Protein 5M9B (pdb70)

CATH classification: 2.40.170.20

Foldseek 3Di:
DADDALLVVCCPFPQKDKFFLVNCVQPPDLAFCQVVVQLDFQWHFFAQFLQLFLTALTDIFGQQQGRQLEWEAEQLHGDDQQLQFDQAQRRHGNDSDDRRQDTSNQWGMKMGGAFQSAQVSAASAQGHYIYTYGDAADAAKKKKKKWKWWDFPDPQAWIKIKIKMWIKHAPDPFKIKIKMKMWMKTAFGALCPCPVPAFFFDDLQPPFFAGAHKMKIKIKMKMKMWGRDDPFKIKMKMKMKMKIWIQQRQRFRFRGDDVVSVVRHGHTFKMKIKIKIKMKMWGQDPFGIKIKMKMKIKMKIKGAAADQADPRNRHHDPVRGGIDIKMKIKMKIKIKDWGQDVPPFTKIKMWMKMKMKIKIFAPRQLAQAAQAQAADPPEDRGDDGRMFMKMKIKIKMWMWTCPDVQKIKIWMWMWMQIVQQGIDIKTWIKMKHDPDPFKIKIKIKIKHWHADRRLLQDQSRKGKYQAQQAAQGRGIAMEGRHNNAHIKMKTKMKIKMWTDDPQWIKMKMKIKIWIAFDKHKDRDFPAWHADRDDRSYRHGYTHTTTQGTWMWIWMKIWTWDDPDDFKIKIKMKIATPAAARPVLRWGSTWAFRMKMKMKIWGPPDPFKIKMKIKMKTAKTFHTQAGSHSDGDDDQLGDIDHIDMKMKMKMKGHPDPFKIKMKIKTRPVFDKAHARGTSQHDVRGGGRTPSSHIDGTIMIMMMMMGMD

GO terms:
  GO:0019867 outer membrane (C, IDA)
  GO:0015344 siderophore uptake transmembrane transporter activity (F, IMP)
  GO:0042930 enterobactin transport (P, IMP)
  GO:0042931 enterobactin transmembrane transporter activity (F, IMP)
  GO:0015891 siderophore transport (P, IMP)
  GO:1903981 enterobactin binding (F, IDA)

Structure (mmCIF, N/CA/C/O backbone):
data_5M9B
#
_entry.id   5M9B
#
_cell.length_a   87.890
_cell.length_b   158.180
_cell.length_c   77.840
_cell.angle_alpha   90.00
_cell.angle_beta   90.00
_cell.angle_gamma   90.00
#
_symmetry.space_group_name_H-M   'P 21 21 2'
#
loop_
_entity.id
_entity.type
_entity.pdbx_description
1 polymer 'Ferric enterobactin receptor'
2 non-polymer 'ACETIC ACID'
3 non-polymer 1,2-ETHANEDIOL
4 water water
#
loop_
_atom_site.group_PDB
_atom_site.id
_atom_site.type_symbol
_atom_site.label_atom_id
_atom_site.label_alt_id
_atom_site.label_comp_id
_atom_site.label_asym_id
_atom_site.label_entity_id
_atom_site.label_seq_id
_atom_site.pdbx_PDB_ins_code
_atom_site.Cartn_x
_atom_site.Cartn_y
_atom_site.Cartn_z
_atom_site.occupancy
_atom_site.B_iso_or_equiv
_atom_site.auth_seq_id
_atom_site.auth_comp_id
_atom_site.auth_asym_id
_atom_site.auth_atom_id
_atom_site.pdbx_PDB_model_num
ATOM 1 N N . THR A 1 18 ? 65.783 60.465 23.989 1.00 94.86 15 THR A N 1
ATOM 2 C CA . THR A 1 18 ? 67.067 59.892 24.498 1.00 91.58 15 THR A CA 1
ATOM 3 C C . THR A 1 18 ? 66.931 59.599 25.998 1.00 98.46 15 THR A C 1
ATOM 4 O O . THR A 1 18 ? 66.676 60.507 26.797 1.00 88.23 15 THR A O 1
ATOM 8 N N . VAL A 1 19 ? 67.080 58.332 26.380 1.00 84.71 16 VAL A N 1
ATOM 9 C CA . VAL A 1 19 ? 66.536 57.879 27.656 1.00 80.97 16 VAL A CA 1
ATOM 10 C C . VAL A 1 19 ? 67.334 58.398 28.844 1.00 78.57 16 VAL A C 1
ATOM 11 O O . VAL A 1 19 ? 68.553 58.581 28.779 1.00 71.30 16 VAL A O 1
ATOM 15 N N . VAL A 1 20 ? 66.589 58.643 29.917 1.00 66.27 17 VAL A N 1
ATOM 16 C CA . VAL A 1 20 ? 67.089 59.150 31.186 1.00 69.75 17 VAL A CA 1
ATOM 17 C C . VAL A 1 20 ? 67.688 58.020 32.039 1.00 62.86 17 VAL A C 1
ATOM 18 O O . VAL A 1 20 ? 67.169 56.895 32.062 1.00 62.47 17 VAL A O 1
ATOM 22 N N . ALA A 1 21 ? 68.747 58.342 32.774 1.00 91.79 18 ALA A N 1
ATOM 23 C CA . ALA A 1 21 ? 69.489 57.353 33.556 1.00 78.03 18 ALA A CA 1
ATOM 24 C C . ALA A 1 21 ? 68.654 56.813 34.720 1.00 73.39 18 ALA A C 1
ATOM 25 O O . ALA A 1 21 ? 67.602 57.366 35.058 1.00 75.07 18 ALA A O 1
ATOM 27 N N . THR A 1 22 ? 69.087 55.714 35.311 1.00 69.70 19 THR A N 1
ATOM 28 C CA . THR A 1 22 ? 68.407 55.241 36.528 1.00 73.77 19 THR A CA 1
ATOM 29 C C . THR A 1 22 ? 68.606 56.225 37.683 1.00 70.14 19 THR A C 1
ATOM 30 O O . THR A 1 22 ? 69.509 57.051 37.650 1.00 67.02 19 THR A O 1
ATOM 34 N N . ALA A 1 23 ? 67.710 56.178 38.657 1.00 70.86 20 ALA A N 1
ATOM 35 C CA . ALA A 1 23 ? 67.949 56.794 39.970 1.00 70.59 20 ALA A CA 1
ATOM 36 C C . ALA A 1 23 ? 69.362 56.550 40.546 1.00 67.70 20 ALA A C 1
ATOM 37 O O . ALA A 1 23 ? 70.041 57.489 41.010 1.00 63.27 20 ALA A O 1
ATOM 39 N N . GLN A 1 24 ? 69.781 55.286 40.550 1.00 67.95 21 GLN A N 1
ATOM 40 C CA . GLN A 1 24 ? 71.068 54.897 41.104 1.00 63.65 21 GLN A CA 1
ATOM 41 C C . GLN A 1 24 ? 72.200 55.620 40.383 1.00 63.46 21 GLN A C 1
ATOM 42 O O . GLN A 1 24 ? 73.151 56.063 41.025 1.00 55.95 21 GLN A O 1
ATOM 48 N N . GLU A 1 25 ? 72.070 55.759 39.060 1.00 64.32 22 GLU A N 1
ATOM 49 C CA . GLU A 1 25 ? 73.104 56.373 38.237 1.00 67.24 22 GLU A CA 1
ATOM 50 C C . GLU A 1 25 ? 73.050 57.902 38.355 1.00 65.84 22 GLU A C 1
ATOM 51 O O . GLU A 1 25 ? 74.087 58.550 38.564 1.00 63.22 22 GLU A O 1
ATOM 57 N N . GLU A 1 26 ? 71.845 58.465 38.284 1.00 65.84 23 GLU A N 1
ATOM 58 C CA . GLU A 1 26 ? 71.691 59.923 38.330 1.00 67.75 23 GLU A CA 1
ATOM 59 C C . GLU A 1 26 ? 72.294 60.540 39.609 1.00 64.26 23 GLU A C 1
ATOM 60 O O . GLU A 1 26 ? 72.979 61.556 39.535 1.00 60.03 23 GLU A O 1
ATOM 66 N N . THR A 1 27 ? 72.004 59.930 40.760 1.00 60.81 24 THR A N 1
ATOM 67 C CA . THR A 1 27 ? 72.453 60.435 42.054 1.00 59.86 24 THR A CA 1
ATOM 68 C C . THR A 1 27 ? 73.968 60.245 42.279 1.00 56.71 24 THR A C 1
ATOM 69 O O . THR A 1 27 ? 74.517 60.714 43.276 1.00 51.97 24 THR A O 1
ATOM 73 N N . LYS A 1 28 ? 74.658 59.581 41.352 1.00 62.37 25 LYS A N 1
ATOM 74 C CA . LYS A 1 28 ? 76.128 59.566 41.379 1.00 61.80 25 LYS A CA 1
ATOM 75 C C . LYS A 1 28 ? 76.764 60.908 40.992 1.00 59.15 25 LYS A C 1
ATOM 76 O O . LYS A 1 28 ? 77.973 61.086 41.145 1.00 57.58 25 LYS A O 1
ATOM 82 N N . GLN A 1 29 ? 75.938 61.846 40.540 1.00 54.47 26 GLN A N 1
ATOM 83 C CA . GLN A 1 29 ? 76.348 63.231 40.336 1.00 58.92 26 GLN A CA 1
ATOM 84 C C . GLN A 1 29 ? 76.000 64.143 41.493 1.00 57.00 26 GLN A C 1
ATOM 85 O O . GLN A 1 29 ? 76.184 65.332 41.381 1.00 55.97 26 GLN A O 1
ATOM 91 N N . ALA A 1 30 ? 75.468 63.621 42.588 1.00 54.16 27 ALA A N 1
ATOM 92 C CA . ALA A 1 30 ? 75.134 64.482 43.695 1.00 56.59 27 ALA A CA 1
ATOM 93 C C . ALA A 1 30 ? 76.424 65.127 44.248 1.00 55.61 27 ALA A C 1
ATOM 94 O O . ALA A 1 30 ? 77.536 64.596 44.075 1.00 48.57 27 ALA A O 1
ATOM 96 N N . PRO A 1 31 ? 76.273 66.266 44.929 1.00 54.31 28 PRO A N 1
ATOM 97 C CA . PRO A 1 31 ? 77.411 66.930 45.587 1.00 55.10 28 PRO A CA 1
ATOM 98 C C . PRO A 1 31 ? 78.216 66.006 46.513 1.00 51.84 28 PRO A C 1
ATOM 99 O O . PRO A 1 31 ? 79.445 66.064 46.527 1.00 53.14 28 PRO A O 1
ATOM 103 N N . GLY A 1 32 ? 77.550 65.107 47.221 1.00 50.35 29 GLY A N 1
ATOM 104 C CA . GLY A 1 32 ? 78.268 64.185 48.106 1.00 47.58 29 GLY A CA 1
ATOM 105 C C . GLY A 1 32 ? 78.877 62.936 47.483 1.00 48.10 29 GLY A C 1
ATOM 106 O O . GLY A 1 32 ? 79.209 61.973 48.201 1.00 49.22 29 GLY A O 1
ATOM 107 N N . VAL A 1 33 ? 79.068 62.934 46.166 1.00 46.47 30 VAL A N 1
ATOM 108 C CA . VAL A 1 33 ? 79.697 61.775 45.503 1.00 46.33 30 VAL A CA 1
ATOM 109 C C . VAL A 1 33 ? 81.035 62.116 44.901 1.00 45.10 30 VAL A C 1
ATOM 110 O O . VAL A 1 33 ? 81.201 63.129 44.259 1.00 47.30 30 VAL A O 1
ATOM 114 N N . SER A 1 34 ? 81.987 61.236 45.116 1.00 42.68 31 SER A N 1
ATOM 115 C CA . SER A 1 34 ? 83.259 61.372 44.491 1.00 43.52 31 SER A CA 1
ATOM 116 C C . SER A 1 34 ? 83.538 60.036 43.877 1.00 42.85 31 SER A C 1
ATOM 117 O O . SER A 1 34 ? 83.145 58.999 44.437 1.00 45.58 31 SER A O 1
ATOM 120 N N . ILE A 1 35 ? 84.296 60.062 42.793 1.00 42.50 32 ILE A N 1
ATOM 121 C CA . ILE A 1 35 ? 84.747 58.862 42.072 1.00 47.34 32 ILE A CA 1
ATOM 122 C C . ILE A 1 35 ? 86.261 58.834 42.022 1.00 44.18 32 ILE A C 1
ATOM 123 O O . ILE A 1 35 ? 86.891 59.799 41.630 1.00 47.05 32 ILE A O 1
ATOM 128 N N . ILE A 1 36 ? 86.838 57.704 42.349 1.00 43.68 33 ILE A N 1
ATOM 129 C CA . ILE A 1 36 ? 88.269 57.517 42.233 1.00 44.26 33 ILE A CA 1
ATOM 130 C C . ILE A 1 36 ? 88.451 56.516 41.118 1.00 45.86 33 ILE A C 1
ATOM 131 O O . ILE A 1 36 ? 87.836 55.444 41.172 1.00 45.31 33 ILE A O 1
ATOM 136 N N . THR A 1 37 ? 89.269 56.851 40.119 1.00 48.09 34 THR A N 1
ATOM 137 C CA . THR A 1 37 ? 89.503 55.978 38.964 1.00 50.42 34 THR A CA 1
ATOM 138 C C . THR A 1 37 ? 90.736 55.101 39.188 1.00 50.57 34 THR A C 1
ATOM 139 O O . THR A 1 37 ? 91.576 55.363 40.051 1.00 50.42 34 THR A O 1
ATOM 143 N N . ALA A 1 38 ? 90.840 54.061 38.379 1.00 51.41 35 ALA A N 1
ATOM 144 C CA . ALA A 1 38 ? 92.030 53.197 38.330 1.00 56.93 35 ALA A CA 1
ATOM 145 C C . ALA A 1 38 ? 93.298 54.005 38.015 1.00 54.56 35 ALA A C 1
ATOM 146 O O . ALA A 1 38 ? 94.363 53.733 38.553 1.00 51.98 35 ALA A O 1
ATOM 148 N N . GLU A 1 39 ? 93.174 54.995 37.144 1.00 52.44 36 GLU A N 1
ATOM 149 C CA . GLU A 1 39 ? 94.273 55.892 36.904 1.00 54.89 36 GLU A CA 1
ATOM 150 C C . GLU A 1 39 ? 94.645 56.700 38.147 1.00 57.23 36 GLU A C 1
ATOM 151 O O . GLU A 1 39 ? 95.835 56.901 38.401 1.00 58.23 36 GLU A O 1
ATOM 157 N N . ASP A 1 40 ? 93.661 57.159 38.933 1.00 52.89 37 ASP A N 1
ATOM 158 C CA . ASP A 1 40 ? 93.974 57.835 40.195 1.00 50.52 37 ASP A CA 1
ATOM 159 C C . ASP A 1 40 ? 94.773 56.886 41.109 1.00 50.98 37 ASP A C 1
ATOM 160 O O . ASP A 1 40 ? 95.733 57.301 41.748 1.00 50.91 37 ASP A O 1
ATOM 165 N N . ILE A 1 41 ? 94.354 55.630 41.187 1.00 48.24 38 ILE A N 1
ATOM 166 C CA . ILE A 1 41 ? 95.025 54.668 42.037 1.00 52.10 38 ILE A CA 1
ATOM 167 C C . ILE A 1 41 ? 96.471 54.399 41.567 1.00 61.74 38 ILE A C 1
ATOM 168 O O . ILE A 1 41 ? 97.366 54.169 42.381 1.00 62.24 38 ILE A O 1
ATOM 173 N N . ALA A 1 42 ? 96.718 54.433 40.256 1.00 66.74 39 ALA A N 1
ATOM 174 C CA . ALA A 1 42 ? 98.068 54.154 39.745 1.00 66.01 39 ALA A CA 1
ATOM 175 C C . ALA A 1 42 ? 99.014 55.307 40.071 1.00 64.17 39 ALA A C 1
ATOM 176 O O . ALA A 1 42 ? 100.217 55.095 40.247 1.00 65.79 39 ALA A O 1
ATOM 178 N N . LYS A 1 43 ? 98.459 56.515 40.147 1.00 58.76 40 LYS A N 1
ATOM 179 C CA . LYS A 1 43 ? 99.255 57.746 40.272 1.00 71.64 40 LYS A CA 1
ATOM 180 C C . LYS A 1 43 ? 99.564 58.031 41.732 1.00 68.41 40 LYS A C 1
ATOM 181 O O . LYS A 1 43 ? 100.483 58.790 42.058 1.00 85.94 40 LYS A O 1
ATOM 187 N N . ARG A 1 44 ? 98.761 57.431 42.599 1.00 68.72 41 ARG A N 1
ATOM 188 C CA . ARG A 1 44 ? 98.881 57.592 44.034 1.00 62.41 41 ARG A CA 1
ATOM 189 C C . ARG A 1 44 ? 98.670 56.240 44.733 1.00 53.55 41 ARG A C 1
ATOM 190 O O . ARG A 1 44 ? 97.657 55.994 45.404 1.00 46.94 41 ARG A O 1
ATOM 198 N N . PRO A 1 45 ? 99.625 55.327 44.536 1.00 55.49 42 PRO A N 1
ATOM 199 C CA . PRO A 1 45 ? 99.389 53.960 44.958 1.00 53.73 42 PRO A CA 1
ATOM 200 C C . PRO A 1 45 ? 99.379 53.841 46.480 1.00 50.88 42 PRO A C 1
ATOM 201 O O . PRO A 1 45 ? 100.168 54.485 47.173 1.00 51.49 42 PRO A O 1
ATOM 205 N N . PRO A 1 46 ? 98.422 53.081 47.004 1.00 50.20 43 PRO A N 1
ATOM 206 C CA . PRO A 1 46 ? 98.411 52.812 48.455 1.00 51.86 43 PRO A CA 1
ATOM 207 C C . PRO A 1 46 ? 99.374 51.700 48.850 1.00 50.80 43 PRO A C 1
ATOM 208 O O . PRO A 1 46 ? 99.707 50.850 48.044 1.00 46.62 43 PRO A O 1
ATOM 212 N N . SER A 1 47 ? 99.860 51.770 50.080 1.00 48.92 44 SER A N 1
ATOM 213 C CA . SER A 1 47 ? 100.632 50.685 50.645 1.00 51.98 44 SER A CA 1
ATOM 214 C C . SER A 1 47 ? 99.892 49.388 50.403 1.00 50.36 44 SER A C 1
ATOM 215 O O . SER A 1 47 ? 100.406 48.477 49.777 1.00 52.80 44 SER A O 1
ATOM 218 N N . ASN A 1 48 ? 98.667 49.304 50.907 1.00 47.52 45 ASN A N 1
ATOM 219 C CA . ASN A 1 48 ? 97.955 48.037 50.906 1.00 48.19 45 ASN A CA 1
ATOM 220 C C . ASN A 1 48 ? 96.447 48.257 50.983 1.00 44.36 45 ASN A C 1
ATOM 221 O O . ASN A 1 48 ? 95.750 48.068 50.007 1.00 45.51 45 ASN A O 1
ATOM 226 N N . ASP A 1 49 ? 95.952 48.646 52.149 1.00 40.47 46 ASP A N 1
ATOM 227 C CA . ASP A 1 49 ? 94.538 48.978 52.343 1.00 41.59 46 ASP A CA 1
ATOM 228 C C . ASP A 1 49 ? 94.130 50.176 51.483 1.00 39.60 46 ASP A C 1
ATOM 229 O O . ASP A 1 49 ? 94.836 51.202 51.418 1.00 42.98 46 ASP A O 1
ATOM 234 N N . LEU A 1 50 ? 93.004 50.040 50.795 1.00 41.62 47 LEU A N 1
ATOM 235 C CA . LEU A 1 50 ? 92.497 51.096 49.906 1.00 41.99 47 LEU A CA 1
ATOM 236 C C . LEU A 1 50 ? 92.073 52.352 50.660 1.00 40.95 47 LEU A C 1
ATOM 237 O O . LEU A 1 50 ? 91.904 53.422 50.067 1.00 39.68 47 LEU A O 1
ATOM 242 N N . SER A 1 51 ? 91.904 52.238 51.976 1.00 38.57 48 SER A N 1
ATOM 243 C CA . SER A 1 51 ? 91.555 53.410 52.796 1.00 36.89 48 SER A CA 1
ATOM 244 C C . SER A 1 51 ? 92.543 54.562 52.597 1.00 37.96 48 SER A C 1
ATOM 245 O O . SER A 1 51 ? 92.182 55.740 52.674 1.00 36.63 48 SER A O 1
ATOM 248 N N . GLN A 1 52 ? 93.792 54.218 52.304 1.00 38.48 49 GLN A N 1
ATOM 249 C CA . GLN A 1 52 ? 94.811 55.218 52.118 1.00 41.09 49 GLN A CA 1
ATOM 250 C C . GLN A 1 52 ? 94.474 56.197 50.978 1.00 41.93 49 GLN A C 1
ATOM 251 O O . GLN A 1 52 ? 94.755 57.396 51.113 1.00 43.32 49 GLN A O 1
ATOM 257 N N . ILE A 1 53 ? 93.854 55.711 49.892 1.00 38.38 50 ILE A N 1
ATOM 258 C CA . ILE A 1 53 ? 93.360 56.614 48.818 1.00 38.36 50 ILE A CA 1
ATOM 259 C C . ILE A 1 53 ? 91.908 57.109 49.029 1.00 38.60 50 ILE A C 1
ATOM 260 O O . ILE A 1 53 ? 91.603 58.278 48.794 1.00 39.71 50 ILE A O 1
ATOM 265 N N . ILE A 1 54 ? 91.021 56.248 49.511 1.00 38.72 51 ILE A N 1
ATOM 266 C CA . ILE A 1 54 ? 89.627 56.646 49.747 1.00 37.90 51 ILE A CA 1
ATOM 267 C C . ILE A 1 54 ? 89.557 57.865 50.698 1.00 41.66 51 ILE A C 1
ATOM 268 O O . ILE A 1 54 ? 88.724 58.766 50.487 1.00 38.98 51 ILE A O 1
ATOM 273 N N . ARG A 1 55 ? 90.461 57.919 51.692 1.00 38.35 52 ARG A N 1
ATOM 274 C CA . ARG A 1 55 ? 90.440 58.996 52.704 1.00 40.45 52 ARG A CA 1
ATOM 275 C C . ARG A 1 55 ? 90.718 60.384 52.199 1.00 38.19 52 ARG A C 1
ATOM 276 O O . ARG A 1 55 ? 90.444 61.354 52.922 1.00 38.93 52 ARG A O 1
ATOM 284 N N . THR A 1 56 ? 91.234 60.489 50.966 1.00 38.77 53 THR A N 1
ATOM 285 C CA . THR A 1 56 ? 91.651 61.766 50.371 1.00 41.79 53 THR A CA 1
ATOM 286 C C . THR A 1 56 ? 90.500 62.476 49.635 1.00 41.30 53 THR A C 1
ATOM 287 O O . THR A 1 56 ? 90.705 63.536 49.050 1.00 39.43 53 THR A O 1
ATOM 291 N N . MET A 1 57 ? 89.314 61.884 49.681 1.00 41.66 54 MET A N 1
ATOM 292 C CA . MET A 1 57 ? 88.107 62.476 49.114 1.00 42.10 54 MET A CA 1
ATOM 293 C C . MET A 1 57 ? 87.513 63.478 50.113 1.00 44.21 54 MET A C 1
ATOM 294 O O . MET A 1 57 ? 87.742 63.374 51.320 1.00 42.77 54 MET A O 1
ATOM 299 N N . PRO A 1 58 ? 86.797 64.495 49.612 1.00 44.39 55 PRO A N 1
ATOM 300 C CA . PRO A 1 58 ? 86.216 65.461 50.534 1.00 43.94 55 PRO A CA 1
ATOM 301 C C . PRO A 1 58 ? 85.138 64.769 51.362 1.00 43.27 55 PRO A C 1
ATOM 302 O O . PRO A 1 58 ? 84.530 63.792 50.910 1.00 42.31 55 PRO A O 1
ATOM 306 N N . GLY A 1 59 ? 84.952 65.246 52.579 1.00 41.99 56 GLY A N 1
ATOM 307 C CA . GLY A 1 59 ? 84.035 64.630 53.547 1.00 42.69 56 GLY A CA 1
ATOM 308 C C . GLY A 1 59 ? 84.424 63.222 53.992 1.00 39.87 56 GLY A C 1
ATOM 309 O O . GLY A 1 59 ? 83.592 62.456 54.452 1.00 40.82 56 GLY A O 1
ATOM 310 N N . VAL A 1 60 ? 85.686 62.859 53.854 1.00 37.72 57 VAL A N 1
ATOM 311 C CA . VAL A 1 60 ? 86.122 61.540 54.280 1.00 37.99 57 VAL A CA 1
ATOM 312 C C . VAL A 1 60 ? 87.313 61.674 55.216 1.00 38.18 57 VAL A C 1
ATOM 313 O O . VAL A 1 60 ? 88.195 62.501 55.011 1.00 41.48 57 VAL A O 1
ATOM 317 N N . ASN A 1 61 ? 87.300 60.869 56.262 1.00 37.25 58 ASN A N 1
ATOM 318 C CA . ASN A 1 61 ? 88.370 60.830 57.246 1.00 39.96 58 ASN A CA 1
ATOM 319 C C . ASN A 1 61 ? 88.848 59.411 57.496 1.00 39.16 58 ASN A C 1
ATOM 320 O O . ASN A 1 61 ? 88.135 58.440 57.230 1.00 38.31 58 ASN A O 1
ATOM 325 N N . LEU A 1 62 ? 90.069 59.307 58.012 1.00 38.91 59 LEU A N 1
ATOM 326 C CA . LEU A 1 62 ? 90.644 58.043 58.453 1.00 36.15 59 LEU A CA 1
ATOM 327 C C . LEU A 1 62 ? 90.740 58.068 59.990 1.00 41.30 59 LEU A C 1
ATOM 328 O O . LEU A 1 62 ? 91.567 58.782 60.570 1.00 40.05 59 LEU A O 1
ATOM 333 N N . THR A 1 63 ? 89.872 57.293 60.625 1.00 37.77 60 THR A N 1
ATOM 334 C CA . THR A 1 63 ? 89.531 57.477 62.026 1.00 42.33 60 THR A CA 1
ATOM 335 C C . THR A 1 63 ? 89.505 56.129 62.754 1.00 38.77 60 THR A C 1
ATOM 336 O O . THR A 1 63 ? 89.182 55.098 62.159 1.00 37.00 60 THR A O 1
ATOM 340 N N . GLY A 1 64 ? 89.876 56.145 64.040 1.00 40.74 61 GLY A N 1
ATOM 341 C CA . GLY A 1 64 ? 89.573 55.035 64.949 1.00 40.02 61 GLY A CA 1
ATOM 342 C C . GLY A 1 64 ? 88.086 54.686 65.000 1.00 38.69 61 GLY A C 1
ATOM 343 O O . GLY A 1 64 ? 87.230 55.541 64.740 1.00 38.28 61 GLY A O 1
ATOM 344 N N . ASN A 1 65 ? 87.770 53.424 65.295 1.00 41.28 62 ASN A N 1
ATOM 345 C CA . ASN A 1 65 ? 86.371 53.003 65.442 1.00 36.54 62 ASN A CA 1
ATOM 346 C C . ASN A 1 65 ? 85.670 53.707 66.578 1.00 39.63 62 ASN A C 1
ATOM 347 O O . ASN A 1 65 ? 84.477 53.970 66.515 1.00 40.59 62 ASN A O 1
ATOM 352 N N . SER A 1 66 ? 86.416 54.018 67.639 1.00 42.77 63 SER A N 1
ATOM 353 C CA . SER A 1 66 ? 85.799 54.441 68.879 1.00 42.40 63 SER A CA 1
ATOM 354 C C . SER A 1 66 ? 86.442 55.717 69.414 1.00 43.73 63 SER A C 1
ATOM 355 O O . SER A 1 66 ? 87.672 55.818 69.486 1.00 41.59 63 SER A O 1
ATOM 358 N N . SER A 1 67 ? 85.609 56.625 69.905 1.00 41.46 64 SER A N 1
ATOM 359 C CA . SER A 1 67 ? 86.103 57.804 70.624 1.00 47.42 64 SER A CA 1
ATOM 360 C C . SER A 1 67 ? 86.933 57.553 71.889 1.00 46.54 64 SER A C 1
ATOM 361 O O . SER A 1 67 ? 87.580 58.473 72.385 1.00 47.47 64 SER A O 1
ATOM 364 N N . SER A 1 68 ? 86.915 56.323 72.399 1.00 44.58 65 SER A N 1
ATOM 365 C CA . SER A 1 68 ? 87.746 55.951 73.550 1.00 46.24 65 SER A CA 1
ATOM 366 C C . SER A 1 68 ? 89.226 55.927 73.166 1.00 45.80 65 SER A C 1
ATOM 367 O O . SER A 1 68 ? 90.068 56.041 74.022 1.00 42.35 65 SER A O 1
ATOM 370 N N . GLY A 1 69 ? 89.537 55.778 71.879 1.00 43.50 66 GLY A N 1
ATOM 371 C CA . GLY A 1 69 ? 90.921 55.563 71.443 1.00 41.59 66 GLY A CA 1
ATOM 372 C C . GLY A 1 69 ? 91.331 54.096 71.425 1.00 40.38 66 GLY A C 1
ATOM 373 O O . GLY A 1 69 ? 92.390 53.736 70.931 1.00 40.63 66 GLY A O 1
ATOM 374 N N . GLN A 1 70 ? 90.498 53.228 71.984 1.00 41.77 67 GLN A N 1
ATOM 375 C CA . GLN A 1 70 ? 90.853 51.829 72.070 1.00 39.59 67 GLN A CA 1
ATOM 376 C C . GLN A 1 70 ? 90.944 51.224 70.677 1.00 37.08 67 GLN A C 1
ATOM 377 O O . GLN A 1 70 ? 90.084 51.484 69.820 1.00 36.18 67 GLN A O 1
ATOM 383 N N . ARG A 1 71 ? 91.975 50.413 70.471 1.00 36.26 68 ARG A N 1
ATOM 384 C CA . ARG A 1 71 ? 92.327 49.898 69.124 1.00 41.23 68 ARG A CA 1
ATOM 385 C C . ARG A 1 71 ? 92.476 51.051 68.132 1.00 39.16 68 ARG A C 1
ATOM 386 O O . ARG A 1 71 ? 92.198 50.907 66.943 1.00 38.07 68 ARG A O 1
ATOM 394 N N . GLY A 1 72 ? 93.019 52.156 68.603 1.00 39.96 69 GLY A N 1
ATOM 395 C CA . GLY A 1 72 ? 93.030 53.384 67.813 1.00 42.79 69 GLY A CA 1
ATOM 396 C C . GLY A 1 72 ? 94.005 53.500 66.640 1.00 42.73 69 GLY A C 1
ATOM 397 O O . GLY A 1 72 ? 93.903 54.450 65.852 1.00 40.38 69 GLY A O 1
ATOM 398 N N . ASN A 1 73 ? 94.958 52.576 66.516 1.00 38.51 70 ASN A N 1
ATOM 399 C CA . ASN A 1 73 ? 95.714 52.493 65.297 1.00 39.66 70 ASN A CA 1
ATOM 400 C C . ASN A 1 73 ? 95.049 51.734 64.168 1.00 40.86 70 ASN A C 1
ATOM 401 O O . ASN A 1 73 ? 95.549 51.726 63.050 1.00 41.16 70 ASN A O 1
ATOM 406 N N . ASN A 1 74 ? 93.938 51.085 64.457 1.00 36.35 71 ASN A N 1
ATOM 407 C CA . ASN A 1 74 ? 93.179 50.436 63.416 1.00 36.77 71 ASN A CA 1
ATOM 408 C C . ASN A 1 74 ? 92.184 51.427 62.814 1.00 36.98 71 ASN A C 1
ATOM 409 O O . ASN A 1 74 ? 90.988 51.277 62.963 1.00 38.99 71 ASN A O 1
ATOM 414 N N . ARG A 1 75 ? 92.711 52.435 62.137 1.00 33.87 72 ARG A N 1
ATOM 415 C CA . ARG A 1 75 ? 91.914 53.483 61.564 1.00 36.71 72 ARG A CA 1
ATOM 416 C C . ARG A 1 75 ? 91.253 53.040 60.254 1.00 37.15 72 ARG A C 1
ATOM 417 O O . ARG A 1 75 ? 91.791 52.206 59.512 1.00 33.45 72 ARG A O 1
ATOM 425 N N . GLN A 1 76 ? 90.060 53.590 60.040 1.00 38.34 73 GLN A N 1
ATOM 426 C CA . GLN A 1 76 ? 89.126 53.168 59.009 1.00 37.93 73 GLN A CA 1
ATOM 427 C C . GLN A 1 76 ? 88.402 54.362 58.428 1.00 36.50 73 GLN A C 1
ATOM 428 O O . GLN A 1 76 ? 88.385 55.454 59.016 1.00 37.06 73 GLN A O 1
ATOM 434 N N . ILE A 1 77 ? 87.759 54.131 57.295 1.00 36.48 74 ILE A N 1
ATOM 435 C CA . ILE A 1 77 ? 87.060 55.192 56.560 1.00 33.18 74 ILE A CA 1
ATOM 436 C C . ILE A 1 77 ? 85.829 55.629 57.307 1.00 35.90 74 ILE A C 1
ATOM 437 O O . ILE A 1 77 ? 84.949 54.808 57.658 1.00 38.42 74 ILE A O 1
ATOM 442 N N . ASP A 1 78 ? 85.791 56.933 57.561 1.00 36.60 75 ASP A N 1
ATOM 443 C CA . ASP A 1 78 ? 84.710 57.594 58.271 1.00 40.25 75 ASP A CA 1
ATOM 444 C C . ASP A 1 78 ? 84.167 58.651 57.310 1.00 39.60 75 ASP A C 1
ATOM 445 O O . ASP A 1 78 ? 84.937 59.450 56.776 1.00 43.89 75 ASP A O 1
ATOM 450 N N . ILE A 1 79 ? 82.855 58.656 57.098 1.00 37.38 76 ILE A N 1
ATOM 451 C CA . ILE A 1 79 ? 82.228 59.657 56.252 1.00 39.10 76 ILE A CA 1
ATOM 452 C C . ILE A 1 79 ? 81.559 60.769 57.045 1.00 40.03 76 ILE A C 1
ATOM 453 O O . ILE A 1 79 ? 80.686 60.524 57.889 1.00 38.68 76 ILE A O 1
ATOM 458 N N . ARG A 1 80 ? 81.985 62.002 56.777 1.00 37.90 77 ARG A N 1
ATOM 459 C CA . ARG A 1 80 ? 81.359 63.167 57.339 1.00 42.15 77 ARG A CA 1
ATOM 460 C C . ARG A 1 80 ? 81.227 63.137 58.865 1.00 45.47 77 ARG A C 1
ATOM 461 O O . ARG A 1 80 ? 80.352 63.796 59.446 1.00 44.69 77 ARG A O 1
ATOM 469 N N . GLY A 1 81 ? 82.145 62.447 59.535 1.00 42.92 78 GLY A N 1
ATOM 470 C CA . GLY A 1 81 ? 82.207 62.530 60.998 1.00 43.13 78 GLY A CA 1
ATOM 471 C C . GLY A 1 81 ? 81.218 61.580 61.638 1.00 42.27 78 GLY A C 1
ATOM 472 O O . GLY A 1 81 ? 80.976 61.674 62.813 1.00 43.43 78 GLY A O 1
ATOM 473 N N . MET A 1 82 ? 80.642 60.667 60.847 1.00 42.71 79 MET A N 1
ATOM 474 C CA . MET A 1 82 ? 79.585 59.768 61.336 1.00 43.82 79 MET A CA 1
ATOM 475 C C . MET A 1 82 ? 80.110 58.482 62.023 1.00 42.86 79 MET A C 1
ATOM 476 O O . MET A 1 82 ? 79.338 57.775 62.646 1.00 42.79 79 MET A O 1
ATOM 481 N N . GLY A 1 83 ? 81.409 58.213 61.874 1.00 38.52 80 GLY A N 1
ATOM 482 C CA . GLY A 1 83 ? 82.101 57.094 62.462 1.00 38.18 80 GLY A CA 1
ATOM 483 C C . GLY A 1 83 ? 82.226 55.958 61.481 1.00 34.31 80 GLY A C 1
ATOM 484 O O . GLY A 1 83 ? 81.317 55.740 60.674 1.00 39.56 80 GLY A O 1
ATOM 485 N N . PRO A 1 84 ? 83.301 55.179 61.573 1.00 37.10 81 PRO A N 1
ATOM 486 C CA . PRO A 1 84 ? 83.468 54.089 60.605 1.00 39.97 81 PRO A CA 1
ATOM 487 C C . PRO A 1 84 ? 82.373 53.011 60.557 1.00 38.46 81 PRO A C 1
ATOM 488 O O . PRO A 1 84 ? 82.232 52.332 59.510 1.00 38.16 81 PRO A O 1
ATOM 492 N N . GLU A 1 85 ? 81.649 52.813 61.664 1.00 37.23 82 GLU A N 1
ATOM 493 C CA . GLU A 1 85 ? 80.558 51.828 61.699 1.00 38.75 82 GLU A CA 1
ATOM 494 C C . GLU A 1 85 ? 79.459 52.229 60.725 1.00 41.66 82 GLU A C 1
ATOM 495 O O . GLU A 1 85 ? 78.690 51.393 60.313 1.00 41.06 82 GLU A O 1
ATOM 501 N N . ASN A 1 86 ? 79.395 53.513 60.393 1.00 37.73 83 ASN A N 1
ATOM 502 C CA . ASN A 1 86 ? 78.366 54.060 59.519 1.00 42.23 83 ASN A CA 1
ATOM 503 C C . ASN A 1 86 ? 78.823 54.197 58.066 1.00 38.15 83 ASN A C 1
ATOM 504 O O . ASN A 1 86 ? 78.158 54.823 57.230 1.00 42.01 83 ASN A O 1
ATOM 509 N N . THR A 1 87 ? 79.925 53.544 57.741 1.00 37.60 84 THR A N 1
ATOM 510 C CA . THR A 1 87 ? 80.371 53.490 56.364 1.00 38.15 84 THR A CA 1
ATOM 511 C C . THR A 1 87 ? 80.053 52.109 55.860 1.00 40.17 84 THR A C 1
ATOM 512 O O . THR A 1 87 ? 80.668 51.122 56.293 1.00 37.41 84 THR A O 1
ATOM 516 N N . LEU A 1 88 ? 79.095 52.028 54.943 1.00 39.43 85 LEU A N 1
ATOM 517 C CA . LEU A 1 88 ? 78.760 50.746 54.292 1.00 42.50 85 LEU A CA 1
ATOM 518 C C . LEU A 1 88 ? 79.686 50.457 53.090 1.00 42.08 85 LEU A C 1
ATOM 519 O O . LEU A 1 88 ? 79.705 51.209 52.124 1.00 42.62 85 LEU A O 1
ATOM 524 N N . ILE A 1 89 ? 80.412 49.349 53.144 1.00 39.96 86 ILE A N 1
ATOM 525 C CA . ILE A 1 89 ? 81.338 48.981 52.102 1.00 42.77 86 ILE A CA 1
ATOM 526 C C . ILE A 1 89 ? 80.714 47.958 51.187 1.00 44.85 86 ILE A C 1
ATOM 527 O O . ILE A 1 89 ? 80.263 46.927 51.663 1.00 39.29 86 ILE A O 1
ATOM 532 N N . LEU A 1 90 ? 80.736 48.240 49.880 1.00 44.79 87 LEU A N 1
ATOM 533 C CA . LEU A 1 90 ? 80.344 47.264 48.864 1.00 47.48 87 LEU A CA 1
ATOM 534 C C . LEU A 1 90 ? 81.516 46.883 47.951 1.00 49.46 87 LEU A C 1
ATOM 535 O O . LEU A 1 90 ? 82.437 47.682 47.728 1.00 44.98 87 LEU A O 1
ATOM 540 N N . VAL A 1 91 ? 81.484 45.652 47.441 1.00 45.42 88 VAL A N 1
ATOM 541 C CA . VAL A 1 91 ? 82.338 45.247 46.315 1.00 48.97 88 VAL A CA 1
ATOM 542 C C . VAL A 1 91 ? 81.452 44.882 45.127 1.00 48.39 88 VAL A C 1
ATOM 543 O O . VAL A 1 91 ? 80.578 44.057 45.253 1.00 49.65 88 VAL A O 1
ATOM 547 N N . ASP A 1 92 ? 81.607 45.587 44.014 1.00 51.97 89 ASP A N 1
ATOM 548 C CA . ASP A 1 92 ? 80.701 45.443 42.866 1.00 55.81 89 ASP A CA 1
ATOM 549 C C . ASP A 1 92 ? 79.227 45.473 43.263 1.00 59.13 89 ASP A C 1
ATOM 550 O O . ASP A 1 92 ? 78.441 44.636 42.828 1.00 59.61 89 ASP A O 1
ATOM 555 N N . GLY A 1 93 ? 78.865 46.462 44.085 1.00 55.43 90 GLY A N 1
ATOM 556 C CA . GLY A 1 93 ? 77.495 46.587 44.570 1.00 59.43 90 GLY A CA 1
ATOM 557 C C . GLY A 1 93 ? 77.052 45.629 45.689 1.00 55.98 90 GLY A C 1
ATOM 558 O O . GLY A 1 93 ? 75.976 45.798 46.218 1.00 59.84 90 GLY A O 1
ATOM 559 N N . LYS A 1 94 ? 77.867 44.646 46.070 1.00 54.53 91 LYS A N 1
ATOM 560 C CA . LYS A 1 94 ? 77.446 43.624 47.033 1.00 53.89 91 LYS A CA 1
ATOM 561 C C . LYS A 1 94 ? 78.140 43.817 48.398 1.00 56.85 91 LYS A C 1
ATOM 562 O O . LYS A 1 94 ? 79.343 44.068 48.446 1.00 52.41 91 LYS A O 1
ATOM 568 N N . PRO A 1 95 ? 77.384 43.686 49.509 1.00 53.76 92 PRO A N 1
ATOM 569 C CA . PRO A 1 95 ? 77.901 44.176 50.783 1.00 50.85 92 PRO A CA 1
ATOM 570 C C . PRO A 1 95 ? 79.021 43.359 51.346 1.00 47.67 92 PRO A C 1
ATOM 571 O O . PRO A 1 95 ? 79.047 42.132 51.236 1.00 50.43 92 PRO A O 1
ATOM 575 N N . VAL A 1 96 ? 79.916 44.064 52.015 1.00 47.60 93 VAL A N 1
ATOM 576 C CA . VAL A 1 96 ? 80.929 43.453 52.847 1.00 48.25 93 VAL A CA 1
ATOM 577 C C . VAL A 1 96 ? 80.482 43.649 54.286 1.00 48.85 93 VAL A C 1
ATOM 578 O O . VAL A 1 96 ? 80.218 44.781 54.678 1.00 45.92 93 VAL A O 1
ATOM 582 N N . SER A 1 97 ? 80.405 42.544 55.033 1.00 48.52 94 SER A N 1
ATOM 583 C CA . SER A 1 97 ? 79.990 42.519 56.442 1.00 46.39 94 SER A CA 1
ATOM 584 C C . SER A 1 97 ? 81.061 42.030 57.407 1.00 43.16 94 SER A C 1
ATOM 585 O O . SER A 1 97 ? 80.819 41.984 58.596 1.00 44.66 94 SER A O 1
ATOM 588 N N . SER A 1 98 ? 82.229 41.661 56.898 1.00 43.62 95 SER A N 1
ATOM 589 C CA . SER A 1 98 ? 83.205 40.872 57.646 1.00 43.30 95 SER A CA 1
ATOM 590 C C . SER A 1 98 ? 83.608 41.397 59.022 1.00 41.54 95 SER A C 1
ATOM 591 O O . SER A 1 98 ? 83.805 40.591 59.932 1.00 42.01 95 SER A O 1
ATOM 594 N N . ARG A 1 99 ? 83.683 42.713 59.201 1.00 38.81 96 ARG A N 1
ATOM 595 C CA . ARG A 1 99 ? 84.057 43.269 60.495 1.00 40.67 96 ARG A CA 1
ATOM 596 C C . ARG A 1 99 ? 83.025 43.005 61.596 1.00 41.12 96 ARG A C 1
ATOM 597 O O . ARG A 1 99 ? 83.349 43.108 62.812 1.00 38.67 96 ARG A O 1
ATOM 605 N N . ASN A 1 100 ? 81.808 42.613 61.200 1.00 40.23 97 ASN A N 1
ATOM 606 C CA . ASN A 1 100 ? 80.792 42.241 62.203 1.00 40.09 97 ASN A CA 1
ATOM 607 C C . ASN A 1 100 ? 81.058 40.909 62.890 1.00 39.90 97 ASN A C 1
ATOM 608 O O . ASN A 1 100 ? 80.293 40.496 63.763 1.00 42.88 97 ASN A O 1
ATOM 613 N N . SER A 1 101 ? 82.128 40.230 62.485 1.00 40.30 98 SER A N 1
ATOM 614 C CA . SER A 1 101 ? 82.545 39.009 63.164 1.00 41.73 98 SER A CA 1
ATOM 615 C C . SER A 1 101 ? 83.464 39.272 64.339 1.00 39.29 98 SER A C 1
ATOM 616 O O . SER A 1 101 ? 83.870 38.323 65.039 1.00 39.21 98 SER A O 1
ATOM 619 N N . VAL A 1 102 ? 83.833 40.541 64.498 1.00 37.41 99 VAL A N 1
ATOM 620 C CA . VAL A 1 102 ? 84.732 40.995 65.559 1.00 37.13 99 VAL A CA 1
ATOM 621 C C . VAL A 1 102 ? 83.937 41.693 66.677 1.00 39.14 99 VAL A C 1
ATOM 622 O O . VAL A 1 102 ? 83.228 42.681 66.457 1.00 38.51 99 VAL A O 1
ATOM 626 N N . ARG A 1 103 ? 84.067 41.178 67.892 1.00 40.98 100 ARG A N 1
ATOM 627 C CA . ARG A 1 103 ? 83.242 41.654 69.017 1.00 40.37 100 ARG A CA 1
ATOM 628 C C . ARG A 1 103 ? 83.217 43.175 69.110 1.00 41.65 100 ARG A C 1
ATOM 629 O O . ARG A 1 103 ? 84.260 43.797 69.122 1.00 39.74 100 ARG A O 1
ATOM 637 N N . TYR A 1 104 ? 82.027 43.752 69.246 1.00 42.49 101 TYR A N 1
ATOM 638 C CA . TYR A 1 104 ? 81.824 45.182 69.440 1.00 38.73 101 TYR A CA 1
ATOM 639 C C . TYR A 1 104 ? 81.708 45.408 70.929 1.00 39.81 101 TYR A C 1
ATOM 640 O O . TYR A 1 104 ? 80.790 44.871 71.579 1.00 41.44 101 TYR A O 1
ATOM 649 N N . GLY A 1 105 ? 82.616 46.214 71.473 1.00 38.29 102 GLY A N 1
ATOM 650 C CA . GLY A 1 105 ? 82.737 46.383 72.902 1.00 38.38 102 GLY A CA 1
ATOM 651 C C . GLY A 1 105 ? 81.962 47.544 73.482 1.00 41.34 102 GLY A C 1
ATOM 652 O O . GLY A 1 105 ? 81.224 48.241 72.779 1.00 38.42 102 GLY A O 1
ATOM 653 N N . TRP A 1 106 ? 82.107 47.705 74.802 1.00 42.53 103 TRP A N 1
ATOM 654 C CA . TRP A 1 106 ? 81.390 48.729 75.601 1.00 46.53 103 TRP A CA 1
ATOM 655 C C . TRP A 1 106 ? 81.468 50.124 74.968 1.00 43.07 103 TRP A C 1
ATOM 656 O O . TRP A 1 106 ? 80.513 50.856 75.027 1.00 43.65 103 TRP A O 1
ATOM 667 N N . ARG A 1 107 ? 82.629 50.470 74.411 1.00 42.99 104 ARG A N 1
ATOM 668 C CA . ARG A 1 107 ? 82.906 51.823 73.866 1.00 44.36 104 ARG A CA 1
ATOM 669 C C . ARG A 1 107 ? 82.776 51.874 72.336 1.00 40.05 104 ARG A C 1
ATOM 670 O O . ARG A 1 107 ? 83.343 52.727 71.674 1.00 42.45 104 ARG A O 1
ATOM 678 N N . GLY A 1 108 ? 82.078 50.913 71.786 1.00 38.46 105 GLY A N 1
ATOM 679 C CA . GLY A 1 108 ? 82.036 50.693 70.351 1.00 41.04 105 GLY A CA 1
ATOM 680 C C . GLY A 1 108 ? 83.369 50.342 69.736 1.00 38.22 105 GLY A C 1
ATOM 681 O O . GLY A 1 108 ? 83.560 50.534 68.540 1.00 38.17 105 GLY A O 1
ATOM 682 N N . GLU A 1 109 ? 84.320 49.874 70.528 1.00 37.65 106 GLU A N 1
ATOM 683 C CA . GLU A 1 109 ? 85.603 49.478 69.953 1.00 39.06 106 GLU A CA 1
ATOM 684 C C . GLU A 1 109 ? 85.463 48.103 69.319 1.00 39.41 106 GLU A C 1
ATOM 685 O O . GLU A 1 109 ? 84.643 47.296 69.728 1.00 37.98 106 GLU A O 1
ATOM 691 N N . ARG A 1 110 ? 86.251 47.855 68.289 1.00 38.04 107 ARG A N 1
ATOM 692 C CA . ARG A 1 110 ? 86.355 46.549 67.692 1.00 40.64 107 ARG A CA 1
ATOM 693 C C . ARG A 1 110 ? 87.814 46.337 67.367 1.00 38.11 107 ARG A C 1
ATOM 694 O O . ARG A 1 110 ? 88.441 47.197 66.728 1.00 38.05 107 ARG A O 1
ATOM 702 N N . ASP A 1 111 ? 88.329 45.165 67.694 1.00 39.84 108 ASP A N 1
ATOM 703 C CA . ASP A 1 111 ? 89.684 44.849 67.318 1.00 40.17 108 ASP A CA 1
ATOM 704 C C . ASP A 1 111 ? 89.742 44.381 65.855 1.00 38.80 108 ASP A C 1
ATOM 705 O O . ASP A 1 111 ? 90.095 43.245 65.545 1.00 37.64 108 ASP A O 1
ATOM 710 N N . SER A 1 112 ? 89.427 45.317 64.963 1.00 37.60 109 SER A N 1
ATOM 711 C CA . SER A 1 112 ? 89.278 45.070 63.543 1.00 37.82 109 SER A CA 1
ATOM 712 C C . SER A 1 112 ? 90.046 46.135 62.776 1.00 38.84 109 SER A C 1
ATOM 713 O O . SER A 1 112 ? 89.993 47.333 63.109 1.00 37.15 109 SER A O 1
ATOM 716 N N . ARG A 1 113 ? 90.715 45.702 61.725 1.00 39.70 110 ARG A N 1
ATOM 717 C CA . ARG A 1 113 ? 91.309 46.630 60.746 1.00 38.16 110 ARG A CA 1
ATOM 718 C C . ARG A 1 113 ? 90.318 47.225 59.751 1.00 38.43 110 ARG A C 1
ATOM 719 O O . ARG A 1 113 ? 90.685 48.136 59.023 1.00 39.09 110 ARG A O 1
ATOM 727 N N . GLY A 1 114 ? 89.074 46.725 59.741 1.00 38.19 111 GLY A N 1
ATOM 728 C CA . GLY A 1 114 ? 88.040 47.198 58.839 1.00 38.70 111 GLY A CA 1
ATOM 729 C C . GLY A 1 114 ? 87.839 46.382 57.561 1.00 36.33 111 GLY A C 1
ATOM 730 O O . GLY A 1 114 ? 88.323 45.243 57.431 1.00 42.67 111 GLY A O 1
ATOM 731 N N . ASP A 1 115 ? 87.098 46.957 56.622 1.00 35.55 112 ASP A N 1
ATOM 732 C CA . ASP A 1 115 ? 86.631 46.207 55.472 1.00 38.87 112 ASP A CA 1
ATOM 733 C C . ASP A 1 115 ? 87.054 46.789 54.136 1.00 40.33 112 ASP A C 1
ATOM 734 O O . ASP A 1 115 ? 86.438 46.514 53.109 1.00 39.91 112 ASP A O 1
ATOM 739 N N . THR A 1 116 ? 88.135 47.556 54.132 1.00 39.95 113 THR A N 1
ATOM 740 C CA . THR A 1 116 ? 88.576 48.170 52.882 1.00 38.75 113 THR A CA 1
ATOM 741 C C . THR A 1 116 ? 89.838 47.529 52.309 1.00 37.86 113 THR A C 1
ATOM 742 O O . THR A 1 116 ? 90.489 48.093 51.408 1.00 41.32 113 THR A O 1
ATOM 746 N N . ASN A 1 117 ? 90.191 46.341 52.790 1.00 39.76 114 ASN A N 1
ATOM 747 C CA . ASN A 1 117 ? 91.414 45.681 52.351 1.00 39.36 114 ASN A CA 1
ATOM 748 C C . ASN A 1 117 ? 91.086 44.319 51.715 1.00 40.50 114 ASN A C 1
ATOM 749 O O . ASN A 1 117 ? 91.961 43.442 51.616 1.00 42.19 114 ASN A O 1
ATOM 754 N N . TRP A 1 118 ? 89.839 44.094 51.303 1.00 39.66 115 TRP A N 1
ATOM 755 C CA . TRP A 1 118 ? 89.534 42.741 50.728 1.00 43.02 115 TRP A CA 1
ATOM 756 C C . TRP A 1 118 ? 89.800 42.603 49.238 1.00 45.81 115 TRP A C 1
ATOM 757 O O . TRP A 1 118 ? 89.807 41.474 48.715 1.00 48.86 115 TRP A O 1
ATOM 768 N N . VAL A 1 119 ? 90.014 43.738 48.564 1.00 46.02 116 VAL A N 1
ATOM 769 C CA . VAL A 1 119 ? 90.251 43.780 47.116 1.00 49.70 116 VAL A CA 1
ATOM 770 C C . VAL A 1 119 ? 91.595 44.443 46.848 1.00 48.87 116 VAL A C 1
ATOM 771 O O . VAL A 1 119 ? 91.885 45.548 47.376 1.00 48.83 116 VAL A O 1
ATOM 775 N N . PRO A 1 120 ? 92.448 43.770 46.077 1.00 49.90 117 PRO A N 1
ATOM 776 C CA . PRO A 1 120 ? 93.725 44.416 45.816 1.00 53.77 117 PRO A CA 1
ATOM 777 C C . PRO A 1 120 ? 93.568 45.659 44.938 1.00 53.44 117 PRO A C 1
ATOM 778 O O . PRO A 1 120 ? 92.790 45.643 43.975 1.00 51.04 117 PRO A O 1
ATOM 782 N N . ALA A 1 121 ? 94.354 46.685 45.252 1.00 55.86 118 ALA A N 1
ATOM 783 C CA . ALA A 1 121 ? 94.228 48.018 44.642 1.00 50.90 118 ALA A CA 1
ATOM 784 C C . ALA A 1 121 ? 94.322 47.975 43.127 1.00 52.31 118 ALA A C 1
ATOM 785 O O . ALA A 1 121 ? 93.566 48.653 42.471 1.00 51.31 118 ALA A O 1
ATOM 787 N N . ASP A 1 122 ? 95.216 47.146 42.590 1.00 53.01 119 ASP A N 1
ATOM 788 C CA . ASP A 1 122 ? 95.518 47.145 41.187 1.00 57.50 119 ASP A CA 1
ATOM 789 C C . ASP A 1 122 ? 94.540 46.345 40.339 1.00 55.36 119 ASP A C 1
ATOM 790 O O . ASP A 1 122 ? 94.626 46.361 39.131 1.00 57.80 119 ASP A O 1
ATOM 795 N N . GLN A 1 123 ? 93.562 45.713 40.967 1.00 55.69 120 GLN A N 1
ATOM 796 C CA . GLN A 1 123 ? 92.503 45.107 40.203 1.00 55.27 120 GLN A CA 1
ATOM 797 C C . GLN A 1 123 ? 91.206 45.875 40.337 1.00 51.07 120 GLN A C 1
ATOM 798 O O . GLN A 1 123 ? 90.158 45.390 39.947 1.00 54.86 120 GLN A O 1
ATOM 804 N N . VAL A 1 124 ? 91.287 47.100 40.836 1.00 52.08 121 VAL A N 1
ATOM 805 C CA . VAL A 1 124 ? 90.122 47.959 40.983 1.00 51.03 121 VAL A CA 1
ATOM 806 C C . VAL A 1 124 ? 89.924 48.856 39.790 1.00 53.63 121 VAL A C 1
ATOM 807 O O . VAL A 1 124 ? 90.856 49.562 39.399 1.00 49.39 121 VAL A O 1
ATOM 811 N N . GLU A 1 125 ? 88.701 48.857 39.252 1.00 55.39 122 GLU A N 1
ATOM 812 C CA . GLU A 1 125 ? 88.350 49.716 38.109 1.00 55.04 122 GLU A CA 1
ATOM 813 C C . GLU A 1 125 ? 88.068 51.143 38.567 1.00 53.81 122 GLU A C 1
ATOM 814 O O . GLU A 1 125 ? 88.574 52.091 37.994 1.00 48.92 122 GLU A O 1
ATOM 820 N N . ARG A 1 126 ? 87.272 51.267 39.626 1.00 53.30 123 ARG A N 1
ATOM 821 C CA . ARG A 1 126 ? 87.018 52.517 40.251 1.00 49.81 123 ARG A CA 1
ATOM 822 C C . ARG A 1 126 ? 86.408 52.385 41.615 1.00 46.28 123 ARG A C 1
ATOM 823 O O . ARG A 1 126 ? 86.050 51.287 42.045 1.00 45.99 123 ARG A O 1
ATOM 831 N N . ILE A 1 127 ? 86.314 53.510 42.322 1.00 44.64 124 ILE A N 1
ATOM 832 C CA . ILE A 1 127 ? 85.700 53.500 43.661 1.00 45.59 124 ILE A CA 1
ATOM 833 C C . ILE A 1 127 ? 84.701 54.644 43.818 1.00 41.85 124 ILE A C 1
ATOM 834 O O . ILE A 1 127 ? 85.053 55.805 43.662 1.00 43.88 124 ILE A O 1
ATOM 839 N N . GLU A 1 128 ? 83.460 54.302 44.145 1.00 39.49 125 GLU A N 1
ATOM 840 C CA . GLU A 1 128 ? 82.427 55.297 44.311 1.00 40.33 125 GLU A CA 1
ATOM 841 C C . GLU A 1 128 ? 82.311 55.607 45.787 1.00 40.72 125 GLU A C 1
ATOM 842 O O . GLU A 1 128 ? 82.125 54.695 46.607 1.00 42.36 125 GLU A O 1
ATOM 848 N N . VAL A 1 129 ? 82.477 56.878 46.126 1.00 40.40 126 VAL A N 1
ATOM 849 C CA . VAL A 1 129 ? 82.338 57.326 47.498 1.00 42.57 126 VAL A CA 1
ATOM 850 C C . VAL A 1 129 ? 81.127 58.205 47.573 1.00 44.63 126 VAL A C 1
ATOM 851 O O . VAL A 1 129 ? 81.105 59.292 47.023 1.00 48.59 126 VAL A O 1
ATOM 855 N N . ILE A 1 130 ? 80.103 57.685 48.233 1.00 44.84 127 ILE A N 1
ATOM 856 C CA . ILE A 1 130 ? 78.782 58.256 48.206 1.00 45.26 127 ILE A CA 1
ATOM 857 C C . ILE A 1 130 ? 78.351 58.656 49.613 1.00 45.09 127 ILE A C 1
ATOM 858 O O . ILE A 1 130 ? 78.103 57.800 50.471 1.00 41.81 127 ILE A O 1
ATOM 863 N N . ARG A 1 131 ? 78.291 59.963 49.845 1.00 45.58 128 ARG A N 1
ATOM 864 C CA . ARG A 1 131 ? 78.216 60.514 51.187 1.00 42.81 128 ARG A CA 1
ATOM 865 C C . ARG A 1 131 ? 76.894 61.205 51.298 1.00 46.47 128 ARG A C 1
ATOM 866 O O . ARG A 1 131 ? 76.578 62.001 50.434 1.00 48.91 128 ARG A O 1
ATOM 874 N N . GLY A 1 132 ? 76.162 60.972 52.390 1.00 47.97 129 GLY A N 1
ATOM 875 C CA . GLY A 1 132 ? 74.971 61.761 52.705 1.00 47.66 129 GLY A CA 1
ATOM 876 C C . GLY A 1 132 ? 73.705 61.290 51.997 1.00 49.26 129 GLY A C 1
ATOM 877 O O . GLY A 1 132 ? 73.505 60.097 51.818 1.00 52.72 129 GLY A O 1
ATOM 878 N N . PRO A 1 133 ? 72.819 62.215 51.611 1.00 50.60 130 PRO A N 1
ATOM 879 C CA . PRO A 1 133 ? 71.509 61.835 51.078 1.00 53.24 130 PRO A CA 1
ATOM 880 C C . PRO A 1 133 ? 71.506 60.859 49.893 1.00 53.55 130 PRO A C 1
ATOM 881 O O . PRO A 1 133 ? 70.605 60.040 49.818 1.00 56.78 130 PRO A O 1
ATOM 885 N N . ALA A 1 134 ? 72.477 60.921 48.987 1.00 51.54 131 ALA A N 1
ATOM 886 C CA . ALA A 1 134 ? 72.507 59.955 47.880 1.00 54.03 131 ALA A CA 1
ATOM 887 C C . ALA A 1 134 ? 72.819 58.507 48.343 1.00 51.73 131 ALA A C 1
ATOM 888 O O . ALA A 1 134 ? 72.632 57.549 47.595 1.00 51.88 131 ALA A O 1
ATOM 890 N N . ALA A 1 135 ? 73.279 58.346 49.574 1.00 51.24 132 ALA A N 1
ATOM 891 C CA . ALA A 1 135 ? 73.626 57.026 50.073 1.00 48.25 132 ALA A CA 1
ATOM 892 C C . ALA A 1 135 ? 72.467 56.301 50.777 1.00 51.60 132 ALA A C 1
ATOM 893 O O . ALA A 1 135 ? 72.487 55.071 50.870 1.00 53.34 132 ALA A O 1
ATOM 895 N N . ALA A 1 136 ? 71.481 57.049 51.275 1.00 51.85 133 ALA A N 1
ATOM 896 C CA . ALA A 1 136 ? 70.405 56.475 52.064 1.00 56.24 133 ALA A CA 1
ATOM 897 C C . ALA A 1 136 ? 69.738 55.271 51.352 1.00 57.66 133 ALA A C 1
ATOM 898 O O . ALA A 1 136 ? 69.458 54.246 51.984 1.00 58.43 133 ALA A O 1
ATOM 900 N N . ARG A 1 137 ? 69.556 55.387 50.047 1.00 52.33 134 ARG A N 1
ATOM 901 C CA . ARG A 1 137 ? 68.864 54.376 49.236 1.00 59.71 134 ARG A CA 1
ATOM 902 C C . ARG A 1 137 ? 69.556 53.025 49.320 1.00 58.32 134 ARG A C 1
ATOM 903 O O . ARG A 1 137 ? 68.982 52.036 48.907 1.00 58.74 134 ARG A O 1
ATOM 911 N N . TYR A 1 138 ? 70.783 52.965 49.832 1.00 54.89 135 TYR A N 1
ATOM 912 C CA . TYR A 1 138 ? 71.488 51.683 49.877 1.00 56.05 135 TYR A CA 1
ATOM 913 C C . TYR A 1 138 ? 71.106 50.910 51.122 1.00 53.96 135 TYR A C 1
ATOM 914 O O . TYR A 1 138 ? 71.540 49.771 51.300 1.00 57.57 135 TYR A O 1
ATOM 923 N N . GLY A 1 139 ? 70.313 51.538 51.975 1.00 47.91 136 GLY A N 1
ATOM 924 C CA . GLY A 1 139 ? 69.705 50.859 53.086 1.00 53.57 136 GLY A CA 1
ATOM 925 C C . GLY A 1 139 ? 70.661 50.632 54.232 1.00 52.80 136 GLY A C 1
ATOM 926 O O . GLY A 1 139 ? 71.605 51.410 54.455 1.00 49.97 136 GLY A O 1
ATOM 927 N N . ASN A 1 140 ? 70.415 49.556 54.967 1.00 52.17 137 ASN A N 1
ATOM 928 C CA . ASN A 1 140 ? 70.990 49.395 56.294 1.00 50.67 137 ASN A CA 1
ATOM 929 C C . ASN A 1 140 ? 72.492 49.624 56.276 1.00 47.64 137 ASN A C 1
ATOM 930 O O . ASN A 1 140 ? 73.201 48.923 55.560 1.00 52.26 137 ASN A O 1
ATOM 935 N N . GLY A 1 141 ? 72.971 50.577 57.083 1.00 43.79 138 GLY A N 1
ATOM 936 C CA . GLY A 1 141 ? 74.417 50.834 57.231 1.00 43.42 138 GLY A CA 1
ATOM 937 C C . GLY A 1 141 ? 74.890 52.057 56.450 1.00 46.40 138 GLY A C 1
ATOM 938 O O . GLY A 1 141 ? 76.054 52.423 56.534 1.00 44.81 138 GLY A O 1
ATOM 939 N N . ALA A 1 142 ? 74.004 52.715 55.694 1.00 51.04 139 ALA A N 1
ATOM 940 C CA . ALA A 1 142 ? 74.437 53.835 54.829 1.00 52.52 139 ALA A CA 1
ATOM 941 C C . ALA A 1 142 ? 74.242 55.245 55.403 1.00 50.85 139 ALA A C 1
ATOM 942 O O . ALA A 1 142 ? 74.248 56.222 54.652 1.00 53.40 139 ALA A O 1
ATOM 944 N N . ALA A 1 143 ? 74.128 55.362 56.722 1.00 50.79 140 ALA A N 1
ATOM 945 C CA . ALA A 1 143 ? 73.910 56.652 57.394 1.00 46.07 140 ALA A CA 1
ATOM 946 C C . ALA A 1 143 ? 75.083 57.647 57.308 1.00 47.09 140 ALA A C 1
ATOM 947 O O . ALA A 1 143 ? 74.861 58.849 57.344 1.00 46.82 140 ALA A O 1
ATOM 949 N N . GLY A 1 144 ? 76.322 57.167 57.273 1.00 43.66 141 GLY A N 1
ATOM 950 C CA . GLY A 1 144 ? 77.454 58.025 56.919 1.00 46.15 141 GLY A CA 1
ATOM 951 C C . GLY A 1 144 ? 77.593 58.118 55.404 1.00 43.31 141 GLY A C 1
ATOM 952 O O . GLY A 1 144 ? 77.428 59.184 54.790 1.00 44.08 141 GLY A O 1
ATOM 953 N N . GLY A 1 145 ? 77.863 56.974 54.808 1.00 40.33 142 GLY A N 1
ATOM 954 C CA . GLY A 1 145 ? 77.637 56.797 53.394 1.00 43.54 142 GLY A CA 1
ATOM 955 C C . GLY A 1 145 ? 78.077 55.439 52.907 1.00 40.70 142 GLY A C 1
ATOM 956 O O . GLY A 1 145 ? 78.148 54.507 53.687 1.00 39.44 142 GLY A O 1
ATOM 957 N N . VAL A 1 146 ? 78.360 55.359 51.602 1.00 40.66 143 VAL A N 1
ATOM 958 C CA . VAL A 1 146 ? 78.688 54.127 50.921 1.00 42.60 143 VAL A CA 1
ATOM 959 C C . VAL A 1 146 ? 80.011 54.220 50.177 1.00 44.71 143 VAL A C 1
ATOM 960 O O . VAL A 1 146 ? 80.286 55.222 49.507 1.00 39.28 143 VAL A O 1
ATOM 964 N N . VAL A 1 147 ? 80.830 53.172 50.311 1.00 38.95 144 VAL A N 1
ATOM 965 C CA . VAL A 1 147 ? 82.025 53.031 49.512 1.00 40.15 144 VAL A CA 1
ATOM 966 C C . VAL A 1 147 ? 81.876 51.764 48.688 1.00 38.92 144 VAL A C 1
ATOM 967 O O . VAL A 1 147 ? 81.772 50.668 49.250 1.00 42.85 144 VAL A O 1
ATOM 971 N N . ASN A 1 148 ? 81.785 51.941 47.374 1.00 40.24 145 ASN A N 1
ATOM 972 C CA . ASN A 1 148 ? 81.562 50.844 46.448 1.00 40.68 145 ASN A CA 1
ATOM 973 C C . ASN A 1 148 ? 82.791 50.665 45.580 1.00 40.97 145 ASN A C 1
ATOM 974 O O . ASN A 1 148 ? 83.104 51.501 44.741 1.00 39.63 145 ASN A O 1
ATOM 979 N N . ILE A 1 149 ? 83.489 49.565 45.833 1.00 41.88 146 ILE A N 1
ATOM 980 C CA . ILE A 1 149 ? 84.728 49.211 45.165 1.00 44.02 146 ILE A CA 1
ATOM 981 C C . ILE A 1 149 ? 84.391 48.313 43.965 1.00 45.59 146 ILE A C 1
ATOM 982 O O . ILE A 1 149 ? 83.907 47.208 44.140 1.00 47.89 146 ILE A O 1
ATOM 987 N N . ILE A 1 150 ? 84.693 48.790 42.763 1.00 44.42 147 ILE A N 1
ATOM 988 C CA . ILE A 1 150 ? 84.269 48.142 41.518 1.00 48.30 147 ILE A CA 1
ATOM 989 C C . ILE A 1 150 ? 85.502 47.539 40.889 1.00 47.46 147 ILE A C 1
ATOM 990 O O . ILE A 1 150 ? 86.508 48.246 40.680 1.00 48.81 147 ILE A O 1
ATOM 995 N N . THR A 1 151 ? 85.435 46.233 40.633 1.00 51.04 148 THR A N 1
ATOM 996 C CA . THR A 1 151 ? 86.539 45.475 40.061 1.00 53.47 148 THR A CA 1
ATOM 997 C C . THR A 1 151 ? 86.551 45.594 38.553 1.00 59.11 148 THR A C 1
ATOM 998 O O . THR A 1 151 ? 85.515 45.760 37.914 1.00 62.11 148 THR A O 1
ATOM 1002 N N . LYS A 1 152 ? 87.743 45.487 37.993 1.00 59.42 149 LYS A N 1
ATOM 1003 C CA . LYS A 1 152 ? 87.909 45.456 36.561 1.00 61.21 149 LYS A CA 1
ATOM 1004 C C . LYS A 1 152 ? 87.220 44.210 36.040 1.00 64.38 149 LYS A C 1
ATOM 1005 O O . LYS A 1 152 ? 87.324 43.146 36.666 1.00 63.90 149 LYS A O 1
ATOM 1011 N N . GLN A 1 153 ? 86.520 44.352 34.908 1.00 63.10 150 GLN A N 1
ATOM 1012 C CA . GLN A 1 153 ? 85.734 43.275 34.315 1.00 68.68 150 GLN A CA 1
ATOM 1013 C C . GLN A 1 153 ? 86.281 42.888 32.934 1.00 75.85 150 GLN A C 1
ATOM 1014 O O . GLN A 1 153 ? 87.027 43.634 32.302 1.00 76.20 150 GLN A O 1
ATOM 1020 N N . ALA A 1 154 ? 85.855 41.735 32.450 1.00 80.96 151 ALA A N 1
ATOM 1021 C CA . ALA A 1 154 ? 86.245 41.255 31.123 1.00 81.52 151 ALA A CA 1
ATOM 1022 C C . ALA A 1 154 ? 85.660 42.113 30.023 1.00 84.14 151 ALA A C 1
ATOM 1023 O O . ALA A 1 154 ? 84.591 42.693 30.191 1.00 84.82 151 ALA A O 1
ATOM 1025 N N . GLY A 1 155 ? 86.372 42.172 28.895 1.00 84.93 152 GLY A N 1
ATOM 1026 C CA . GLY A 1 155 ? 85.863 42.802 27.678 1.00 88.71 152 GLY A CA 1
ATOM 1027 C C . GLY A 1 155 ? 85.875 41.781 26.563 1.00 90.46 152 GLY A C 1
ATOM 1028 O O . GLY A 1 155 ? 85.715 40.581 26.810 1.00 93.39 152 GLY A O 1
ATOM 1029 N N . ALA A 1 156 ? 86.125 42.261 25.347 1.00 95.36 153 ALA A N 1
ATOM 1030 C CA . ALA A 1 156 ? 85.855 41.499 24.136 1.00 99.44 153 ALA A CA 1
ATOM 1031 C C . ALA A 1 156 ? 87.017 40.509 23.866 1.00 102.53 153 ALA A C 1
ATOM 1032 O O . ALA A 1 156 ? 86.809 39.253 23.629 1.00 107.68 153 ALA A O 1
ATOM 1034 N N . GLU A 1 157 ? 88.243 41.095 23.891 1.00 100.25 154 GLU A N 1
ATOM 1035 C CA . GLU A 1 157 ? 89.470 40.324 23.711 1.00 103.95 154 GLU A CA 1
ATOM 1036 C C . GLU A 1 157 ? 89.999 39.971 25.070 1.00 101.28 154 GLU A C 1
ATOM 1037 O O . GLU A 1 157 ? 89.631 40.599 26.084 1.00 92.83 154 GLU A O 1
ATOM 1043 N N . THR A 1 158 ? 90.894 38.992 25.102 1.00 103.37 155 THR A N 1
ATOM 1044 C CA . THR A 1 158 ? 91.527 38.649 26.355 1.00 106.92 155 THR A CA 1
ATOM 1045 C C . THR A 1 158 ? 92.554 39.733 26.683 1.00 105.33 155 THR A C 1
ATOM 1046 O O . THR A 1 158 ? 93.306 40.151 25.793 1.00 101.17 155 THR A O 1
ATOM 1050 N N . HIS A 1 159 ? 92.520 40.203 27.938 1.00 92.25 156 HIS A N 1
ATOM 1051 C CA . HIS A 1 159 ? 93.458 41.184 28.490 1.00 93.59 156 HIS A CA 1
ATOM 1052 C C . HIS A 1 159 ? 93.908 40.661 29.856 1.00 93.43 156 HIS A C 1
ATOM 1053 O O . HIS A 1 159 ? 93.369 39.672 30.370 1.00 94.98 156 HIS A O 1
ATOM 1060 N N . GLY A 1 160 ? 94.915 41.292 30.434 1.00 85.66 157 GLY A N 1
ATOM 1061 C CA . GLY A 1 160 ? 95.473 40.789 31.671 1.00 86.59 157 GLY A CA 1
ATOM 1062 C C . GLY A 1 160 ? 96.476 41.775 32.195 1.00 84.38 157 GLY A C 1
ATOM 1063 O O . GLY A 1 160 ? 96.872 42.693 31.486 1.00 86.17 157 GLY A O 1
ATOM 1064 N N . ASN A 1 161 ? 96.893 41.581 33.432 1.00 79.98 158 ASN A N 1
ATOM 1065 C CA . ASN A 1 161 ? 97.959 42.379 33.999 1.00 80.86 158 ASN A CA 1
ATOM 1066 C C . ASN A 1 161 ? 98.655 41.664 35.147 1.00 80.60 158 ASN A C 1
ATOM 1067 O O . ASN A 1 161 ? 98.126 40.730 35.763 1.00 78.55 158 ASN A O 1
ATOM 1072 N N . LEU A 1 162 ? 99.832 42.198 35.449 1.00 80.04 159 LEU A N 1
ATOM 1073 C CA . LEU A 1 162 ? 100.657 41.786 36.555 1.00 78.44 159 LEU A CA 1
ATOM 1074 C C . LEU A 1 162 ? 101.249 43.057 37.152 1.00 73.75 159 LEU A C 1
ATOM 1075 O O . LEU A 1 162 ? 101.910 43.838 36.468 1.00 71.64 159 LEU A O 1
ATOM 1080 N N . SER A 1 163 ? 101.008 43.262 38.430 1.00 71.29 160 SER A N 1
ATOM 1081 C CA . SER A 1 163 ? 101.271 44.546 39.064 1.00 72.31 160 SER A CA 1
ATOM 1082 C C . SER A 1 163 ? 102.016 44.303 40.371 1.00 71.95 160 SER A C 1
ATOM 1083 O O . SER A 1 163 ? 101.563 43.527 41.208 1.00 66.33 160 SER A O 1
ATOM 1086 N N . VAL A 1 164 ? 103.178 44.929 40.520 1.00 73.15 161 VAL A N 1
ATOM 1087 C CA . VAL A 1 164 ? 103.947 44.808 41.752 1.00 74.60 161 VAL A CA 1
ATOM 1088 C C . VAL A 1 164 ? 104.130 46.165 42.392 1.00 64.05 161 VAL A C 1
ATOM 1089 O O . VAL A 1 164 ? 104.287 47.153 41.705 1.00 64.47 161 VAL A O 1
ATOM 1093 N N . TYR A 1 165 ? 104.189 46.190 43.711 1.00 61.29 162 TYR A N 1
ATOM 1094 C CA . TYR A 1 165 ? 104.437 47.414 44.463 1.00 58.73 162 TYR A CA 1
ATOM 1095 C C . TYR A 1 165 ? 105.263 47.090 45.697 1.00 60.35 162 TYR A C 1
ATOM 1096 O O . TYR A 1 165 ? 105.035 46.086 46.346 1.00 60.63 162 TYR A O 1
ATOM 1105 N N . SER A 1 166 ? 106.190 47.962 46.052 1.00 62.96 163 SER A N 1
ATOM 1106 C CA . SER A 1 166 ? 107.009 47.745 47.242 1.00 67.32 163 SER A CA 1
ATOM 1107 C C . SER A 1 166 ? 107.316 49.119 47.838 1.00 64.18 163 SER A C 1
ATOM 1108 O O . SER A 1 166 ? 107.527 50.069 47.084 1.00 65.43 163 SER A O 1
ATOM 1111 N N . ASN A 1 167 ? 107.341 49.233 49.167 1.00 63.73 164 ASN A N 1
ATOM 1112 C CA . ASN A 1 167 ? 107.812 50.453 49.805 1.00 61.86 164 ASN A CA 1
ATOM 1113 C C . ASN A 1 167 ? 108.918 50.269 50.848 1.00 64.05 164 ASN A C 1
ATOM 1114 O O . ASN A 1 167 ? 109.305 49.152 51.187 1.00 67.49 164 ASN A O 1
ATOM 1119 N N . PHE A 1 168 ? 109.436 51.405 51.310 1.00 67.01 165 PHE A N 1
ATOM 1120 C CA . PHE A 1 168 ? 110.744 51.517 51.962 1.00 67.65 165 PHE A CA 1
ATOM 1121 C C . PHE A 1 168 ? 110.701 52.701 52.916 1.00 67.00 165 PHE A C 1
ATOM 1122 O O . PHE A 1 168 ? 111.083 53.831 52.550 1.00 65.47 165 PHE A O 1
ATOM 1130 N N . PRO A 1 169 ? 110.241 52.450 54.146 1.00 62.46 166 PRO A N 1
ATOM 1131 C CA . PRO A 1 169 ? 110.221 53.457 55.195 1.00 64.33 166 PRO A CA 1
ATOM 1132 C C . PRO A 1 169 ? 111.602 54.030 55.500 1.00 68.57 166 PRO A C 1
ATOM 1133 O O . PRO A 1 169 ? 112.575 53.285 55.585 1.00 75.09 166 PRO A O 1
ATOM 1137 N N . GLN A 1 170 ? 111.677 55.335 55.702 1.00 68.48 167 GLN A N 1
ATOM 1138 C CA . GLN A 1 170 ? 112.888 55.942 56.236 1.00 74.65 167 GLN A CA 1
ATOM 1139 C C . GLN A 1 170 ? 113.255 55.351 57.607 1.00 72.31 167 GLN A C 1
ATOM 1140 O O . GLN A 1 170 ? 114.399 55.038 57.851 1.00 72.29 167 GLN A O 1
ATOM 1146 N N . HIS A 1 171 ? 112.292 55.242 58.508 1.00 68.83 168 HIS A N 1
ATOM 1147 C CA . HIS A 1 171 ? 112.565 54.856 59.890 1.00 70.45 168 HIS A CA 1
ATOM 1148 C C . HIS A 1 171 ? 112.206 53.383 60.046 1.00 69.28 168 HIS A C 1
ATOM 1149 O O . HIS A 1 171 ? 111.077 52.977 59.737 1.00 62.15 168 HIS A O 1
ATOM 1156 N N . LYS A 1 172 ? 113.157 52.589 60.523 1.00 73.08 169 LYS A N 1
ATOM 1157 C CA . LYS A 1 172 ? 113.044 51.119 60.515 1.00 76.17 169 LYS A CA 1
ATOM 1158 C C . LYS A 1 172 ? 111.950 50.598 61.439 1.00 69.05 169 LYS A C 1
ATOM 1159 O O . LYS A 1 172 ? 111.386 49.513 61.214 1.00 65.30 169 LYS A O 1
ATOM 1165 N N . ALA A 1 173 ? 111.630 51.408 62.442 1.00 63.53 170 ALA A N 1
ATOM 1166 C CA . ALA A 1 173 ? 110.492 51.162 63.340 1.00 63.68 170 ALA A CA 1
ATOM 1167 C C . ALA A 1 173 ? 109.111 51.078 62.650 1.00 62.28 170 ALA A C 1
ATOM 1168 O O . ALA A 1 173 ? 108.139 50.583 63.234 1.00 60.33 170 ALA A O 1
ATOM 1170 N N . GLU A 1 174 ? 109.026 51.524 61.407 1.00 59.56 171 GLU A N 1
ATOM 1171 C CA . GLU A 1 174 ? 107.754 51.535 60.694 1.00 56.72 171 GLU A CA 1
ATOM 1172 C C . GLU A 1 174 ? 107.703 50.413 59.680 1.00 55.09 171 GLU A C 1
ATOM 1173 O O . GLU A 1 174 ? 108.710 50.069 59.065 1.00 56.98 171 GLU A O 1
ATOM 1179 N N . GLY A 1 175 ? 106.522 49.837 59.515 1.00 52.70 172 GLY A N 1
ATOM 1180 C CA . GLY A 1 175 ? 106.367 48.655 58.684 1.00 53.53 172 GLY A CA 1
ATOM 1181 C C . GLY A 1 175 ? 106.364 48.953 57.193 1.00 55.09 172 GLY A C 1
ATOM 1182 O O . GLY A 1 175 ? 105.667 49.863 56.728 1.00 51.65 172 GLY A O 1
ATOM 1183 N N . ALA A 1 176 ? 107.134 48.154 56.458 1.00 54.20 173 ALA A N 1
ATOM 1184 C CA . ALA A 1 176 ? 107.211 48.239 55.005 1.00 58.80 173 ALA A CA 1
ATOM 1185 C C . ALA A 1 176 ? 106.149 47.338 54.418 1.00 57.23 173 ALA A C 1
ATOM 1186 O O . ALA A 1 176 ? 105.757 46.347 55.044 1.00 55.58 173 ALA A O 1
ATOM 1188 N N . SER A 1 177 ? 105.715 47.653 53.200 1.00 55.97 174 SER A N 1
ATOM 1189 C CA . SER A 1 177 ? 104.709 46.858 52.525 1.00 53.04 174 SER A CA 1
ATOM 1190 C C . SER A 1 177 ? 105.255 46.353 51.206 1.00 55.07 174 SER A C 1
ATOM 1191 O O . SER A 1 177 ? 106.047 47.043 50.538 1.00 55.34 174 SER A O 1
ATOM 1194 N N . GLU A 1 178 ? 104.823 45.155 50.816 1.00 58.33 175 GLU A N 1
ATOM 1195 C CA . GLU A 1 178 ? 105.040 44.651 49.447 1.00 65.14 175 GLU A CA 1
ATOM 1196 C C . GLU A 1 178 ? 103.853 43.880 48.968 1.00 59.43 175 GLU A C 1
ATOM 1197 O O . GLU A 1 178 ? 103.105 43.324 49.752 1.00 58.25 175 GLU A O 1
ATOM 1203 N N . ARG A 1 179 ? 103.674 43.844 47.664 1.00 56.12 176 ARG A N 1
ATOM 1204 C CA . ARG A 1 179 ? 102.357 43.608 47.130 1.00 57.04 176 ARG A CA 1
ATOM 1205 C C . ARG A 1 179 ? 102.553 43.120 45.680 1.00 61.40 176 ARG A C 1
ATOM 1206 O O . ARG A 1 179 ? 103.298 43.716 44.922 1.00 61.85 176 ARG A O 1
ATOM 1214 N N . MET A 1 180 ? 101.931 42.006 45.311 1.00 61.89 177 MET A N 1
ATOM 1215 C CA . MET A 1 180 ? 101.988 41.519 43.941 1.00 63.94 177 MET A CA 1
ATOM 1216 C C . MET A 1 180 ? 100.602 41.005 43.597 1.00 60.44 177 MET A C 1
ATOM 1217 O O . MET A 1 180 ? 100.038 40.220 44.346 1.00 60.75 177 MET A O 1
ATOM 1222 N N . SER A 1 181 ? 100.024 41.477 42.499 1.00 57.28 178 SER A N 1
ATOM 1223 C CA . SER A 1 181 ? 98.753 40.948 42.035 1.00 58.51 178 SER A CA 1
ATOM 1224 C C . SER A 1 181 ? 98.709 40.739 40.532 1.00 62.64 178 SER A C 1
ATOM 1225 O O . SER A 1 181 ? 99.620 41.150 39.806 1.00 66.37 178 SER A O 1
ATOM 1228 N N . PHE A 1 182 ? 97.665 40.070 40.064 1.00 62.40 179 PHE A N 1
ATOM 1229 C CA . PHE A 1 182 ? 97.530 39.852 38.615 1.00 80.30 179 PHE A CA 1
ATOM 1230 C C . PHE A 1 182 ? 96.078 39.660 38.277 1.00 80.13 179 PHE A C 1
ATOM 1231 O O . PHE A 1 182 ? 95.301 39.129 39.086 1.00 87.62 179 PHE A O 1
ATOM 1239 N N . GLY A 1 183 ? 95.730 40.121 37.092 1.00 68.60 180 GLY A N 1
ATOM 1240 C CA . GLY A 1 183 ? 94.460 39.816 36.484 1.00 68.21 180 GLY A CA 1
ATOM 1241 C C . GLY A 1 183 ? 94.659 39.098 35.161 1.00 69.71 180 GLY A C 1
ATOM 1242 O O . GLY A 1 183 ? 95.699 39.247 34.493 1.00 67.58 180 GLY A O 1
ATOM 1243 N N . LEU A 1 184 ? 93.654 38.299 34.812 1.00 68.34 181 LEU A N 1
ATOM 1244 C CA . LEU A 1 184 ? 93.500 37.764 33.477 1.00 75.35 181 LEU A CA 1
ATOM 1245 C C . LEU A 1 184 ? 91.995 37.574 33.202 1.00 75.12 181 LEU A C 1
ATOM 1246 O O . LEU A 1 184 ? 91.237 37.110 34.043 1.00 68.11 181 LEU A O 1
ATOM 1251 N N . ASN A 1 185 ? 91.559 38.007 32.025 1.00 78.54 182 ASN A N 1
ATOM 1252 C CA . ASN A 1 185 ? 90.141 37.980 31.659 1.00 78.18 182 ASN A CA 1
ATOM 1253 C C . ASN A 1 185 ? 89.980 38.025 30.132 1.00 79.90 182 ASN A C 1
ATOM 1254 O O . ASN A 1 185 ? 90.950 38.248 29.397 1.00 79.58 182 ASN A O 1
ATOM 1259 N N . GLY A 1 186 ? 88.743 37.879 29.669 1.00 81.21 183 GLY A N 1
ATOM 1260 C CA . GLY A 1 186 ? 88.469 37.760 28.239 1.00 88.06 183 GLY A CA 1
ATOM 1261 C C . GLY A 1 186 ? 87.887 36.414 27.862 1.00 90.40 183 GLY A C 1
ATOM 1262 O O . GLY A 1 186 ? 87.763 35.538 28.725 1.00 94.90 183 GLY A O 1
ATOM 1263 N N . PRO A 1 187 ? 87.505 36.249 26.580 1.00 91.11 184 PRO A N 1
ATOM 1264 C CA . PRO A 1 187 ? 86.706 35.102 26.211 1.00 93.30 184 PRO A CA 1
ATOM 1265 C C . PRO A 1 187 ? 87.500 33.828 26.381 1.00 96.82 184 PRO A C 1
ATOM 1266 O O . PRO A 1 187 ? 88.744 33.830 26.317 1.00 96.64 184 PRO A O 1
ATOM 1270 N N . LEU A 1 188 ? 86.751 32.775 26.688 1.00 97.68 185 LEU A N 1
ATOM 1271 C CA . LEU A 1 188 ? 87.233 31.415 26.730 1.00 98.31 185 LEU A CA 1
ATOM 1272 C C . LEU A 1 188 ? 86.599 30.696 25.535 1.00 103.62 185 LEU A C 1
ATOM 1273 O O . LEU A 1 188 ? 87.287 30.030 24.781 1.00 108.96 185 LEU A O 1
ATOM 1278 N N . THR A 1 189 ? 85.279 30.842 25.397 1.00 105.60 186 THR A N 1
ATOM 1279 C CA . THR A 1 189 ? 84.536 30.531 24.173 1.00 110.73 186 THR A CA 1
ATOM 1280 C C . THR A 1 189 ? 83.618 31.705 23.815 1.00 112.05 186 THR A C 1
ATOM 1281 O O . THR A 1 189 ? 83.698 32.774 24.413 1.00 103.25 186 THR A O 1
ATOM 1285 N N . GLU A 1 190 ? 82.736 31.494 22.842 1.00 120.31 187 GLU A N 1
ATOM 1286 C CA . GLU A 1 190 ? 81.936 32.585 22.284 1.00 119.99 187 GLU A CA 1
ATOM 1287 C C . GLU A 1 190 ? 80.871 33.077 23.264 1.00 117.73 187 GLU A C 1
ATOM 1288 O O . GLU A 1 190 ? 80.493 34.255 23.253 1.00 116.15 187 GLU A O 1
ATOM 1294 N N . ASN A 1 191 ? 80.405 32.170 24.120 1.00 115.06 188 ASN A N 1
ATOM 1295 C CA . ASN A 1 191 ? 79.297 32.452 25.030 1.00 111.29 188 ASN A CA 1
ATOM 1296 C C . ASN A 1 191 ? 79.837 32.729 26.437 1.00 108.10 188 ASN A C 1
ATOM 1297 O O . ASN A 1 191 ? 79.104 33.119 27.359 1.00 100.11 188 ASN A O 1
ATOM 1302 N N . LEU A 1 192 ? 81.137 32.520 26.587 1.00 106.00 189 LEU A N 1
ATOM 1303 C CA . LEU A 1 192 ? 81.716 32.249 27.880 1.00 102.82 189 LEU A CA 1
ATOM 1304 C C . LEU A 1 192 ? 82.965 33.085 28.030 1.00 99.27 189 LEU A C 1
ATOM 1305 O O . LEU A 1 192 ? 83.879 32.990 27.208 1.00 98.73 189 LEU A O 1
ATOM 1310 N N . SER A 1 193 ? 83.003 33.890 29.086 1.00 90.61 190 SER A N 1
ATOM 1311 C CA . SER A 1 193 ? 84.212 34.612 29.439 1.00 89.78 190 SER A CA 1
ATOM 1312 C C . SER A 1 193 ? 84.500 34.628 30.931 1.00 87.24 190 SER A C 1
ATOM 1313 O O . SER A 1 193 ? 83.585 34.608 31.763 1.00 89.53 190 SER A O 1
ATOM 1316 N N . TYR A 1 194 ? 85.781 34.753 31.254 1.00 82.34 191 TYR A N 1
ATOM 1317 C CA . TYR A 1 194 ? 86.231 34.689 32.638 1.00 80.53 191 TYR A CA 1
ATOM 1318 C C . TYR A 1 194 ? 86.835 36.032 33.094 1.00 78.68 191 TYR A C 1
ATOM 1319 O O . TYR A 1 194 ? 87.206 36.870 32.268 1.00 79.02 191 TYR A O 1
ATOM 1328 N N . ARG A 1 195 ? 86.915 36.228 34.407 1.00 71.19 192 ARG A N 1
ATOM 1329 C CA . ARG A 1 195 ? 87.832 37.209 34.980 1.00 67.32 192 ARG A CA 1
ATOM 1330 C C . ARG A 1 195 ? 88.352 36.683 36.292 1.00 65.06 192 ARG A C 1
ATOM 1331 O O . ARG A 1 195 ? 87.564 36.369 37.180 1.00 60.37 192 ARG A O 1
ATOM 1339 N N . VAL A 1 196 ? 89.671 36.605 36.413 1.00 66.05 193 VAL A N 1
ATOM 1340 C CA . VAL A 1 196 ? 90.297 36.072 37.611 1.00 68.53 193 VAL A CA 1
ATOM 1341 C C . VAL A 1 196 ? 91.387 37.018 38.046 1.00 70.18 193 VAL A C 1
ATOM 1342 O O . VAL A 1 196 ? 92.067 37.630 37.216 1.00 63.50 193 VAL A O 1
ATOM 1346 N N . TYR A 1 197 ? 91.532 37.163 39.355 1.00 64.60 194 TYR A N 1
ATOM 1347 C CA . TYR A 1 197 ? 92.715 37.790 39.885 1.00 65.38 194 TYR A CA 1
ATOM 1348 C C . TYR A 1 197 ? 93.186 37.123 41.153 1.00 66.25 194 TYR A C 1
ATOM 1349 O O . TYR A 1 197 ? 92.444 36.397 41.799 1.00 63.85 194 TYR A O 1
ATOM 1358 N N . GLY A 1 198 ? 94.453 37.363 41.453 1.00 68.41 195 GLY A N 1
ATOM 1359 C CA . GLY A 1 198 ? 95.098 36.854 42.626 1.00 68.67 195 GLY A CA 1
ATOM 1360 C C . GLY A 1 198 ? 95.942 37.971 43.182 1.00 67.13 195 GLY A C 1
ATOM 1361 O O . GLY A 1 198 ? 96.302 38.891 42.462 1.00 63.15 195 GLY A O 1
ATOM 1362 N N . ASN A 1 199 ? 96.257 37.883 44.466 1.00 61.21 196 ASN A N 1
ATOM 1363 C CA . ASN A 1 199 ? 97.069 38.880 45.109 1.00 57.97 196 ASN A CA 1
ATOM 1364 C C . ASN A 1 199 ? 97.778 38.338 46.341 1.00 60.63 196 ASN A C 1
ATOM 1365 O O . ASN A 1 199 ? 97.230 37.565 47.113 1.00 61.27 196 ASN A O 1
ATOM 1370 N N . ILE A 1 200 ? 99.007 38.762 46.542 1.00 63.08 197 ILE A N 1
ATOM 1371 C CA . ILE A 1 200 ? 99.692 38.436 47.765 1.00 67.94 197 ILE A CA 1
ATOM 1372 C C . ILE A 1 200 ? 100.329 39.711 48.269 1.00 62.08 197 ILE A C 1
ATOM 1373 O O . ILE A 1 200 ? 100.926 40.455 47.506 1.00 53.73 197 ILE A O 1
ATOM 1378 N N . ALA A 1 201 ? 100.172 39.973 49.556 1.00 59.04 198 ALA A N 1
ATOM 1379 C CA . ALA A 1 201 ? 100.637 41.224 50.122 1.00 55.62 198 ALA A CA 1
ATOM 1380 C C . ALA A 1 201 ? 101.071 41.042 51.545 1.00 58.44 198 ALA A C 1
ATOM 1381 O O . ALA A 1 201 ? 100.595 40.142 52.263 1.00 54.47 198 ALA A O 1
ATOM 1383 N N . LYS A 1 202 ? 101.998 41.903 51.939 1.00 58.89 199 LYS A N 1
ATOM 1384 C CA . LYS A 1 202 ? 102.389 42.026 53.316 1.00 59.52 199 LYS A CA 1
ATOM 1385 C C . LYS A 1 202 ? 102.665 43.481 53.651 1.00 56.57 199 LYS A C 1
ATOM 1386 O O . LYS A 1 202 ? 103.545 44.124 53.067 1.00 53.74 199 LYS A O 1
ATOM 1392 N N . THR A 1 203 ? 101.931 43.964 54.637 1.00 50.88 200 THR A N 1
ATOM 1393 C CA . THR A 1 203 ? 102.349 45.088 55.415 1.00 53.00 200 THR A CA 1
ATOM 1394 C C . THR A 1 203 ? 102.896 44.609 56.722 1.00 54.14 200 THR A C 1
ATOM 1395 O O . THR A 1 203 ? 102.195 43.995 57.521 1.00 55.59 200 THR A O 1
ATOM 1399 N N . ASP A 1 204 ? 104.175 44.868 56.924 1.00 54.46 201 ASP A N 1
ATOM 1400 C CA . ASP A 1 204 ? 104.764 44.621 58.206 1.00 55.85 201 ASP A CA 1
ATOM 1401 C C . ASP A 1 204 ? 104.127 45.465 59.307 1.00 51.32 201 ASP A C 1
ATOM 1402 O O . ASP A 1 204 ? 103.628 46.559 59.053 1.00 52.85 201 ASP A O 1
ATOM 1407 N N . SER A 1 205 ? 104.214 44.969 60.538 1.00 51.71 202 SER A N 1
ATOM 1408 C CA . SER A 1 205 ? 103.841 45.745 61.709 1.00 50.33 202 SER A CA 1
ATOM 1409 C C . SER A 1 205 ? 104.900 46.784 61.992 1.00 50.56 202 SER A C 1
ATOM 1410 O O . SER A 1 205 ? 106.030 46.584 61.651 1.00 48.36 202 SER A O 1
ATOM 1413 N N . ASP A 1 206 ? 104.520 47.887 62.625 1.00 49.41 203 ASP A N 1
ATOM 1414 C CA . ASP A 1 206 ? 105.482 48.735 63.290 1.00 52.81 203 ASP A CA 1
ATOM 1415 C C . ASP A 1 206 ? 106.177 47.945 64.407 1.00 54.71 203 ASP A C 1
ATOM 1416 O O . ASP A 1 206 ? 105.649 46.929 64.863 1.00 57.26 203 ASP A O 1
ATOM 1421 N N . ASP A 1 207 ? 107.352 48.408 64.843 1.00 54.38 204 ASP A N 1
ATOM 1422 C CA . ASP A 1 207 ? 108.102 47.715 65.879 1.00 54.96 204 ASP A CA 1
ATOM 1423 C C . ASP A 1 207 ? 107.403 47.883 67.262 1.00 55.04 204 ASP A C 1
ATOM 1424 O O . ASP A 1 207 ? 106.761 48.898 67.575 1.00 50.09 204 ASP A O 1
ATOM 1429 N N . TRP A 1 208 ? 107.634 46.908 68.122 1.00 57.45 205 TRP A N 1
ATOM 1430 C CA . TRP A 1 208 ? 107.013 46.882 69.429 1.00 56.11 205 TRP A CA 1
ATOM 1431 C C . TRP A 1 208 ? 107.272 48.167 70.187 1.00 55.09 205 TRP A C 1
ATOM 1432 O O . TRP A 1 208 ? 106.421 48.642 70.899 1.00 53.03 205 TRP A O 1
ATOM 1443 N N . ASP A 1 209 ? 108.445 48.761 70.020 1.00 60.53 206 ASP A N 1
ATOM 1444 C CA . ASP A 1 209 ? 108.782 49.947 70.792 1.00 62.05 206 ASP A CA 1
ATOM 1445 C C . ASP A 1 209 ? 108.721 51.256 70.026 1.00 61.10 206 ASP A C 1
ATOM 1446 O O . ASP A 1 209 ? 109.229 52.252 70.513 1.00 65.33 206 ASP A O 1
ATOM 1451 N N . ILE A 1 210 ? 108.060 51.284 68.871 1.00 59.78 207 ILE A N 1
ATOM 1452 C CA . ILE A 1 210 ? 107.933 52.517 68.104 1.00 58.07 207 ILE A CA 1
ATOM 1453 C C . ILE A 1 210 ? 107.533 53.692 68.997 1.00 58.82 207 ILE A C 1
ATOM 1454 O O . ILE A 1 210 ? 108.055 54.785 68.843 1.00 57.68 207 ILE A O 1
ATOM 1459 N N . ASN A 1 211 ? 106.610 53.496 69.930 1.00 52.62 208 ASN A N 1
ATOM 1460 C CA . ASN A 1 211 ? 106.112 54.639 70.689 1.00 54.61 208 ASN A CA 1
ATOM 1461 C C . ASN A 1 211 ? 106.833 54.893 72.040 1.00 53.68 208 ASN A C 1
ATOM 1462 O O . ASN A 1 211 ? 106.395 55.740 72.840 1.00 54.54 208 ASN A O 1
ATOM 1467 N N . ALA A 1 212 ? 107.905 54.160 72.301 1.00 55.61 209 ALA A N 1
ATOM 1468 C CA . ALA A 1 212 ? 108.774 54.438 73.480 1.00 61.86 209 ALA A CA 1
ATOM 1469 C C . ALA A 1 212 ? 109.409 55.822 73.339 1.00 65.14 209 ALA A C 1
ATOM 1470 O O . ALA A 1 212 ? 109.963 56.155 72.293 1.00 73.23 209 ALA A O 1
ATOM 1472 N N . GLY A 1 213 ? 109.306 56.642 74.371 1.00 68.44 210 GLY A N 1
ATOM 1473 C CA . GLY A 1 213 ? 109.649 58.056 74.229 1.00 67.81 210 GLY A CA 1
ATOM 1474 C C . GLY A 1 213 ? 108.422 58.925 74.078 1.00 64.67 210 GLY A C 1
ATOM 1475 O O . GLY A 1 213 ? 108.498 60.128 74.257 1.00 67.69 210 GLY A O 1
ATOM 1476 N N . HIS A 1 214 ? 107.276 58.325 73.773 1.00 60.59 211 HIS A N 1
ATOM 1477 C CA . HIS A 1 214 ? 106.112 59.104 73.395 1.00 58.94 211 HIS A CA 1
ATOM 1478 C C . HIS A 1 214 ? 104.867 58.779 74.236 1.00 58.59 211 HIS A C 1
ATOM 1479 O O . HIS A 1 214 ? 103.834 59.455 74.130 1.00 59.22 211 HIS A O 1
ATOM 1486 N N . GLU A 1 215 ? 104.982 57.787 75.107 1.00 58.51 212 GLU A N 1
ATOM 1487 C CA . GLU A 1 215 ? 103.793 57.218 75.749 1.00 61.94 212 GLU A CA 1
ATOM 1488 C C . GLU A 1 215 ? 103.271 58.077 76.898 1.00 61.09 212 GLU A C 1
ATOM 1489 O O . GLU A 1 215 ? 103.999 58.845 77.504 1.00 60.73 212 GLU A O 1
ATOM 1495 N N . SER A 1 216 ? 102.014 57.866 77.245 1.00 59.29 213 SER A N 1
ATOM 1496 C CA . SER A 1 216 ? 101.444 58.490 78.406 1.00 57.95 213 SER A CA 1
ATOM 1497 C C . SER A 1 216 ? 102.183 58.030 79.664 1.00 61.58 213 SER A C 1
ATOM 1498 O O . SER A 1 216 ? 102.817 56.971 79.692 1.00 63.85 213 SER A O 1
ATOM 1501 N N . ASN A 1 217 ? 102.134 58.854 80.698 1.00 61.62 214 ASN A N 1
ATOM 1502 C CA . ASN A 1 217 ? 102.797 58.510 81.952 1.00 70.65 214 ASN A CA 1
ATOM 1503 C C . ASN A 1 217 ? 102.185 57.235 82.552 1.00 68.65 214 ASN A C 1
ATOM 1504 O O . ASN A 1 217 ? 100.965 57.139 82.744 1.00 70.55 214 ASN A O 1
ATOM 1509 N N . ARG A 1 218 ? 103.041 56.253 82.830 1.00 72.32 215 ARG A N 1
ATOM 1510 C CA . ARG A 1 218 ? 102.612 54.977 83.408 1.00 69.21 215 ARG A CA 1
ATOM 1511 C C . ARG A 1 218 ? 103.317 54.638 84.736 1.00 70.97 215 ARG A C 1
ATOM 1512 O O . ARG A 1 218 ? 104.550 54.542 84.771 1.00 70.00 215 ARG A O 1
ATOM 1520 N N . THR A 1 219 ? 102.542 54.410 85.807 1.00 71.29 216 THR A N 1
ATOM 1521 C CA . THR A 1 219 ? 103.122 54.171 87.169 1.00 74.11 216 THR A CA 1
ATOM 1522 C C . THR A 1 219 ? 102.818 52.767 87.702 1.00 73.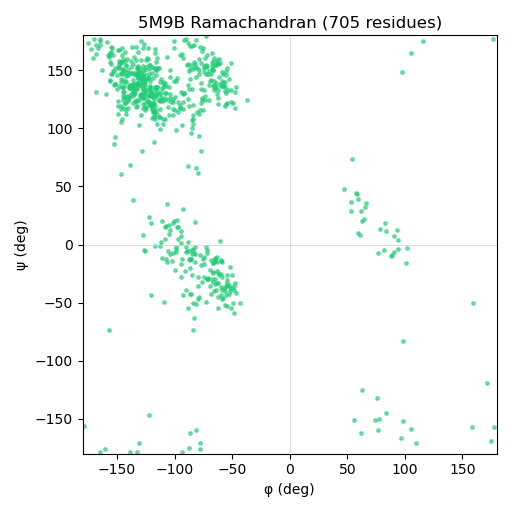59 216 THR A C 1
ATOM 1523 O O . THR A 1 219 ? 101.834 52.129 87.283 1.00 69.39 216 THR A O 1
ATOM 1527 N N . GLY A 1 220 ? 103.653 52.302 88.628 1.00 74.09 217 GLY A N 1
ATOM 1528 C CA . GLY A 1 220 ? 103.329 51.162 89.486 1.00 75.23 217 GLY A CA 1
ATOM 1529 C C . GLY A 1 220 ? 103.442 49.833 88.764 1.00 75.36 217 GLY A C 1
ATOM 1530 O O . GLY A 1 220 ? 104.416 49.576 88.058 1.00 75.90 217 GLY A O 1
ATOM 1531 N N . LYS A 1 221 ? 102.422 48.996 88.902 1.00 78.43 218 LYS A N 1
ATOM 1532 C CA . LYS A 1 221 ? 102.267 47.828 88.029 1.00 82.18 218 LYS A CA 1
ATOM 1533 C C . LYS A 1 221 ? 102.424 48.118 86.528 1.00 78.17 218 LYS A C 1
ATOM 1534 O O . LYS A 1 221 ? 102.887 47.259 85.785 1.00 76.68 218 LYS A O 1
ATOM 1540 N N . GLN A 1 222 ? 102.016 49.297 86.069 1.00 72.15 219 GLN A N 1
ATOM 1541 C CA . GLN A 1 222 ? 101.952 49.546 84.622 1.00 69.30 219 GLN A CA 1
ATOM 1542 C C . GLN A 1 222 ? 103.224 50.230 84.083 1.00 68.98 219 GLN A C 1
ATOM 1543 O O . GLN A 1 222 ? 103.318 50.525 82.895 1.00 68.04 219 GLN A O 1
ATOM 1549 N N . ALA A 1 223 ? 104.200 50.488 84.951 1.00 68.12 220 ALA A N 1
ATOM 1550 C CA . ALA A 1 223 ? 105.510 50.983 84.504 1.00 68.29 220 ALA A CA 1
ATOM 1551 C C . ALA A 1 223 ? 106.091 50.053 83.445 1.00 66.52 220 ALA A C 1
ATOM 1552 O O . ALA A 1 223 ? 106.097 48.835 83.633 1.00 69.18 220 ALA A O 1
ATOM 1554 N N . GLY A 1 224 ? 106.583 50.625 82.345 1.00 65.98 221 GLY A N 1
ATOM 1555 C CA . GLY A 1 224 ? 107.165 49.835 81.249 1.00 64.82 221 GLY A CA 1
ATOM 1556 C C . GLY A 1 224 ? 106.186 49.490 80.130 1.00 64.08 221 GLY A C 1
ATOM 1557 O O . GLY A 1 224 ? 106.566 48.886 79.126 1.00 65.31 221 GLY A O 1
ATOM 1558 N N . THR A 1 225 ? 104.915 49.853 80.283 1.00 62.95 222 THR A N 1
ATOM 1559 C CA . THR A 1 225 ? 103.930 49.487 79.270 1.00 55.89 222 THR A CA 1
ATOM 1560 C C . THR A 1 225 ? 104.003 50.487 78.135 1.00 58.07 222 THR A C 1
ATOM 1561 O O . THR A 1 225 ? 104.419 51.630 78.340 1.00 58.19 222 THR A O 1
ATOM 1565 N N . LEU A 1 226 ? 103.570 50.056 76.948 1.00 55.83 223 LEU A N 1
ATOM 1566 C CA . LEU A 1 226 ? 103.533 50.908 75.780 1.00 55.19 223 LEU A CA 1
ATOM 1567 C C . LEU A 1 226 ? 102.245 50.767 74.992 1.00 54.68 223 LEU A C 1
ATOM 1568 O O . LEU A 1 226 ? 101.752 49.668 74.799 1.00 52.18 223 LEU A O 1
ATOM 1573 N N . PRO A 1 227 ? 101.744 51.891 74.476 1.00 51.93 224 PRO A N 1
ATOM 1574 C CA . PRO A 1 227 ? 100.799 51.881 73.382 1.00 52.75 224 PRO A CA 1
ATOM 1575 C C . PRO A 1 227 ? 101.451 51.364 72.101 1.00 53.48 224 PRO A C 1
ATOM 1576 O O . PRO A 1 227 ? 102.586 51.744 71.808 1.00 48.37 224 PRO A O 1
ATOM 1580 N N . ALA A 1 228 ? 100.748 50.496 71.364 1.00 48.45 225 ALA A N 1
ATOM 1581 C CA . ALA A 1 228 ? 101.328 49.830 70.196 1.00 49.50 225 ALA A CA 1
ATOM 1582 C C . ALA A 1 228 ? 101.261 50.701 68.954 1.00 46.03 225 ALA A C 1
ATOM 1583 O O . ALA A 1 228 ? 100.424 51.584 68.849 1.00 46.47 225 ALA A O 1
ATOM 1585 N N . GLY A 1 229 ? 102.143 50.410 68.008 1.00 45.46 226 GLY A N 1
ATOM 1586 C CA . GLY A 1 229 ? 102.094 51.006 66.695 1.00 47.00 226 GLY A CA 1
ATOM 1587 C C . GLY A 1 229 ? 101.072 50.267 65.864 1.00 50.90 226 GLY A C 1
ATOM 1588 O O . GLY A 1 229 ? 100.199 49.597 66.413 1.00 49.34 226 GLY A O 1
ATOM 1589 N N . ARG A 1 230 ? 101.180 50.382 64.544 1.00 46.25 227 ARG A N 1
ATOM 1590 C CA . ARG A 1 230 ? 100.218 49.768 63.648 1.00 44.23 227 ARG A CA 1
ATOM 1591 C C . ARG A 1 230 ? 100.490 48.253 63.535 1.00 44.53 227 ARG A C 1
ATOM 1592 O O . ARG A 1 230 ? 101.631 47.794 63.448 1.00 44.13 227 ARG A O 1
ATOM 1600 N N . GLU A 1 231 ? 99.399 47.501 63.536 1.00 42.25 228 GLU A N 1
ATOM 1601 C CA . GLU A 1 231 ? 99.409 46.058 63.352 1.00 45.55 228 GLU A CA 1
ATOM 1602 C C . GLU A 1 231 ? 99.799 45.747 61.909 1.00 45.89 228 GLU A C 1
ATOM 1603 O O . GLU A 1 231 ? 99.318 46.394 61.011 1.00 40.54 228 GLU A O 1
ATOM 1609 N N . GLY A 1 232 ? 100.604 44.723 61.662 1.00 49.59 229 GLY A N 1
ATOM 1610 C CA . GLY A 1 232 ? 100.776 44.262 60.280 1.00 48.00 229 GLY A CA 1
ATOM 1611 C C . GLY A 1 232 ? 99.710 43.314 59.751 1.00 49.26 229 GLY A C 1
ATOM 1612 O O . GLY A 1 232 ? 98.845 42.780 60.490 1.00 46.57 229 GLY A O 1
ATOM 1613 N N . VAL A 1 233 ? 99.791 43.049 58.459 1.00 48.50 230 VAL A N 1
ATOM 1614 C CA . VAL A 1 233 ? 98.843 42.151 57.806 1.00 49.57 230 VAL A CA 1
ATOM 1615 C C . VAL A 1 233 ? 99.473 41.414 56.613 1.00 54.22 230 VAL A C 1
ATOM 1616 O O . VAL A 1 233 ? 100.363 41.943 55.934 1.00 52.24 230 VAL A O 1
ATOM 1620 N N . ARG A 1 234 ? 99.029 40.174 56.421 1.00 56.54 231 ARG A N 1
ATOM 1621 C CA . ARG A 1 234 ? 99.369 39.323 55.277 1.00 57.73 231 ARG A CA 1
ATOM 1622 C C . ARG A 1 234 ? 98.112 38.940 54.539 1.00 56.15 231 ARG A C 1
ATOM 1623 O O . ARG A 1 234 ? 97.192 38.384 55.128 1.00 54.25 231 ARG A O 1
ATOM 1631 N N . ASN A 1 235 ? 98.049 39.288 53.267 1.00 55.02 232 ASN A N 1
ATOM 1632 C CA . ASN A 1 235 ? 96.851 39.087 52.465 1.00 51.55 232 ASN A CA 1
ATOM 1633 C C . ASN A 1 235 ? 97.135 38.006 51.418 1.00 56.33 232 ASN A C 1
ATOM 1634 O O . ASN A 1 235 ? 98.171 38.033 50.742 1.00 55.42 232 ASN A O 1
ATOM 1639 N N . LYS A 1 236 ? 96.204 37.074 51.277 1.00 57.19 233 LYS A N 1
ATOM 1640 C CA . LYS A 1 236 ? 96.113 36.232 50.083 1.00 61.40 233 LYS A CA 1
ATOM 1641 C C . LYS A 1 236 ? 94.707 36.346 49.585 1.00 60.54 233 LYS A C 1
ATOM 1642 O O . LYS A 1 236 ? 93.764 36.051 50.338 1.00 55.13 233 LYS A O 1
ATOM 1648 N N . ASP A 1 237 ? 94.559 36.805 48.342 1.00 58.48 234 ASP A N 1
ATOM 1649 C CA . ASP A 1 237 ? 93.249 36.929 47.716 1.00 56.36 234 ASP A CA 1
ATOM 1650 C C . ASP A 1 237 ? 93.242 36.211 46.376 1.00 62.34 234 ASP A C 1
ATOM 1651 O O . ASP A 1 237 ? 94.210 36.268 45.620 1.00 63.89 234 ASP A O 1
ATOM 1656 N N . ILE A 1 238 ? 92.136 35.554 46.074 1.00 61.30 235 ILE A N 1
ATOM 1657 C CA . ILE A 1 238 ? 91.894 35.080 44.737 1.00 67.43 235 ILE A CA 1
ATOM 1658 C C . ILE A 1 238 ? 90.411 35.174 44.445 1.00 65.06 235 ILE A C 1
ATOM 1659 O O . ILE A 1 238 ? 89.580 35.007 45.334 1.00 60.08 235 ILE A O 1
ATOM 1664 N N . ASP A 1 239 ? 90.092 35.442 43.187 1.00 61.34 236 ASP A N 1
ATOM 1665 C CA . ASP A 1 239 ? 88.719 35.606 42.756 1.00 60.89 236 ASP A CA 1
ATOM 1666 C C . ASP A 1 239 ? 88.602 35.069 41.320 1.00 69.97 236 ASP A C 1
ATOM 1667 O O . ASP A 1 239 ? 89.535 35.161 40.513 1.00 68.07 236 ASP A O 1
ATOM 1672 N N . GLY A 1 240 ? 87.434 34.526 41.010 1.00 71.93 237 GLY A N 1
ATOM 1673 C CA . GLY A 1 240 ? 87.191 33.843 39.749 1.00 71.71 237 GLY A CA 1
ATOM 1674 C C . GLY A 1 240 ? 85.764 34.162 39.384 1.00 69.94 237 GLY A C 1
ATOM 1675 O O . GLY A 1 240 ? 84.860 34.034 40.191 1.00 67.47 237 GLY A O 1
ATOM 1676 N N . LEU A 1 241 ? 85.560 34.650 38.178 1.00 67.94 238 LEU A N 1
ATOM 1677 C CA . LEU A 1 241 ? 84.226 34.981 37.737 1.00 68.93 238 LEU A CA 1
ATOM 1678 C C . LEU A 1 241 ? 84.129 34.421 36.326 1.00 71.34 238 LEU A C 1
ATOM 1679 O O . LEU A 1 241 ? 85.073 34.529 35.537 1.00 66.76 238 LEU A O 1
ATOM 1684 N N . LEU A 1 242 ? 83.001 33.777 36.057 1.00 76.72 239 LEU A N 1
ATOM 1685 C CA . LEU A 1 242 ? 82.664 33.261 34.752 1.00 79.18 239 LEU A CA 1
ATOM 1686 C C . LEU A 1 242 ? 81.428 34.021 34.338 1.00 82.26 239 LEU A C 1
ATOM 1687 O O . LEU A 1 242 ? 80.551 34.281 35.157 1.00 77.23 239 LEU A O 1
ATOM 1692 N N . SER A 1 243 ? 81.418 34.475 33.088 1.00 85.74 240 SER A N 1
ATOM 1693 C CA . SER A 1 243 ? 80.282 35.204 32.545 1.00 85.67 240 SER A CA 1
ATOM 1694 C C . SER A 1 243 ? 79.789 34.445 31.325 1.00 89.00 240 SER A C 1
ATOM 1695 O O . SER A 1 243 ? 80.565 34.091 30.439 1.00 88.66 240 SER A O 1
ATOM 1698 N N . TRP A 1 244 ? 78.491 34.184 31.311 1.00 89.91 241 TRP A N 1
ATOM 1699 C CA . TRP A 1 244 ? 77.900 33.207 30.418 1.00 93.84 241 TRP A CA 1
ATOM 1700 C C . TRP A 1 244 ? 76.737 33.934 29.752 1.00 94.67 241 TRP A C 1
ATOM 1701 O O . TRP A 1 244 ? 75.776 34.330 30.419 1.00 90.61 241 TRP A O 1
ATOM 1712 N N . ARG A 1 245 ? 76.891 34.184 28.450 1.00 98.00 242 ARG A N 1
ATOM 1713 C CA . ARG A 1 245 ? 75.888 34.866 27.644 1.00 102.20 242 ARG A CA 1
ATOM 1714 C C . ARG A 1 245 ? 74.866 33.832 27.168 1.00 106.10 242 ARG A C 1
ATOM 1715 O O . ARG A 1 245 ? 75.119 33.110 26.206 1.00 105.82 242 ARG A O 1
ATOM 1723 N N . LEU A 1 246 ? 73.716 33.781 27.839 1.00 107.19 243 LEU A N 1
ATOM 1724 C CA . LEU A 1 246 ? 72.721 32.749 27.598 1.00 112.60 243 LEU A CA 1
ATOM 1725 C C . LEU A 1 246 ? 71.797 33.065 26.417 1.00 116.26 243 LEU A C 1
ATOM 1726 O O . LEU A 1 246 ? 71.939 32.444 25.364 1.00 114.68 243 LEU A O 1
ATOM 1731 N N . THR A 1 247 ? 70.860 34.007 26.565 1.00 116.17 244 THR A N 1
ATOM 1732 C CA . THR A 1 247 ? 70.223 34.626 25.379 1.00 116.04 244 THR A CA 1
ATOM 1733 C C . THR A 1 247 ? 70.867 35.992 25.133 1.00 112.03 244 THR A C 1
ATOM 1734 O O . THR A 1 247 ? 71.665 36.433 25.958 1.00 104.12 244 THR A O 1
ATOM 1738 N N . PRO A 1 248 ? 70.590 36.625 23.972 1.00 104.16 245 PRO A N 1
ATOM 1739 C CA . PRO A 1 248 ? 70.977 38.018 23.703 1.00 102.72 245 PRO A CA 1
ATOM 1740 C C . PRO A 1 248 ? 70.555 39.007 24.782 1.00 97.28 245 PRO A C 1
ATOM 1741 O O . PRO A 1 248 ? 71.104 40.090 24.866 1.00 96.90 245 PRO A O 1
ATOM 1745 N N . GLU A 1 249 ? 69.583 38.620 25.594 1.00 100.06 246 GLU A N 1
ATOM 1746 C CA . GLU A 1 249 ? 69.001 39.492 26.596 1.00 98.75 246 GLU A CA 1
ATOM 1747 C C . GLU A 1 249 ? 69.626 39.214 27.979 1.00 94.78 246 GLU A C 1
ATOM 1748 O O . GLU A 1 249 ? 69.363 39.934 28.931 1.00 86.33 246 GLU A O 1
ATOM 1754 N N . GLN A 1 250 ? 70.455 38.175 28.072 1.00 94.29 247 GLN A N 1
ATOM 1755 C CA . GLN A 1 250 ? 70.637 37.425 29.315 1.00 91.22 247 GLN A CA 1
ATOM 1756 C C . GLN A 1 250 ? 72.086 36.994 29.536 1.00 89.07 247 GLN A C 1
ATOM 1757 O O . GLN A 1 250 ? 72.641 36.189 28.787 1.00 90.08 247 GLN A O 1
ATOM 1763 N N . THR A 1 251 ? 72.684 37.529 30.588 1.00 84.96 248 THR A N 1
ATOM 1764 C CA . THR A 1 251 ? 74.003 37.131 31.013 1.00 84.43 248 THR A CA 1
ATOM 1765 C C . THR A 1 251 ? 73.873 36.659 32.465 1.00 86.09 248 THR A C 1
ATOM 1766 O O . THR A 1 251 ? 73.093 37.218 33.269 1.00 77.69 248 THR A O 1
ATOM 1770 N N . LEU A 1 252 ? 74.651 35.625 32.776 1.00 88.63 249 LEU A N 1
ATOM 1771 C CA . LEU A 1 252 ? 74.644 34.972 34.081 1.00 87.34 249 LEU A CA 1
ATOM 1772 C C . LEU A 1 252 ? 76.096 34.898 34.508 1.00 87.30 249 LEU A C 1
ATOM 1773 O O . LEU A 1 252 ? 76.943 34.432 33.745 1.00 93.90 249 LEU A O 1
ATOM 1778 N N . GLU A 1 253 ? 76.390 35.381 35.711 1.00 83.54 250 GLU A N 1
ATOM 1779 C CA . GLU A 1 253 ? 77.755 35.459 36.189 1.00 78.67 250 GLU A CA 1
ATOM 1780 C C . GLU A 1 253 ? 77.876 34.683 37.505 1.00 78.46 250 GLU A C 1
ATOM 1781 O O . GLU A 1 253 ? 77.102 34.897 38.436 1.00 71.27 250 GLU A O 1
ATOM 1787 N N . PHE A 1 254 ? 78.854 33.785 37.559 1.00 82.07 251 PHE A N 1
ATOM 1788 C CA . PHE A 1 254 ? 79.203 33.066 38.776 1.00 87.43 251 PHE A CA 1
ATOM 1789 C C . PHE A 1 254 ? 80.557 33.574 39.247 1.00 81.03 251 PHE A C 1
ATOM 1790 O O . PHE A 1 254 ? 81.472 33.717 38.450 1.00 79.14 251 PHE A O 1
ATOM 1798 N N . GLU A 1 255 ? 80.681 33.832 40.543 1.00 76.35 252 GLU A N 1
ATOM 1799 C CA . GLU A 1 255 ? 81.919 34.368 41.090 1.00 72.16 252 GLU A CA 1
ATOM 1800 C C . GLU A 1 255 ? 82.169 33.793 42.511 1.00 68.85 252 GLU A C 1
ATOM 1801 O O . GLU A 1 255 ? 81.259 33.705 43.321 1.00 67.63 252 GLU A O 1
ATOM 1807 N N . ALA A 1 256 ? 83.399 33.368 42.776 1.00 68.45 253 ALA A N 1
ATOM 1808 C CA . ALA A 1 256 ? 83.818 32.890 44.106 1.00 71.56 253 ALA A CA 1
ATOM 1809 C C . ALA A 1 256 ? 85.078 33.673 44.449 1.00 68.93 253 ALA A C 1
ATOM 1810 O O . ALA A 1 256 ? 85.892 33.971 43.557 1.00 67.79 253 ALA A O 1
ATOM 1812 N N . GLY A 1 257 ? 85.215 34.035 45.716 1.00 63.67 254 GLY A N 1
ATOM 1813 C CA . GLY A 1 257 ? 86.344 34.823 46.184 1.00 60.87 254 GLY A CA 1
ATOM 1814 C C . GLY A 1 257 ? 86.847 34.207 47.467 1.00 63.76 254 GLY A C 1
ATOM 1815 O O . GLY A 1 257 ? 86.058 33.767 48.286 1.00 64.05 254 GLY A O 1
ATOM 1816 N N . PHE A 1 258 ? 88.152 34.123 47.634 1.00 65.36 255 PHE A N 1
ATOM 1817 C CA . PHE A 1 258 ? 88.702 33.611 48.877 1.00 70.98 255 PHE A CA 1
ATOM 1818 C C . PHE A 1 258 ? 89.815 34.540 49.314 1.00 66.60 255 PHE A C 1
ATOM 1819 O O . PHE A 1 258 ? 90.812 34.682 48.604 1.00 63.31 255 PHE A O 1
ATOM 1827 N N . SER A 1 259 ? 89.644 35.147 50.487 1.00 56.85 256 SER A N 1
ATOM 1828 C CA . SER A 1 259 ? 90.688 35.972 51.072 1.00 58.26 256 SER A CA 1
ATOM 1829 C C . SER A 1 259 ? 91.110 35.476 52.453 1.00 56.34 256 SER A C 1
ATOM 1830 O O . SER A 1 259 ? 90.280 35.059 53.247 1.00 55.01 256 SER A O 1
ATOM 1833 N N . ARG A 1 260 ? 92.401 35.536 52.728 1.00 58.04 257 ARG A N 1
ATOM 1834 C CA . ARG A 1 260 ? 92.905 35.341 54.080 1.00 61.84 257 ARG A CA 1
ATOM 1835 C C . ARG A 1 260 ? 93.751 36.530 54.488 1.00 55.39 257 ARG A C 1
ATOM 1836 O O . ARG A 1 260 ? 94.607 36.990 53.731 1.00 56.46 257 ARG A O 1
ATOM 1844 N N . GLN A 1 261 ? 93.501 37.038 55.679 1.00 50.89 258 GLN A N 1
ATOM 1845 C CA . GLN A 1 261 ? 94.355 38.045 56.293 1.00 50.44 258 GLN A CA 1
ATOM 1846 C C . GLN A 1 261 ? 94.832 37.506 57.609 1.00 53.21 258 GLN A C 1
ATOM 1847 O O . GLN A 1 261 ? 94.021 37.229 58.500 1.00 55.37 258 GLN A O 1
ATOM 1853 N N . GLY A 1 262 ? 96.139 37.387 57.756 1.00 52.96 259 GLY A N 1
ATOM 1854 C CA . GLY A 1 262 ? 96.714 37.115 59.067 1.00 57.47 259 GLY A CA 1
ATOM 1855 C C . GLY A 1 262 ? 97.493 38.326 59.517 1.00 54.93 259 GLY A C 1
ATOM 1856 O O . GLY A 1 262 ? 98.183 38.965 58.712 1.00 53.70 259 GLY A O 1
ATOM 1857 N N . ASN A 1 263 ? 97.423 38.619 60.804 1.00 49.20 260 ASN A N 1
ATOM 1858 C CA . ASN A 1 263 ? 98.034 39.824 61.329 1.00 48.35 260 ASN A CA 1
ATOM 1859 C C . ASN A 1 263 ? 99.500 39.574 61.685 1.00 46.55 260 ASN A C 1
ATOM 1860 O O . ASN A 1 263 ? 99.967 38.453 61.683 1.00 50.09 260 ASN A O 1
ATOM 1865 N N . ILE A 1 264 ? 100.208 40.652 61.993 1.00 49.74 261 ILE A N 1
ATOM 1866 C CA . ILE A 1 264 ? 101.511 40.596 62.644 1.00 50.92 261 ILE A CA 1
ATOM 1867 C C . ILE A 1 264 ? 101.411 41.467 63.882 1.00 51.77 261 ILE A C 1
ATOM 1868 O O . ILE A 1 264 ? 101.146 42.681 63.790 1.00 45.46 261 ILE A O 1
ATOM 1873 N N . TYR A 1 265 ? 101.544 40.834 65.042 1.00 50.76 262 TYR A N 1
ATOM 1874 C CA . TYR A 1 265 ? 101.064 41.433 66.286 1.00 50.07 262 TYR A CA 1
ATOM 1875 C C . TYR A 1 265 ? 102.192 42.275 66.835 1.00 49.90 262 TYR A C 1
ATOM 1876 O O . TYR A 1 265 ? 103.336 41.822 66.889 1.00 52.52 262 TYR A O 1
ATOM 1885 N N . THR A 1 266 ? 101.875 43.462 67.317 1.00 46.31 263 THR A N 1
ATOM 1886 C CA . THR A 1 266 ? 102.912 44.289 67.898 1.00 51.19 263 THR A CA 1
ATOM 1887 C C . THR A 1 266 ? 102.435 44.919 69.196 1.00 49.32 263 THR A C 1
ATOM 1888 O O . THR A 1 266 ? 102.726 46.084 69.473 1.00 49.67 263 THR A O 1
ATOM 1892 N N . GLY A 1 267 ? 101.663 44.152 69.987 1.00 48.66 264 GLY A N 1
ATOM 1893 C CA . GLY A 1 267 ? 101.449 44.494 71.377 1.00 44.84 264 GLY A CA 1
ATOM 1894 C C . GLY A 1 267 ? 100.219 45.310 71.625 1.00 45.54 264 GLY A C 1
ATOM 1895 O O . GLY A 1 267 ? 100.012 45.827 72.725 1.00 48.15 264 GLY A O 1
ATOM 1896 N N . ASP A 1 268 ? 99.333 45.413 70.640 1.00 46.24 265 ASP A N 1
ATOM 1897 C CA . ASP A 1 268 ? 98.093 46.127 70.933 1.00 46.00 265 ASP A CA 1
ATOM 1898 C C . ASP A 1 268 ? 97.281 45.382 72.015 1.00 43.68 265 ASP A C 1
ATOM 1899 O O . ASP A 1 268 ? 97.195 44.152 72.005 1.00 41.69 265 ASP A O 1
ATOM 1904 N N . THR A 1 269 ? 96.761 46.146 72.974 1.00 39.80 266 THR A N 1
ATOM 1905 C CA . THR A 1 269 ? 95.812 45.638 73.939 1.00 40.25 266 THR A CA 1
ATOM 1906 C C . THR A 1 269 ? 94.829 46.735 74.196 1.00 41.45 266 THR A C 1
ATOM 1907 O O . THR A 1 269 ? 95.115 47.900 73.957 1.00 43.05 266 THR A O 1
ATOM 1911 N N . GLN A 1 270 ? 93.650 46.363 74.666 1.00 41.54 267 GLN A N 1
ATOM 1912 C CA . GLN A 1 270 ? 92.597 47.320 74.862 1.00 42.45 267 GLN A CA 1
ATOM 1913 C C . GLN A 1 270 ? 93.030 48.571 75.637 1.00 46.87 267 GLN A C 1
ATOM 1914 O O . GLN A 1 270 ? 92.720 49.691 75.209 1.00 46.65 267 GLN A O 1
ATOM 1920 N N . ASN A 1 271 ? 93.672 48.392 76.791 1.00 49.35 268 ASN A N 1
ATOM 1921 C CA . ASN A 1 271 ? 93.933 49.515 77.713 1.00 50.40 268 ASN A CA 1
ATOM 1922 C C . ASN A 1 271 ? 95.408 49.945 77.690 1.00 49.92 268 ASN A C 1
ATOM 1923 O O . ASN A 1 271 ? 95.811 50.900 78.371 1.00 48.20 268 ASN A O 1
ATOM 1928 N N . THR A 1 272 ? 96.188 49.163 76.952 1.00 48.19 269 THR A N 1
ATOM 1929 C CA . THR A 1 272 ? 97.626 49.365 76.684 1.00 50.78 269 THR A CA 1
ATOM 1930 C C . THR A 1 272 ? 98.474 48.830 77.808 1.00 52.20 269 THR A C 1
ATOM 1931 O O . THR A 1 272 ? 99.666 49.120 77.890 1.00 51.41 269 THR A O 1
ATOM 1935 N N . ASN A 1 273 ? 97.867 47.968 78.619 1.00 52.31 270 ASN A N 1
ATOM 1936 C CA . ASN A 1 273 ? 98.652 47.123 79.531 1.00 54.90 270 ASN A CA 1
ATOM 1937 C C . ASN A 1 273 ? 99.307 45.919 78.809 1.00 52.10 270 ASN A C 1
ATOM 1938 O O . ASN A 1 273 ? 99.197 45.748 77.600 1.00 51.10 270 ASN A O 1
ATOM 1943 N N . SER A 1 274 ? 99.961 45.066 79.560 1.00 52.81 271 SER A N 1
ATOM 1944 C CA . SER A 1 274 ? 100.727 43.997 78.962 1.00 53.33 271 SER A CA 1
ATOM 1945 C C . SER A 1 274 ? 100.823 42.848 79.956 1.00 53.78 271 SER A C 1
ATOM 1946 O O . SER A 1 274 ? 100.430 42.982 81.112 1.00 51.07 271 SER A O 1
ATOM 1949 N N . ASN A 1 275 ? 101.296 41.709 79.470 1.00 54.00 272 ASN A N 1
ATOM 1950 C CA . ASN A 1 275 ? 101.595 40.547 80.306 1.00 56.45 272 ASN A CA 1
ATOM 1951 C C . ASN A 1 275 ? 102.544 39.728 79.425 1.00 57.03 272 ASN A C 1
ATOM 1952 O O . ASN A 1 275 ? 102.914 40.186 78.353 1.00 60.90 272 ASN A O 1
ATOM 1957 N N . ASN A 1 276 ? 102.942 38.546 79.867 1.00 61.03 273 ASN A N 1
ATOM 1958 C CA . ASN A 1 276 ? 103.916 37.713 79.161 1.00 64.48 273 ASN A CA 1
ATOM 1959 C C . ASN A 1 276 ? 103.438 37.066 77.903 1.00 63.02 273 ASN A C 1
ATOM 1960 O O . ASN A 1 276 ? 104.246 36.774 77.012 1.00 61.58 273 ASN A O 1
ATOM 1965 N N . TYR A 1 277 ? 102.139 36.791 77.856 1.00 61.30 274 TYR A N 1
ATOM 1966 C CA . TYR A 1 277 ? 101.519 36.167 76.704 1.00 63.98 274 TYR A CA 1
ATOM 1967 C C . TYR A 1 277 ? 101.567 37.182 75.559 1.00 61.32 274 TYR A C 1
ATOM 1968 O O . TYR A 1 277 ? 101.912 36.828 74.431 1.00 62.36 274 TYR A O 1
ATOM 1977 N N . VAL A 1 278 ? 101.272 38.448 75.867 1.00 59.16 275 VAL A N 1
ATOM 1978 C CA . VAL A 1 278 ? 101.476 39.539 74.927 1.00 54.83 275 VAL A CA 1
ATOM 1979 C C . VAL A 1 278 ? 102.927 39.597 74.446 1.00 58.28 275 VAL A C 1
ATOM 1980 O O . VAL A 1 278 ? 103.163 39.611 73.249 1.00 57.89 275 VAL A O 1
ATOM 1984 N N . LYS A 1 279 ? 103.890 39.616 75.375 1.00 58.25 276 LYS A N 1
ATOM 1985 C CA . LYS A 1 279 ? 105.295 39.860 75.016 1.00 61.42 276 LYS A CA 1
ATOM 1986 C C . LYS A 1 279 ? 105.792 38.713 74.181 1.00 63.15 276 LYS A C 1
ATOM 1987 O O . LYS A 1 279 ? 106.502 38.913 73.217 1.00 66.86 276 LYS A O 1
ATOM 1993 N N . GLN A 1 280 ? 105.390 37.509 74.558 1.00 65.23 277 GLN A N 1
ATOM 1994 C CA . GLN A 1 280 ? 105.633 36.305 73.773 1.00 69.20 277 GLN A CA 1
ATOM 1995 C C . GLN A 1 280 ? 105.066 36.296 72.333 1.00 65.70 277 GLN A C 1
ATOM 1996 O O . GLN A 1 280 ? 105.579 35.585 71.479 1.00 68.41 277 GLN A O 1
ATOM 2002 N N . MET A 1 281 ? 103.983 37.015 72.064 1.00 63.02 278 MET A N 1
ATOM 2003 C CA . MET A 1 281 ? 103.352 36.927 70.745 1.00 64.02 278 MET A CA 1
ATOM 2004 C C . MET A 1 281 ? 103.777 38.087 69.832 1.00 64.48 278 MET A C 1
ATOM 2005 O O . MET A 1 281 ? 103.365 38.158 68.667 1.00 58.33 278 MET A O 1
ATOM 2010 N N . LEU A 1 282 ? 104.586 39.000 70.366 1.00 64.88 279 LEU A N 1
ATOM 2011 C CA . LEU A 1 282 ? 105.120 40.092 69.559 1.00 63.76 279 LEU A CA 1
ATOM 2012 C C . LEU A 1 282 ? 105.696 39.494 68.305 1.00 61.09 279 LEU A C 1
ATOM 2013 O O . LEU A 1 282 ? 106.523 38.631 68.372 1.00 61.36 279 LEU A O 1
ATOM 2018 N N . GLY A 1 283 ? 105.202 39.912 67.156 1.00 61.17 280 GLY A N 1
ATOM 2019 C CA . GLY A 1 283 ? 105.805 39.515 65.903 1.00 66.32 280 GLY A CA 1
ATOM 2020 C C . GLY A 1 283 ? 105.154 38.293 65.310 1.00 66.95 280 GLY A C 1
ATOM 2021 O O . GLY A 1 283 ? 105.570 37.817 64.273 1.00 67.56 280 GLY A O 1
ATOM 2022 N N . HIS A 1 284 ? 104.098 37.798 65.938 1.00 62.63 281 HIS A N 1
ATOM 2023 C CA . HIS A 1 284 ? 103.499 36.568 65.473 1.00 62.77 281 HIS A CA 1
ATOM 2024 C C . HIS A 1 284 ? 102.084 36.814 65.023 1.00 56.66 281 HIS A C 1
ATOM 2025 O O . HIS A 1 284 ? 101.548 37.893 65.229 1.00 51.95 281 HIS A O 1
ATOM 2032 N N . GLU A 1 285 ? 101.500 35.825 64.360 1.00 56.79 282 GLU A N 1
ATOM 2033 C CA . GLU A 1 285 ? 100.103 35.890 63.984 1.00 56.63 282 GLU A CA 1
ATOM 2034 C C . GLU A 1 285 ? 99.279 35.614 65.247 1.00 58.24 282 GLU A C 1
ATOM 2035 O O . GLU A 1 285 ? 99.548 34.638 65.957 1.00 59.79 282 GLU A O 1
ATOM 2041 N N . THR A 1 286 ? 98.357 36.516 65.569 1.00 53.19 283 THR A N 1
ATOM 2042 C CA . THR A 1 286 ? 97.482 36.330 66.693 1.00 50.83 283 THR A CA 1
ATOM 2043 C C . THR A 1 286 ? 96.010 36.452 66.286 1.00 51.35 283 THR A C 1
ATOM 2044 O O . THR A 1 286 ? 95.101 36.230 67.097 1.00 46.61 283 THR A O 1
ATOM 2048 N N . ASN A 1 287 ? 95.760 36.815 65.037 1.00 48.10 284 ASN A N 1
ATOM 2049 C CA . ASN A 1 287 ? 94.387 36.868 64.537 1.00 48.68 284 ASN A CA 1
ATOM 2050 C C . ASN A 1 287 ? 94.381 36.624 63.051 1.00 53.00 284 ASN A C 1
ATOM 2051 O O . ASN A 1 287 ? 95.314 37.035 62.337 1.00 47.15 284 ASN A O 1
ATOM 2056 N N . ARG A 1 288 ? 93.409 35.828 62.625 1.00 52.65 285 ARG A N 1
ATOM 2057 C CA . ARG A 1 288 ? 93.230 35.532 61.217 1.00 58.51 285 ARG A CA 1
ATOM 2058 C C . ARG A 1 288 ? 91.782 35.530 60.783 1.00 51.17 285 ARG A C 1
ATOM 2059 O O . ARG A 1 288 ? 90.904 34.988 61.456 1.00 50.92 285 ARG A O 1
ATOM 2067 N N . MET A 1 289 ? 91.562 36.160 59.644 1.00 49.65 286 MET A N 1
ATOM 2068 C CA . MET A 1 289 ? 90.252 36.345 59.071 1.00 53.29 286 MET A CA 1
ATOM 2069 C C . MET A 1 289 ? 90.254 35.631 57.721 1.00 58.59 286 MET A C 1
ATOM 2070 O O . MET A 1 289 ? 91.079 35.933 56.861 1.00 57.51 286 MET A O 1
ATOM 2075 N N . TYR A 1 290 ? 89.370 34.657 57.562 1.00 58.80 287 TYR A N 1
ATOM 2076 C CA . TYR A 1 290 ? 89.065 34.099 56.258 1.00 59.90 287 TYR A CA 1
ATOM 2077 C C . TYR A 1 290 ? 87.723 34.641 55.813 1.00 58.69 287 TYR A C 1
ATOM 2078 O O . TYR A 1 290 ? 86.739 34.594 56.573 1.00 56.54 287 TYR A O 1
ATOM 2087 N N . ARG A 1 291 ? 87.690 35.168 54.587 1.00 57.29 288 ARG A N 1
ATOM 2088 C CA . ARG A 1 291 ? 86.450 35.618 53.970 1.00 54.87 288 ARG A CA 1
ATOM 2089 C C . ARG A 1 291 ? 86.206 34.805 52.701 1.00 64.95 288 ARG A C 1
ATOM 2090 O O . ARG A 1 291 ? 87.036 34.773 51.776 1.00 62.27 288 ARG A O 1
ATOM 2098 N N . GLU A 1 292 ? 85.060 34.141 52.666 1.00 66.17 289 GLU A N 1
ATOM 2099 C CA . GLU A 1 292 ? 84.630 33.407 51.482 1.00 63.78 289 GLU A CA 1
ATOM 2100 C C . GLU A 1 292 ? 83.390 34.057 50.882 1.00 60.50 289 GLU A C 1
ATOM 2101 O O . GLU A 1 292 ? 82.442 34.339 51.603 1.00 60.53 289 GLU A O 1
ATOM 2107 N N . THR A 1 293 ? 83.403 34.325 49.572 1.00 58.09 290 THR A N 1
ATOM 2108 C CA . THR A 1 293 ? 82.232 34.908 48.909 1.00 58.72 290 THR A CA 1
ATOM 2109 C C . THR A 1 293 ? 81.803 34.076 47.727 1.00 62.23 290 THR A C 1
ATOM 2110 O O . THR A 1 293 ? 82.626 33.573 46.981 1.00 67.06 290 THR A O 1
ATOM 2114 N N . TYR A 1 294 ? 80.503 33.904 47.584 1.00 64.39 291 TYR A N 1
ATOM 2115 C CA . TYR A 1 294 ? 79.944 33.234 46.417 1.00 67.71 291 TYR A CA 1
ATOM 2116 C C . TYR A 1 294 ? 78.801 34.078 45.979 1.00 66.41 291 TYR A C 1
ATOM 2117 O O . TYR A 1 294 ? 77.968 34.435 46.797 1.00 65.76 291 TYR A O 1
ATOM 2126 N N . SER A 1 295 ? 78.762 34.403 44.692 1.00 70.81 292 SER A N 1
ATOM 2127 C CA . SER A 1 295 ? 77.649 35.146 44.126 1.00 65.37 292 SER A CA 1
ATOM 2128 C C . SER A 1 295 ? 77.290 34.608 42.748 1.00 68.57 292 SER A C 1
ATOM 2129 O O . SER A 1 295 ? 78.125 34.039 42.017 1.00 68.62 292 SER A O 1
ATOM 2132 N N . VAL A 1 296 ? 76.006 34.756 42.454 1.00 68.91 293 VAL A N 1
ATOM 2133 C CA . VAL A 1 296 ? 75.438 34.499 41.155 1.00 71.89 293 VAL A CA 1
ATOM 2134 C C . VAL A 1 296 ? 74.669 35.760 40.804 1.00 67.07 293 VAL A C 1
ATOM 2135 O O . VAL A 1 296 ? 73.966 36.326 41.645 1.00 62.70 293 VAL A O 1
ATOM 2139 N N . THR A 1 297 ? 74.867 36.233 39.582 1.00 66.57 294 THR A N 1
ATOM 2140 C CA . THR A 1 297 ? 74.308 37.508 39.171 1.00 66.41 294 THR A CA 1
ATOM 2141 C C . THR A 1 297 ? 73.719 37.268 37.798 1.00 74.04 294 THR A C 1
ATOM 2142 O O . THR A 1 297 ? 74.339 36.585 36.969 1.00 70.85 294 THR A O 1
ATOM 2146 N N . HIS A 1 298 ? 72.498 37.765 37.600 1.00 73.09 295 HIS A N 1
ATOM 2147 C CA . HIS A 1 298 ? 71.777 37.567 36.354 1.00 78.35 295 HIS A CA 1
ATOM 2148 C C . HIS A 1 298 ? 71.425 38.967 35.876 1.00 80.78 295 HIS A C 1
ATOM 2149 O O . HIS A 1 298 ? 70.859 39.775 36.641 1.00 75.24 295 HIS A O 1
ATOM 2156 N N . ARG A 1 299 ? 71.836 39.239 34.639 1.00 78.07 296 ARG A N 1
ATOM 2157 C CA . ARG A 1 299 ? 71.639 40.533 33.979 1.00 79.42 296 ARG A CA 1
ATOM 2158 C C . ARG A 1 299 ? 70.826 40.306 32.728 1.00 81.38 296 ARG A C 1
ATOM 2159 O O . ARG A 1 299 ? 71.130 39.408 31.910 1.00 79.36 296 ARG A O 1
ATOM 2167 N N . GLY A 1 300 ? 69.768 41.094 32.593 1.00 77.22 297 GLY A N 1
ATOM 2168 C CA . GLY A 1 300 ? 69.012 41.077 31.366 1.00 83.42 297 GLY A CA 1
ATOM 2169 C C . GLY A 1 300 ? 69.038 42.437 30.708 1.00 82.86 297 GLY A C 1
ATOM 2170 O O . GLY A 1 300 ? 69.036 43.462 31.400 1.00 81.02 297 GLY A O 1
ATOM 2171 N N . GLU A 1 301 ? 69.102 42.426 29.380 1.00 87.97 298 GLU A N 1
ATOM 2172 C CA . GLU A 1 301 ? 68.761 43.578 28.541 1.00 91.60 298 GLU A CA 1
ATOM 2173 C C . GLU A 1 301 ? 67.561 43.242 27.641 1.00 91.13 298 GLU A C 1
ATOM 2174 O O . GLU A 1 301 ? 67.682 42.459 26.696 1.00 95.52 298 GLU A O 1
ATOM 2180 N N . TRP A 1 302 ? 66.408 43.836 27.952 1.00 92.71 299 TRP A N 1
ATOM 2181 C CA . TRP A 1 302 ? 65.131 43.481 27.323 1.00 98.12 299 TRP A CA 1
ATOM 2182 C C . TRP A 1 302 ? 64.456 44.697 26.659 1.00 101.24 299 TRP A C 1
ATOM 2183 O O . TRP A 1 302 ? 64.847 45.852 26.900 1.00 101.34 299 TRP A O 1
ATOM 2194 N N . ASP A 1 303 ? 63.413 44.432 25.866 1.00 118.05 300 ASP A N 1
ATOM 2195 C CA . ASP A 1 303 ? 62.701 45.492 25.114 1.00 120.54 300 ASP A CA 1
ATOM 2196 C C . ASP A 1 303 ? 62.257 46.633 26.065 1.00 117.53 300 ASP A C 1
ATOM 2197 O O . ASP A 1 303 ? 62.400 47.824 25.751 1.00 117.38 300 ASP A O 1
ATOM 2202 N N . PHE A 1 304 ? 61.750 46.249 27.241 1.00 115.70 301 PHE A N 1
ATOM 2203 C CA . PHE A 1 304 ? 61.078 47.177 28.166 1.00 113.83 301 PHE A CA 1
ATOM 2204 C C . PHE A 1 304 ? 62.061 48.017 28.989 1.00 109.21 301 PHE A C 1
ATOM 2205 O O . PHE A 1 304 ? 61.781 49.162 29.335 1.00 107.31 301 PHE A O 1
ATOM 2213 N N . GLY A 1 305 ? 63.176 47.402 29.356 1.00 100.64 302 GLY A N 1
ATOM 2214 C CA . GLY A 1 305 ? 64.256 48.085 29.992 1.00 93.08 302 GLY A CA 1
ATOM 2215 C C . GLY A 1 305 ? 65.208 47.010 30.441 1.00 91.96 302 GLY A C 1
ATOM 2216 O O . GLY A 1 305 ? 65.696 46.220 29.637 1.00 91.09 302 GLY A O 1
ATOM 2217 N N . SER A 1 306 ? 65.426 46.948 31.748 1.00 92.09 303 SER A N 1
ATOM 2218 C CA . SER A 1 306 ? 66.672 46.428 32.282 1.00 91.42 303 SER A CA 1
ATOM 2219 C C . SER A 1 306 ? 66.354 45.597 33.510 1.00 89.87 303 SER A C 1
ATOM 2220 O O . SER A 1 306 ? 65.434 45.933 34.262 1.00 93.64 303 SER A O 1
ATOM 2223 N N . SER A 1 307 ? 67.143 44.549 33.753 1.00 88.44 304 SER A N 1
ATOM 2224 C CA . SER A 1 307 ? 67.045 43.835 35.032 1.00 84.25 304 SER A CA 1
ATOM 2225 C C . SER A 1 307 ? 68.367 43.292 35.572 1.00 83.53 304 SER A C 1
ATOM 2226 O O . SER A 1 307 ? 69.350 42.963 34.810 1.00 83.85 304 SER A O 1
ATOM 2229 N N . LEU A 1 308 ? 68.318 43.268 36.954 1.00 84.40 305 LEU A N 1
ATOM 2230 C CA . LEU A 1 308 ? 69.444 42.845 37.741 1.00 85.02 305 LEU A CA 1
ATOM 2231 C C . LEU A 1 308 ? 68.929 42.069 38.942 1.00 84.25 305 LEU A C 1
ATOM 2232 O O . LEU A 1 308 ? 68.091 42.563 39.711 1.00 85.65 305 LEU A O 1
ATOM 2237 N N . ALA A 1 309 ? 69.455 40.866 39.123 1.00 84.36 306 ALA A N 1
ATOM 2238 C CA . ALA A 1 309 ? 69.261 40.135 40.376 1.00 80.27 306 ALA A CA 1
ATOM 2239 C C . ALA A 1 309 ? 70.545 39.462 40.843 1.00 81.55 306 ALA A C 1
ATOM 2240 O O . ALA A 1 309 ? 71.354 38.993 40.040 1.00 83.14 306 ALA A O 1
ATOM 2242 N N . TYR A 1 310 ? 70.731 39.363 42.154 1.00 82.15 307 TYR A N 1
ATOM 2243 C CA . TYR A 1 310 ? 71.920 38.699 42.645 1.00 76.87 307 TYR A CA 1
ATOM 2244 C C . TYR A 1 310 ? 71.716 38.002 43.978 1.00 73.67 307 TYR A C 1
ATOM 2245 O O . TYR A 1 310 ? 70.870 38.384 44.803 1.00 72.32 307 TYR A O 1
ATOM 2254 N N . LEU A 1 311 ? 72.515 36.962 44.178 1.00 75.70 308 LEU A N 1
ATOM 2255 C CA . LEU A 1 311 ? 72.603 36.295 45.460 1.00 73.85 308 LEU A CA 1
ATOM 2256 C C . LEU A 1 311 ? 74.071 36.242 45.823 1.00 73.22 308 LEU A C 1
ATOM 2257 O O . LEU A 1 311 ? 74.902 35.798 45.012 1.00 70.97 308 LEU A O 1
ATOM 2262 N N . GLN A 1 312 ? 74.386 36.749 47.019 1.00 68.55 309 GLN A N 1
ATOM 2263 C CA . GLN A 1 312 ? 75.699 36.600 47.606 1.00 63.17 309 GLN A CA 1
ATOM 2264 C C . GLN A 1 312 ? 75.620 35.909 48.973 1.00 64.67 309 GLN A C 1
ATOM 2265 O O . GLN A 1 312 ? 74.821 36.283 49.823 1.00 59.41 309 GLN A O 1
ATOM 2271 N N . TYR A 1 313 ? 76.508 34.941 49.164 1.00 65.09 310 TYR A N 1
ATOM 2272 C CA . TYR A 1 313 ? 76.808 34.365 50.443 1.00 64.99 310 TYR A CA 1
ATOM 2273 C C . TYR A 1 313 ? 78.229 34.727 50.813 1.00 60.78 310 TYR A C 1
ATOM 2274 O O . TYR A 1 313 ? 79.167 34.457 50.072 1.00 64.41 310 TYR A O 1
ATOM 2283 N N . GLU A 1 314 ? 78.367 35.341 51.972 1.00 58.68 311 GLU A N 1
ATOM 2284 C CA . GLU A 1 314 ? 79.660 35.737 52.515 1.00 60.28 311 GLU A CA 1
ATOM 2285 C C . GLU A 1 314 ? 79.800 35.006 53.856 1.00 59.54 311 GLU A C 1
ATOM 2286 O O . GLU A 1 314 ? 78.963 35.169 54.750 1.00 53.65 311 GLU A O 1
ATOM 2292 N N . LYS A 1 315 ? 80.838 34.181 53.960 1.00 61.05 312 LYS A N 1
ATOM 2293 C CA . LYS A 1 315 ? 81.201 33.505 55.202 1.00 61.43 312 LYS A CA 1
ATOM 2294 C C . LYS A 1 315 ? 82.522 34.057 55.698 1.00 58.86 312 LYS A C 1
ATOM 2295 O O . LYS A 1 315 ? 83.531 34.046 54.967 1.00 57.53 312 LYS A O 1
ATOM 2301 N N . THR A 1 316 ? 82.508 34.558 56.933 1.00 50.94 313 THR A N 1
ATOM 2302 C CA . THR A 1 316 ? 83.702 35.087 57.533 1.00 50.51 313 THR A CA 1
ATOM 2303 C C . THR A 1 316 ? 84.057 34.309 58.779 1.00 50.59 313 THR A C 1
ATOM 2304 O O . THR A 1 316 ? 83.219 34.102 59.655 1.00 51.08 313 THR A O 1
ATOM 2308 N N . ARG A 1 317 ? 85.291 33.834 58.848 1.00 53.26 314 ARG A N 1
ATOM 2309 C CA . ARG A 1 317 ? 85.778 33.166 60.066 1.00 52.99 314 ARG A CA 1
ATOM 2310 C C . ARG A 1 317 ? 86.866 34.028 60.689 1.00 51.41 314 ARG A C 1
ATOM 2311 O O . ARG A 1 317 ? 87.838 34.434 60.032 1.00 52.27 314 ARG A O 1
ATOM 2319 N N . ASN A 1 318 ? 86.668 34.370 61.945 1.00 50.09 315 ASN A N 1
ATOM 2320 C CA . ASN A 1 318 ? 87.572 35.245 62.682 1.00 47.02 315 ASN A CA 1
ATOM 2321 C C . ASN A 1 318 ? 88.170 34.374 63.808 1.00 51.20 315 ASN A C 1
ATOM 2322 O O . ASN A 1 318 ? 87.488 34.066 64.781 1.00 48.14 315 ASN A O 1
ATOM 2327 N N . SER A 1 319 ? 89.422 33.946 63.641 1.00 49.31 316 SER A N 1
ATOM 2328 C CA . SER A 1 319 ? 90.099 33.151 64.612 1.00 51.79 316 SER A CA 1
ATOM 2329 C C . SER A 1 319 ? 91.219 33.929 65.275 1.00 50.25 316 SER A C 1
ATOM 2330 O O . SER A 1 319 ? 92.111 34.443 64.592 1.00 49.22 316 SER A O 1
ATOM 2333 N N . ARG A 1 320 ? 91.197 33.998 66.599 1.00 46.19 317 ARG A N 1
ATOM 2334 C CA . ARG A 1 320 ? 92.183 34.799 67.296 1.00 47.74 317 ARG A CA 1
ATOM 2335 C C . ARG A 1 320 ? 92.358 34.301 68.695 1.00 50.34 317 ARG A C 1
ATOM 2336 O O . ARG A 1 320 ? 91.557 33.510 69.170 1.00 49.15 317 ARG A O 1
ATOM 2344 N N . ILE A 1 321 ? 93.444 34.736 69.327 1.00 50.41 318 ILE A N 1
ATOM 2345 C CA . ILE A 1 321 ? 93.780 34.304 70.659 1.00 51.49 318 ILE A CA 1
ATOM 2346 C C . ILE A 1 321 ? 92.739 34.801 71.660 1.00 52.37 318 ILE A C 1
A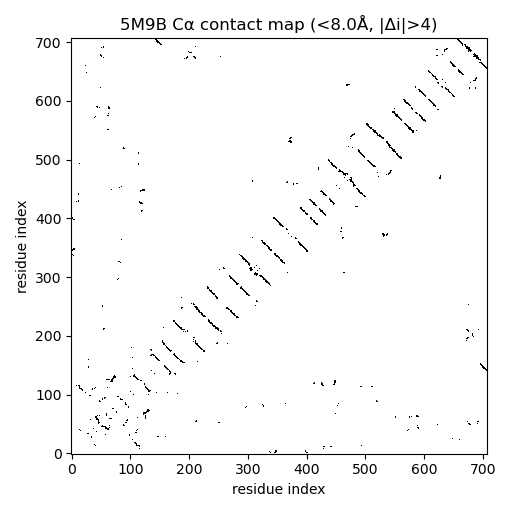TOM 2347 O O . ILE A 1 321 ? 92.221 35.916 71.545 1.00 47.60 318 ILE A O 1
ATOM 2352 N N . ASN A 1 322 ? 92.427 33.930 72.616 1.00 56.37 319 ASN A N 1
ATOM 2353 C CA . ASN A 1 322 ? 91.497 34.223 73.697 1.00 54.32 319 ASN A CA 1
ATOM 2354 C C . ASN A 1 322 ? 91.897 35.444 74.495 1.00 52.12 319 ASN A C 1
ATOM 2355 O O . ASN A 1 322 ? 93.054 35.594 74.922 1.00 53.52 319 ASN A O 1
ATOM 2360 N N . GLU A 1 323 ? 90.920 36.299 74.712 1.00 47.57 320 GLU A N 1
ATOM 2361 C CA . GLU A 1 323 ? 91.064 37.448 75.571 1.00 50.70 320 GLU A CA 1
ATOM 2362 C C . GLU A 1 323 ? 89.936 37.466 76.619 1.00 48.25 320 GLU A C 1
ATOM 2363 O O . GLU A 1 323 ? 88.864 36.972 76.349 1.00 51.23 320 GLU A O 1
ATOM 2369 N N . GLY A 1 324 ? 90.177 38.016 77.816 1.00 50.56 321 GLY A N 1
ATOM 2370 C CA . GLY A 1 324 ? 89.082 38.355 78.755 1.00 47.30 321 GLY A CA 1
ATOM 2371 C C . GLY A 1 324 ? 88.157 39.552 78.421 1.00 50.09 321 GLY A C 1
ATOM 2372 O O . GLY A 1 324 ? 88.419 40.444 77.541 1.00 50.12 321 GLY A O 1
ATOM 2373 N N . LEU A 1 325 ? 87.043 39.547 79.110 1.00 46.31 322 LEU A N 1
ATOM 2374 C CA . LEU A 1 325 ? 85.962 40.508 78.921 1.00 50.96 322 LEU A CA 1
ATOM 2375 C C . LEU A 1 325 ? 85.912 41.502 80.119 1.00 55.87 322 LEU A C 1
ATOM 2376 O O . LEU A 1 325 ? 85.261 42.560 80.059 1.00 51.65 322 LEU A O 1
ATOM 2381 N N . ALA A 1 326 ? 86.655 41.152 81.174 1.00 51.41 323 ALA A N 1
ATOM 2382 C CA . ALA A 1 326 ? 86.692 41.879 82.426 1.00 61.02 323 ALA A CA 1
ATOM 2383 C C . ALA A 1 326 ? 87.922 41.385 83.200 1.00 60.18 323 ALA A C 1
ATOM 2384 O O . ALA A 1 326 ? 88.679 40.561 82.706 1.00 62.06 323 ALA A O 1
ATOM 2386 N N . GLY A 1 327 ? 88.123 41.900 84.401 1.00 57.17 324 GLY A N 1
ATOM 2387 C CA . GLY A 1 327 ? 89.249 41.492 85.213 1.00 59.36 324 GLY A CA 1
ATOM 2388 C C . GLY A 1 327 ? 90.601 41.778 84.612 1.00 57.76 324 GLY A C 1
ATOM 2389 O O . GLY A 1 327 ? 90.753 42.578 83.671 1.00 59.77 324 GLY A O 1
ATOM 2390 N N . GLY A 1 328 ? 91.590 41.088 85.163 1.00 62.70 325 GLY A N 1
ATOM 2391 C CA . GLY A 1 328 ? 92.981 41.301 84.829 1.00 59.51 325 GLY A CA 1
ATOM 2392 C C . GLY A 1 328 ? 93.213 41.015 83.358 1.00 58.78 325 GLY A C 1
ATOM 2393 O O . GLY A 1 328 ? 94.135 41.548 82.790 1.00 62.45 325 GLY A O 1
ATOM 2394 N N . THR A 1 329 ? 92.403 40.171 82.733 1.00 57.17 326 THR A N 1
ATOM 2395 C CA . THR A 1 329 ? 92.614 39.860 81.319 1.00 58.61 326 THR A CA 1
ATOM 2396 C C . THR A 1 329 ? 91.673 40.601 80.380 1.00 55.79 326 THR A C 1
ATOM 2397 O O . THR A 1 329 ? 91.515 40.206 79.217 1.00 50.86 326 THR A O 1
ATOM 2401 N N . GLU A 1 330 ? 91.057 41.676 80.856 1.00 51.79 327 GLU A N 1
ATOM 2402 C CA . GLU A 1 330 ? 90.173 42.447 79.973 1.00 51.19 327 GLU A CA 1
ATOM 2403 C C . GLU A 1 330 ? 90.904 42.919 78.721 1.00 46.50 327 GLU A C 1
ATOM 2404 O O . GLU A 1 330 ? 91.870 43.652 78.817 1.00 44.12 327 GLU A O 1
ATOM 2410 N N . GLY A 1 331 ? 90.442 42.500 77.553 1.00 48.22 328 GLY A N 1
ATOM 2411 C CA . GLY A 1 331 ? 90.961 43.045 76.291 1.00 46.05 328 GLY A CA 1
ATOM 2412 C C . GLY A 1 331 ? 92.440 42.787 76.090 1.00 45.08 328 GLY A C 1
ATOM 2413 O O . GLY A 1 331 ? 93.110 43.554 75.426 1.00 47.90 328 GLY A O 1
ATOM 2414 N N . ILE A 1 332 ? 92.939 41.694 76.668 1.00 46.92 329 ILE A N 1
ATOM 2415 C CA . ILE A 1 332 ? 94.325 41.262 76.534 1.00 48.07 329 ILE A CA 1
ATOM 2416 C C . ILE A 1 332 ? 94.389 39.723 76.449 1.00 48.62 329 ILE A C 1
ATOM 2417 O O . ILE A 1 332 ? 93.507 39.029 76.911 1.00 51.88 329 ILE A O 1
ATOM 2422 N N . PHE A 1 333 ? 95.418 39.176 75.828 1.00 52.65 330 PHE A N 1
ATOM 2423 C CA . PHE A 1 333 ? 95.518 37.736 75.718 1.00 53.65 330 PHE A CA 1
ATOM 2424 C C . PHE A 1 333 ? 95.488 37.128 77.114 1.00 52.65 330 PHE A C 1
ATOM 2425 O O . PHE A 1 333 ? 96.191 37.585 78.029 1.00 51.70 330 PHE A O 1
ATOM 2433 N N . ASP A 1 334 ? 94.718 36.055 77.252 1.00 51.73 331 ASP A N 1
ATOM 2434 C CA . ASP A 1 334 ? 94.492 35.429 78.570 1.00 56.15 331 ASP A CA 1
ATOM 2435 C C . ASP A 1 334 ? 95.496 34.284 78.819 1.00 58.06 331 ASP A C 1
ATOM 2436 O O . ASP A 1 334 ? 95.337 33.201 78.283 1.00 58.09 331 ASP A O 1
ATOM 2441 N N . PRO A 1 335 ? 96.529 34.511 79.630 1.00 63.88 332 PRO A N 1
ATOM 2442 C CA . PRO A 1 335 ? 97.495 33.412 79.794 1.00 73.65 332 PRO A CA 1
ATOM 2443 C C . PRO A 1 335 ? 96.941 32.118 80.433 1.00 78.61 332 PRO A C 1
ATOM 2444 O O . PRO A 1 335 ? 97.631 31.100 80.419 1.00 79.20 332 PRO A O 1
ATOM 2448 N N . ASN A 1 336 ? 95.725 32.145 80.976 1.00 74.87 333 ASN A N 1
ATOM 2449 C CA . ASN A 1 336 ? 95.165 30.958 81.625 1.00 74.69 333 ASN A CA 1
ATOM 2450 C C . ASN A 1 336 ? 94.117 30.305 80.737 1.00 74.67 333 ASN A C 1
ATOM 2451 O O . ASN A 1 336 ? 93.412 29.386 81.139 1.00 71.07 333 ASN A O 1
ATOM 2456 N N . ASN A 1 337 ? 94.017 30.779 79.505 1.00 68.17 334 ASN A N 1
ATOM 2457 C CA . ASN A 1 337 ? 93.144 30.143 78.569 1.00 64.83 334 ASN A CA 1
ATOM 2458 C C . ASN A 1 337 ? 93.798 30.283 77.218 1.00 65.35 334 ASN A C 1
ATOM 2459 O O . ASN A 1 337 ? 93.265 30.912 76.312 1.00 65.82 334 ASN A O 1
ATOM 2464 N N . ALA A 1 338 ? 94.988 29.712 77.107 1.00 68.11 335 ALA A N 1
ATOM 2465 C CA . ALA A 1 338 ? 95.834 29.915 75.938 1.00 67.76 335 ALA A CA 1
ATOM 2466 C C . ALA A 1 338 ? 95.201 29.261 74.707 1.00 67.35 335 ALA A C 1
ATOM 2467 O O . ALA A 1 338 ? 94.446 28.312 74.819 1.00 74.88 335 ALA A O 1
ATOM 2469 N N . GLY A 1 339 ? 95.514 29.763 73.530 1.00 65.41 336 GLY A N 1
ATOM 2470 C CA . GLY A 1 339 ? 94.945 29.220 72.301 1.00 67.64 336 GLY A CA 1
ATOM 2471 C C . GLY A 1 339 ? 93.956 30.165 71.660 1.00 61.16 336 GLY A C 1
ATOM 2472 O O . GLY A 1 339 ? 93.794 31.309 72.077 1.00 58.53 336 GLY A O 1
ATOM 2473 N N . PHE A 1 340 ? 93.261 29.675 70.653 1.00 63.75 337 PHE A N 1
ATOM 2474 C CA . PHE A 1 340 ? 92.422 30.541 69.814 1.00 64.30 337 PHE A CA 1
ATOM 2475 C C . PHE A 1 340 ? 90.989 29.999 69.784 1.00 62.06 337 PHE A C 1
ATOM 2476 O O . PHE A 1 340 ? 90.740 28.837 70.095 1.00 58.26 337 PHE A O 1
ATOM 2484 N N . TYR A 1 341 ? 90.050 30.873 69.446 1.00 57.34 338 TYR A N 1
ATOM 2485 C CA . TYR A 1 341 ? 88.668 30.492 69.173 1.00 56.22 338 TYR A CA 1
ATOM 2486 C C . TYR A 1 341 ? 88.335 31.074 67.814 1.00 53.75 338 TYR A C 1
ATOM 2487 O O . TYR A 1 341 ? 89.064 31.922 67.277 1.00 50.22 338 TYR A O 1
ATOM 2496 N N . THR A 1 342 ? 87.208 30.644 67.286 1.00 51.72 339 THR A N 1
ATOM 2497 C CA . THR A 1 342 ? 86.743 31.107 66.026 1.00 53.19 339 THR A CA 1
ATOM 2498 C C . THR A 1 342 ? 85.332 31.570 66.195 1.00 50.79 339 THR A C 1
ATOM 2499 O O . THR A 1 342 ? 84.510 30.835 66.698 1.00 51.18 339 THR A O 1
ATOM 2503 N N . ALA A 1 343 ? 85.080 32.794 65.734 1.00 51.46 340 ALA A N 1
ATOM 2504 C CA . ALA A 1 343 ? 83.755 33.338 65.503 1.00 50.11 340 ALA A CA 1
ATOM 2505 C C . ALA A 1 343 ? 83.416 33.263 64.026 1.00 50.14 340 ALA A C 1
ATOM 2506 O O . ALA A 1 343 ? 84.252 33.568 63.168 1.00 48.47 340 ALA A O 1
ATOM 2508 N N . THR A 1 344 ? 82.173 32.937 63.729 1.00 48.29 341 THR A N 1
ATOM 2509 C CA . THR A 1 344 ? 81.751 32.753 62.350 1.00 52.49 341 THR A CA 1
ATOM 2510 C C . THR A 1 344 ? 80.558 33.627 62.046 1.00 51.81 341 THR A C 1
ATOM 2511 O O . THR A 1 344 ? 79.559 33.639 62.762 1.00 53.98 341 THR A O 1
ATOM 2515 N N . LEU A 1 345 ? 80.666 34.335 60.940 1.00 50.92 342 LEU A N 1
ATOM 2516 C CA . LEU A 1 345 ? 79.611 35.188 60.464 1.00 50.58 342 LEU A CA 1
ATOM 2517 C C . LEU A 1 345 ? 79.194 34.664 59.104 1.00 52.69 342 LEU A C 1
ATOM 2518 O O . LEU A 1 345 ? 80.013 34.453 58.223 1.00 52.13 342 LEU A O 1
ATOM 2523 N N . ARG A 1 346 ? 77.899 34.460 58.949 1.00 57.54 343 ARG A N 1
ATOM 2524 C CA . ARG A 1 346 ? 77.312 34.067 57.667 1.00 63.72 343 ARG A CA 1
ATOM 2525 C C . ARG A 1 346 ? 76.298 35.087 57.269 1.00 57.72 343 ARG A C 1
ATOM 2526 O O . ARG A 1 346 ? 75.364 35.369 58.018 1.00 58.57 343 ARG A O 1
ATOM 2534 N N . ASP A 1 347 ? 76.551 35.689 56.124 1.00 56.35 344 ASP A N 1
ATOM 2535 C CA . ASP A 1 347 ? 75.722 36.744 55.611 1.00 62.22 344 ASP A CA 1
ATOM 2536 C C . ASP A 1 347 ? 75.272 36.397 54.199 1.00 62.07 344 ASP A C 1
ATOM 2537 O O . ASP A 1 347 ? 76.081 36.230 53.289 1.00 59.59 344 ASP A O 1
ATOM 2542 N N . LEU A 1 348 ? 73.967 36.351 54.029 1.00 65.67 345 LEU A N 1
ATOM 2543 C CA . LEU A 1 348 ? 73.352 35.998 52.741 1.00 70.38 345 LEU A CA 1
ATOM 2544 C C . LEU A 1 348 ? 72.613 37.253 52.342 1.00 65.91 345 LEU A C 1
ATOM 2545 O O . LEU A 1 348 ? 71.905 37.838 53.170 1.00 62.06 345 LEU A O 1
ATOM 2550 N N . THR A 1 349 ? 72.861 37.722 51.118 1.00 63.95 346 THR A N 1
ATOM 2551 C CA . THR A 1 349 ? 72.171 38.874 50.582 1.00 63.36 346 THR A CA 1
ATOM 2552 C C . THR A 1 349 ? 71.531 38.523 49.209 1.00 67.87 346 THR A C 1
ATOM 2553 O O . THR A 1 349 ? 72.213 38.032 48.304 1.00 65.49 346 THR A O 1
ATOM 2557 N N . ALA A 1 350 ? 70.237 38.788 49.060 1.00 66.28 347 ALA A N 1
ATOM 2558 C CA . ALA A 1 350 ? 69.562 38.616 47.760 1.00 71.78 347 ALA A CA 1
ATOM 2559 C C . ALA A 1 350 ? 68.875 39.900 47.352 1.00 69.77 347 ALA A C 1
ATOM 2560 O O . ALA A 1 350 ? 68.320 40.600 48.198 1.00 68.43 347 ALA A O 1
ATOM 2562 N N . HIS A 1 351 ? 68.920 40.189 46.056 1.00 69.00 348 HIS A N 1
ATOM 2563 C CA . HIS A 1 351 ? 68.555 41.502 45.536 1.00 77.18 348 HIS A CA 1
ATOM 2564 C C . HIS A 1 351 ? 67.965 41.322 44.158 1.00 75.18 348 HIS A C 1
ATOM 2565 O O . HIS A 1 351 ? 68.495 40.576 43.345 1.00 71.39 348 HIS A O 1
ATOM 2572 N N . GLY A 1 352 ? 66.876 42.031 43.910 1.00 76.34 349 GLY A N 1
ATOM 2573 C CA . GLY A 1 352 ? 66.299 42.104 42.588 1.00 83.15 349 GLY A CA 1
ATOM 2574 C C . GLY A 1 352 ? 65.801 43.489 42.259 1.00 83.88 349 GLY A C 1
ATOM 2575 O O . GLY A 1 352 ? 65.307 44.213 43.130 1.00 80.76 349 GLY A O 1
ATOM 2576 N N . GLU A 1 353 ? 65.928 43.854 40.987 1.00 85.83 350 GLU A N 1
ATOM 2577 C CA . GLU A 1 353 ? 65.371 45.109 40.507 1.00 88.90 350 GLU A CA 1
ATOM 2578 C C . GLU A 1 353 ? 65.096 45.112 39.017 1.00 88.80 350 GLU A C 1
ATOM 2579 O O . GLU A 1 353 ? 65.730 44.392 38.242 1.00 85.30 350 GLU A O 1
ATOM 2585 N N . VAL A 1 354 ? 64.182 45.992 38.631 1.00 88.79 351 VAL A N 1
ATOM 2586 C CA . VAL A 1 354 ? 63.953 46.305 37.235 1.00 91.73 351 VAL A CA 1
ATOM 2587 C C . VAL A 1 354 ? 63.911 47.812 37.015 1.00 89.23 351 VAL A C 1
ATOM 2588 O O . VAL A 1 354 ? 63.419 48.574 37.863 1.00 87.58 351 VAL A O 1
ATOM 2592 N N . ASN A 1 355 ? 64.399 48.216 35.841 1.00 91.15 352 ASN A N 1
ATOM 2593 C CA . ASN A 1 355 ? 64.482 49.625 35.462 1.00 92.69 352 ASN A CA 1
ATOM 2594 C C . ASN A 1 355 ? 63.655 49.963 34.207 1.00 94.31 352 ASN A C 1
ATOM 2595 O O . ASN A 1 355 ? 63.999 49.535 33.113 1.00 90.97 352 ASN A O 1
ATOM 2600 N N . LEU A 1 356 ? 62.614 50.782 34.391 1.00 98.28 353 LEU A N 1
ATOM 2601 C CA . LEU A 1 356 ? 61.608 51.093 33.368 1.00 104.02 353 LEU A CA 1
ATOM 2602 C C . LEU A 1 356 ? 61.622 52.550 32.865 1.00 102.81 353 LEU A C 1
ATOM 2603 O O . LEU A 1 356 ? 61.015 53.441 33.486 1.00 101.15 353 LEU A O 1
ATOM 2608 N N . PRO A 1 357 ? 62.243 52.791 31.697 1.00 103.12 354 PRO A N 1
ATOM 2609 C CA . PRO A 1 357 ? 61.952 54.050 30.995 1.00 102.39 354 PRO A CA 1
ATOM 2610 C C . PRO A 1 357 ? 60.465 54.272 30.713 1.00 103.81 354 PRO A C 1
ATOM 2611 O O . PRO A 1 357 ? 59.829 53.457 30.061 1.00 111.77 354 PRO A O 1
ATOM 2615 N N . LEU A 1 358 ? 59.923 55.365 31.240 1.00 102.89 355 LEU A N 1
ATOM 2616 C CA . LEU A 1 358 ? 58.524 55.730 31.070 1.00 103.99 355 LEU A CA 1
ATOM 2617 C C . LEU A 1 358 ? 58.445 57.052 30.328 1.00 107.04 355 LEU A C 1
ATOM 2618 O O . LEU A 1 358 ? 59.026 58.045 30.755 1.00 97.98 355 LEU A O 1
ATOM 2623 N N . HIS A 1 359 ? 57.703 57.064 29.227 1.00 114.83 356 HIS A N 1
ATOM 2624 C CA . HIS A 1 359 ? 57.813 58.135 28.240 1.00 124.36 356 HIS A CA 1
ATOM 2625 C C . HIS A 1 359 ? 56.665 59.129 28.281 1.00 127.99 356 HIS A C 1
ATOM 2626 O O . HIS A 1 359 ? 56.723 60.149 27.591 1.00 133.76 356 HIS A O 1
ATOM 2633 N N . LEU A 1 360 ? 55.625 58.854 29.066 1.00 129.39 357 LEU A N 1
ATOM 2634 C CA . LEU A 1 360 ? 54.428 59.688 28.992 1.00 134.99 357 LEU A CA 1
ATOM 2635 C C . LEU A 1 360 ? 54.232 60.586 30.215 1.00 130.97 357 LEU A C 1
ATOM 2636 O O . LEU A 1 360 ? 54.306 60.147 31.355 1.00 125.51 357 LEU A O 1
ATOM 2641 N N . GLY A 1 361 ? 53.987 61.865 29.933 1.00 132.45 358 GLY A N 1
ATOM 2642 C CA . GLY A 1 361 ? 53.912 62.908 30.947 1.00 129.77 358 GLY A CA 1
ATOM 2643 C C . GLY A 1 361 ? 55.232 63.643 31.023 1.00 123.14 358 GLY A C 1
ATOM 2644 O O . GLY A 1 361 ? 55.418 64.706 30.435 1.00 118.17 358 GLY A O 1
ATOM 2645 N N . TYR A 1 362 ? 56.153 63.050 31.762 1.00 116.88 359 TYR A N 1
ATOM 2646 C CA . TYR A 1 362 ? 57.554 63.433 31.723 1.00 112.55 359 TYR A CA 1
ATOM 2647 C C . TYR A 1 362 ? 58.393 62.207 31.346 1.00 107.62 359 TYR A C 1
ATOM 2648 O O . TYR A 1 362 ? 58.046 60.981 31.538 1.00 107.53 359 TYR A O 1
ATOM 2657 N N . GLU A 1 363 ? 59.546 62.536 30.692 1.00 102.38 360 GLU A N 1
ATOM 2658 C CA . GLU A 1 363 ? 60.590 61.532 30.574 1.00 100.79 360 GLU A CA 1
ATOM 2659 C C . GLU A 1 363 ? 61.122 61.210 31.987 1.00 100.70 360 GLU A C 1
ATOM 2660 O O . GLU A 1 363 ? 61.352 62.112 32.807 1.00 98.24 360 GLU A O 1
ATOM 2666 N N . GLN A 1 364 ? 61.280 59.918 32.269 1.00 99.14 361 GLN A N 1
ATOM 2667 C CA . GLN A 1 364 ? 61.732 59.451 33.575 1.00 98.71 361 GLN A CA 1
ATOM 2668 C C . GLN A 1 364 ? 62.083 57.972 33.484 1.00 97.41 361 GLN A C 1
ATOM 2669 O O . GLN A 1 364 ? 61.778 57.310 32.485 1.00 100.81 361 GLN A O 1
ATOM 2675 N N . THR A 1 365 ? 62.672 57.445 34.547 1.00 91.06 362 THR A N 1
ATOM 2676 C CA . THR A 1 365 ? 63.032 56.047 34.579 1.00 88.41 362 THR A CA 1
ATOM 2677 C C . THR A 1 365 ? 62.744 55.485 35.956 1.00 87.19 362 THR A C 1
ATOM 2678 O O . THR A 1 365 ? 63.321 55.927 36.949 1.00 80.19 362 THR A O 1
ATOM 2682 N N . LEU A 1 366 ? 61.835 54.519 35.994 1.00 89.92 363 LEU A N 1
ATOM 2683 C CA . LEU A 1 366 ? 61.306 53.977 37.239 1.00 91.53 363 LEU A CA 1
ATOM 2684 C C . LEU A 1 366 ? 62.109 52.733 37.612 1.00 89.84 363 LEU A C 1
ATOM 2685 O O . LEU A 1 366 ? 62.358 51.858 36.773 1.00 88.02 363 LEU A O 1
ATOM 2690 N N . THR A 1 367 ? 62.541 52.676 38.869 1.00 88.08 364 THR A N 1
ATOM 2691 C CA . THR A 1 367 ? 63.245 51.516 39.380 1.00 83.64 364 THR A CA 1
ATOM 2692 C C . THR A 1 367 ? 62.388 50.904 40.490 1.00 85.12 364 THR A C 1
ATOM 2693 O O . THR A 1 367 ? 61.851 51.613 41.384 1.00 86.08 364 THR A O 1
ATOM 2697 N N . LEU A 1 368 ? 62.185 49.592 40.372 1.00 84.53 365 LEU A N 1
ATOM 2698 C CA . LEU A 1 368 ? 61.418 48.847 41.354 1.00 86.99 365 LEU A CA 1
ATOM 2699 C C . LEU A 1 368 ? 62.266 47.673 41.791 1.00 85.04 365 LEU A C 1
ATOM 2700 O O . LEU A 1 368 ? 62.880 47.005 40.952 1.00 85.01 365 LEU A O 1
ATOM 2705 N N . GLY A 1 369 ? 62.320 47.429 43.094 1.00 83.58 366 GLY A N 1
ATOM 2706 C CA . GLY A 1 369 ? 63.162 46.345 43.594 1.00 81.81 366 GLY A CA 1
ATOM 2707 C C . GLY A 1 369 ? 62.915 45.877 45.016 1.00 82.51 366 GLY A C 1
ATOM 2708 O O . GLY A 1 369 ? 62.143 46.469 45.790 1.00 81.52 366 GLY A O 1
ATOM 2709 N N . SER A 1 370 ? 63.656 44.823 45.362 1.00 84.39 367 SER A N 1
ATOM 2710 C CA . SER A 1 370 ? 63.612 44.216 46.672 1.00 77.87 367 SER A CA 1
ATOM 2711 C C . SER A 1 370 ? 64.977 43.660 47.000 1.00 75.28 367 SER A C 1
ATOM 2712 O O . SER A 1 370 ? 65.869 43.576 46.144 1.00 73.69 367 SER A O 1
ATOM 2715 N N . GLU A 1 371 ? 65.116 43.318 48.272 1.00 74.22 368 GLU A N 1
ATOM 2716 C CA . GLU A 1 371 ? 66.352 42.813 48.854 1.00 74.53 368 GLU A CA 1
ATOM 2717 C C . GLU A 1 371 ? 65.950 42.002 50.074 1.00 73.85 368 GLU A C 1
ATOM 2718 O O . GLU A 1 371 ? 65.006 42.357 50.774 1.00 74.91 368 GLU A O 1
ATOM 2724 N N . TRP A 1 372 ? 66.697 40.943 50.357 1.00 74.43 369 TRP A N 1
ATOM 2725 C CA . TRP A 1 372 ? 66.564 40.228 51.618 1.00 72.46 369 TRP A CA 1
ATOM 2726 C C . TRP A 1 372 ? 67.963 39.916 52.121 1.00 70.88 369 TRP A C 1
ATOM 2727 O O . TRP A 1 372 ? 68.855 39.571 51.336 1.00 73.24 369 TRP A O 1
ATOM 2738 N N . THR A 1 373 ? 68.175 40.100 53.418 1.00 67.48 370 THR A N 1
ATOM 2739 C CA . THR A 1 373 ? 69.447 39.742 54.025 1.00 65.70 370 THR A CA 1
ATOM 2740 C C . THR A 1 373 ? 69.188 38.984 55.282 1.00 61.98 370 THR A C 1
ATOM 2741 O O . THR A 1 373 ? 68.216 39.211 56.000 1.00 62.33 370 THR A O 1
ATOM 2745 N N . GLU A 1 374 ? 70.097 38.065 55.534 1.00 68.59 371 GLU A N 1
ATOM 2746 C CA . GLU A 1 374 ? 70.176 37.390 56.801 1.00 68.05 371 GLU A CA 1
ATOM 2747 C C . GLU A 1 374 ? 71.603 37.467 57.288 1.00 66.30 371 GLU A C 1
ATOM 2748 O O . GLU A 1 374 ? 72.535 37.266 56.518 1.00 65.03 371 GLU A O 1
ATOM 2754 N N . GLN A 1 375 ? 71.759 37.734 58.579 1.00 62.15 372 GLN A N 1
ATOM 2755 C CA . GLN A 1 375 ? 73.061 37.708 59.214 1.00 61.49 372 GLN A CA 1
ATOM 2756 C C . GLN A 1 375 ? 73.049 36.720 60.382 1.00 58.51 372 GLN A C 1
ATOM 2757 O O . GLN A 1 375 ? 72.216 36.829 61.290 1.00 56.48 372 GLN A O 1
ATOM 2763 N N . LYS A 1 376 ? 73.944 35.736 60.351 1.00 59.15 373 LYS A N 1
ATOM 2764 C CA . LYS A 1 376 ? 74.092 34.802 61.491 1.00 59.11 373 LYS A CA 1
ATOM 2765 C C . LYS A 1 376 ? 75.466 34.929 62.097 1.00 59.43 373 LYS A C 1
ATOM 2766 O O . LYS A 1 376 ? 76.481 34.880 61.407 1.00 60.57 373 LYS A O 1
ATOM 2772 N N . LEU A 1 377 ? 75.503 35.125 63.400 1.00 56.47 374 LEU A N 1
ATOM 2773 C CA . LEU A 1 377 ? 76.763 35.288 64.057 1.00 53.07 374 LEU A CA 1
ATOM 2774 C C . LEU A 1 377 ? 76.888 34.200 65.090 1.00 55.18 374 LEU A C 1
ATOM 2775 O O . LEU A 1 377 ? 75.987 34.024 65.907 1.00 53.03 374 LEU A O 1
ATOM 2780 N N . ASP A 1 378 ? 78.004 33.471 65.037 1.00 54.98 375 ASP A N 1
ATOM 2781 C CA . ASP A 1 378 ? 78.360 32.543 66.098 1.00 60.26 375 ASP A CA 1
ATOM 2782 C C . ASP A 1 378 ? 79.690 32.957 66.747 1.00 57.46 375 ASP A C 1
ATOM 2783 O O . ASP A 1 378 ? 80.753 32.861 66.128 1.00 54.53 375 ASP A O 1
ATOM 2788 N N . ASP A 1 379 ? 79.619 33.423 67.988 1.00 52.67 376 ASP A N 1
ATOM 2789 C CA . ASP A 1 379 ? 80.787 33.969 68.666 1.00 50.04 376 ASP A CA 1
ATOM 2790 C C . ASP A 1 379 ? 80.919 33.359 70.041 1.00 50.99 376 ASP A C 1
ATOM 2791 O O . ASP A 1 379 ? 80.166 33.707 70.922 1.00 50.98 376 ASP A O 1
ATOM 2796 N N . PRO A 1 380 ? 81.835 32.409 70.209 1.00 53.60 377 PRO A N 1
ATOM 2797 C CA . PRO A 1 380 ? 81.951 31.691 71.497 1.00 54.25 377 PRO A CA 1
ATOM 2798 C C . PRO A 1 380 ? 82.793 32.400 72.562 1.00 49.35 377 PRO A C 1
ATOM 2799 O O . PRO A 1 380 ? 82.851 31.941 73.680 1.00 58.50 377 PRO A O 1
ATOM 2803 N N . SER A 1 381 ? 83.404 33.536 72.252 1.00 53.79 378 SER A N 1
ATOM 2804 C CA . SER A 1 381 ? 84.102 34.304 73.291 1.00 54.82 378 SER A CA 1
ATOM 2805 C C . SER A 1 381 ? 83.218 35.394 73.885 1.00 52.52 378 SER A C 1
ATOM 2806 O O . SER A 1 381 ? 83.385 35.744 75.037 1.00 58.27 378 SER A O 1
ATOM 2809 N N . SER A 1 382 ? 82.259 35.911 73.125 1.00 48.73 379 SER A N 1
ATOM 2810 C CA . SER A 1 382 ? 81.590 37.180 73.504 1.00 48.91 379 SER A CA 1
ATOM 2811 C C . SER A 1 382 ? 80.506 37.049 74.585 1.00 49.42 379 SER A C 1
ATOM 2812 O O . SER A 1 382 ? 80.289 37.995 75.342 1.00 48.34 379 SER A O 1
ATOM 2815 N N . ASN A 1 383 ? 79.862 35.886 74.681 1.00 48.38 380 ASN A N 1
ATOM 2816 C CA . ASN A 1 383 ? 78.744 35.732 75.583 1.00 50.35 380 ASN A CA 1
ATOM 2817 C C . ASN A 1 383 ? 79.062 34.892 76.825 1.00 53.33 380 ASN A C 1
ATOM 2818 O O . ASN A 1 383 ? 78.197 34.210 77.322 1.00 50.46 380 ASN A O 1
ATOM 2823 N N . THR A 1 384 ? 80.288 34.991 77.334 1.00 51.65 381 THR A N 1
ATOM 2824 C CA . THR A 1 384 ? 80.754 34.130 78.383 1.00 55.75 381 THR A CA 1
ATOM 2825 C C . THR A 1 384 ? 80.965 34.863 79.703 1.00 56.47 381 THR A C 1
ATOM 2826 O O . THR A 1 384 ? 81.427 34.263 80.647 1.00 53.74 381 THR A O 1
ATOM 2830 N N . GLN A 1 385 ? 80.679 36.159 79.789 1.00 53.69 382 GLN A N 1
ATOM 2831 C CA . GLN A 1 385 ? 80.833 36.831 81.106 1.00 54.39 382 GLN A CA 1
ATOM 2832 C C . GLN A 1 385 ? 79.856 36.166 82.122 1.00 53.90 382 GLN A C 1
ATOM 2833 O O . GLN A 1 385 ? 78.635 36.080 81.893 1.00 50.37 382 GLN A O 1
ATOM 2839 N N . ASN A 1 386 ? 80.389 35.621 83.194 1.00 53.90 383 ASN A N 1
ATOM 2840 C CA . ASN A 1 386 ? 79.520 35.126 84.254 1.00 58.20 383 ASN A CA 1
ATOM 2841 C C . ASN A 1 386 ? 79.099 36.209 85.261 1.00 55.18 383 ASN A C 1
ATOM 2842 O O . ASN A 1 386 ? 79.573 37.340 85.194 1.00 55.40 383 ASN A O 1
ATOM 2847 N N . THR A 1 387 ? 78.158 35.856 86.130 1.00 56.20 384 THR A N 1
ATOM 2848 C CA . THR A 1 387 ? 77.517 36.784 87.038 1.00 59.88 384 THR A CA 1
ATOM 2849 C C . THR A 1 387 ? 77.916 36.525 88.515 1.00 65.51 384 THR A C 1
ATOM 2850 O O . THR A 1 387 ? 77.234 36.963 89.435 1.00 63.54 384 THR A O 1
ATOM 2854 N N . GLU A 1 388 ? 79.030 35.837 88.737 1.00 62.73 385 GLU A N 1
ATOM 2855 C CA . GLU A 1 388 ? 79.399 35.404 90.081 1.00 68.73 385 GLU A CA 1
ATOM 2856 C C . GLU A 1 388 ? 79.836 36.561 90.970 1.00 65.74 385 GLU A C 1
ATOM 2857 O O . GLU A 1 388 ? 79.678 36.490 92.172 1.00 62.90 385 GLU A O 1
ATOM 2863 N N . GLU A 1 389 ? 80.392 37.621 90.394 1.00 57.29 386 GLU A N 1
ATOM 2864 C CA . GLU A 1 389 ? 80.936 38.705 91.194 1.00 62.74 386 GLU A CA 1
ATOM 2865 C C . GLU A 1 389 ? 79.943 39.843 91.461 1.00 67.21 386 GLU A C 1
ATOM 2866 O O . GLU A 1 389 ? 79.858 40.359 92.607 1.00 64.61 386 GLU A O 1
ATOM 2872 N N . GLY A 1 390 ? 79.210 40.229 90.419 1.00 65.11 387 GLY A N 1
ATOM 2873 C CA . GLY A 1 390 ? 78.311 41.389 90.448 1.00 66.17 387 GLY A CA 1
ATOM 2874 C C . GLY A 1 390 ? 76.878 41.020 90.818 1.00 67.89 387 GLY A C 1
ATOM 2875 O O . GLY A 1 390 ? 76.042 41.887 91.119 1.00 70.96 387 GLY A O 1
ATOM 2876 N N . GLY A 1 391 ? 76.598 39.721 90.796 1.00 67.98 388 GLY A N 1
ATOM 2877 C CA . GLY A 1 391 ? 75.272 39.208 91.128 1.00 66.00 388 GLY A CA 1
ATOM 2878 C C . GLY A 1 391 ? 74.502 38.760 89.896 1.00 65.62 388 GLY A C 1
ATOM 2879 O O . GLY A 1 391 ? 74.850 39.087 88.749 1.00 63.96 388 GLY A O 1
ATOM 2880 N N . SER A 1 392 ? 73.455 38.004 90.147 1.00 65.84 389 SER A N 1
ATOM 2881 C CA . SER A 1 392 ? 72.702 37.356 89.097 1.00 69.38 389 SER A CA 1
ATOM 2882 C C . SER A 1 392 ? 71.616 38.289 88.526 1.00 66.92 389 SER A C 1
ATOM 2883 O O . SER A 1 392 ? 71.147 39.235 89.173 1.00 65.84 389 SER A O 1
ATOM 2886 N N . ILE A 1 393 ? 71.252 38.022 87.283 1.00 66.32 390 ILE A N 1
ATOM 2887 C CA . ILE A 1 393 ? 70.387 38.917 86.533 1.00 64.69 390 ILE A CA 1
ATOM 2888 C C . ILE A 1 393 ? 69.201 38.099 86.063 1.00 66.18 390 ILE A C 1
ATOM 2889 O O . ILE A 1 393 ? 69.372 37.129 85.331 1.00 62.38 390 ILE A O 1
ATOM 2894 N N . PRO A 1 394 ? 67.988 38.453 86.516 1.00 69.53 391 PRO A N 1
ATOM 2895 C CA . PRO A 1 394 ? 66.857 37.631 86.103 1.00 70.14 391 PRO A CA 1
ATOM 2896 C C . PRO A 1 394 ? 66.672 37.600 84.604 1.00 64.60 391 PRO A C 1
ATOM 2897 O O . PRO A 1 394 ? 66.861 38.620 83.929 1.00 72.58 391 PRO A O 1
ATOM 2901 N N . GLY A 1 395 ? 66.377 36.412 84.088 1.00 65.06 392 GLY A N 1
ATOM 2902 C CA . GLY A 1 395 ? 66.309 36.134 82.644 1.00 65.78 392 GLY A CA 1
ATOM 2903 C C . GLY A 1 395 ? 67.627 35.858 81.922 1.00 64.21 392 GLY A C 1
ATOM 2904 O O . GLY A 1 395 ? 67.638 35.546 80.736 1.00 63.13 392 GLY A O 1
ATOM 2905 N N . LEU A 1 396 ? 68.743 35.984 82.622 1.00 65.87 393 LEU A N 1
ATOM 2906 C CA . LEU A 1 396 ? 70.070 35.730 82.050 1.00 65.01 393 LEU A CA 1
ATOM 2907 C C . LEU A 1 396 ? 70.816 34.606 82.790 1.00 67.02 393 LEU A C 1
ATOM 2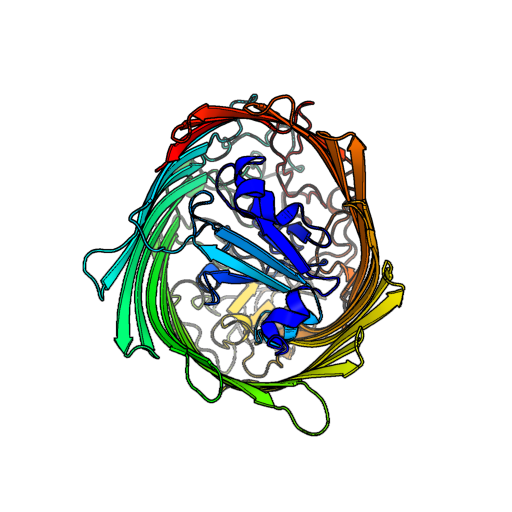908 O O . LEU A 1 396 ? 71.130 34.749 83.988 1.00 62.51 393 LEU A O 1
ATOM 2913 N N . ALA A 1 397 ? 71.108 33.499 82.098 1.00 66.42 394 ALA A N 1
ATOM 2914 C CA . ALA A 1 397 ? 71.814 32.366 82.747 1.00 68.63 394 ALA A CA 1
ATOM 2915 C C . ALA A 1 397 ? 73.312 32.705 82.911 1.00 60.18 394 ALA A C 1
ATOM 2916 O O . ALA A 1 397 ? 73.968 33.079 81.954 1.00 61.81 394 ALA A O 1
ATOM 2918 N N . GLY A 1 398 ? 73.813 32.629 84.134 1.00 58.88 395 GLY A N 1
ATOM 2919 C CA . GLY A 1 398 ? 75.210 32.949 84.473 1.00 59.10 395 GLY A CA 1
ATOM 2920 C C . GLY A 1 398 ? 76.233 32.295 83.559 1.00 61.13 395 GLY A C 1
ATOM 2921 O O . GLY A 1 398 ? 77.274 32.894 83.238 1.00 59.85 395 GLY A O 1
ATOM 2922 N N . LYS A 1 399 ? 75.905 31.073 83.135 1.00 65.26 396 LYS A N 1
ATOM 2923 C CA . LYS A 1 399 ? 76.808 30.144 82.450 1.00 67.32 396 LYS A CA 1
ATOM 2924 C C . LYS A 1 399 ? 76.171 29.523 81.195 1.00 63.94 396 LYS A C 1
ATOM 2925 O O . LYS A 1 399 ? 74.953 29.336 81.138 1.00 61.83 396 LYS A O 1
ATOM 2931 N N . ASN A 1 400 ? 77.016 29.153 80.234 1.00 61.12 397 ASN A N 1
ATOM 2932 C CA . ASN A 1 400 ? 76.630 28.382 79.059 1.00 63.54 397 ASN A CA 1
ATOM 2933 C C . ASN A 1 400 ? 75.574 29.067 78.240 1.00 61.13 397 ASN A C 1
ATOM 2934 O O . ASN A 1 400 ? 74.693 28.413 77.718 1.00 66.08 397 ASN A O 1
ATOM 2939 N N . ARG A 1 401 ? 75.650 30.372 78.091 1.00 61.84 398 ARG A N 1
ATOM 2940 C CA . ARG A 1 401 ? 74.703 31.032 77.210 1.00 60.65 398 ARG A CA 1
ATOM 2941 C C . ARG A 1 401 ? 75.065 30.703 75.762 1.00 59.91 398 ARG A C 1
ATOM 2942 O O . ARG A 1 401 ? 76.210 30.435 75.430 1.00 54.96 398 ARG A O 1
ATOM 2950 N N . SER A 1 402 ? 74.067 30.757 74.905 1.00 60.32 399 SER A N 1
ATOM 2951 C CA . SER A 1 402 ? 74.230 30.496 73.493 1.00 58.30 399 SER A CA 1
ATOM 2952 C C . SER A 1 402 ? 75.236 31.451 72.810 1.00 57.02 399 SER A C 1
ATOM 2953 O O . SER A 1 402 ? 75.278 32.658 73.064 1.00 54.32 399 SER A O 1
ATOM 2956 N N . SER A 1 403 ? 76.071 30.854 71.969 1.00 58.82 400 SER A N 1
ATOM 2957 C CA . SER A 1 403 ? 76.986 31.540 71.072 1.00 57.68 400 SER A CA 1
ATOM 2958 C C . SER A 1 403 ? 76.317 32.346 69.955 1.00 56.83 400 SER A C 1
ATOM 2959 O O . SER A 1 403 ? 76.961 33.183 69.331 1.00 54.95 400 SER A O 1
ATOM 2962 N N . SER A 1 404 ? 75.086 31.976 69.609 1.00 58.28 401 SER A N 1
ATOM 2963 C CA . SER A 1 404 ? 74.501 32.380 68.344 1.00 60.86 401 SER A CA 1
ATOM 2964 C C . SER A 1 404 ? 73.465 33.506 68.469 1.00 58.77 401 SER A C 1
ATOM 2965 O O . SER A 1 404 ? 72.775 33.683 69.494 1.00 58.55 401 SER A O 1
ATOM 2968 N N . SER A 1 405 ? 73.402 34.266 67.392 1.00 56.94 402 SER A N 1
ATOM 2969 C CA . SER A 1 405 ? 72.539 35.414 67.235 1.00 60.22 402 SER A CA 1
ATOM 2970 C C . SER A 1 405 ? 72.332 35.573 65.728 1.00 62.27 402 SER A C 1
ATOM 2971 O O . SER A 1 405 ? 73.142 35.128 64.928 1.00 58.95 402 SER A O 1
ATOM 2974 N N . SER A 1 406 ? 71.232 36.202 65.356 1.00 61.30 403 SER A N 1
ATOM 2975 C CA . SER A 1 406 ? 70.892 36.347 63.960 1.00 59.47 403 SER A CA 1
ATOM 2976 C C . SER A 1 406 ? 69.767 37.343 63.822 1.00 57.50 403 SER A C 1
ATOM 2977 O O . SER A 1 406 ? 69.087 37.657 64.796 1.00 53.62 403 SER A O 1
ATOM 2980 N N . ALA A 1 407 ? 69.583 37.824 62.596 1.00 57.86 404 ALA A N 1
ATOM 2981 C CA . ALA A 1 407 ? 68.569 38.811 62.276 1.00 59.95 404 ALA A CA 1
ATOM 2982 C C . ALA A 1 407 ? 68.372 38.812 60.748 1.00 62.52 404 ALA A C 1
ATOM 2983 O O . ALA A 1 407 ? 69.279 38.464 60.004 1.00 58.52 404 ALA A O 1
ATOM 2985 N N . ARG A 1 408 ? 67.163 39.144 60.306 1.00 67.28 405 ARG A N 1
ATOM 2986 C CA . ARG A 1 408 ? 66.823 39.170 58.882 1.00 70.63 405 ARG A CA 1
ATOM 2987 C C . ARG A 1 408 ? 66.118 40.484 58.582 1.00 70.25 405 ARG A C 1
ATOM 2988 O O . ARG A 1 408 ? 65.366 40.997 59.426 1.00 65.66 405 ARG A O 1
ATOM 2996 N N . ILE A 1 409 ? 66.377 41.020 57.391 1.00 65.29 406 ILE A N 1
ATOM 2997 C CA . ILE A 1 409 ? 65.740 42.248 56.919 1.00 71.80 406 ILE A CA 1
ATOM 2998 C C . ILE A 1 409 ? 65.242 41.984 55.482 1.00 71.36 406 ILE A C 1
ATOM 2999 O O . ILE A 1 409 ? 66.024 41.651 54.576 1.00 69.23 406 ILE A O 1
ATOM 3004 N N . PHE A 1 410 ? 63.935 42.103 55.286 1.00 74.25 407 PHE A N 1
ATOM 3005 C CA . PHE A 1 410 ? 63.356 42.162 53.948 1.00 76.21 407 PHE A CA 1
ATOM 3006 C C . PHE A 1 410 ? 63.093 43.630 53.600 1.00 69.34 407 PHE A C 1
ATOM 3007 O O . PHE A 1 410 ? 62.683 44.436 54.458 1.00 70.67 407 PHE A O 1
ATOM 3015 N N . SER A 1 411 ? 63.347 43.975 52.344 1.00 70.01 408 SER A N 1
ATOM 3016 C CA . SER A 1 411 ? 63.246 45.357 51.892 1.00 70.92 408 SER A CA 1
ATOM 3017 C C . SER A 1 411 ? 62.437 45.503 50.593 1.00 74.70 408 SER A C 1
ATOM 3018 O O . SER A 1 411 ? 62.498 44.647 49.713 1.00 77.33 408 SER A O 1
ATOM 3021 N N . LEU A 1 412 ? 61.688 46.592 50.471 1.00 74.06 409 LEU A N 1
ATOM 3022 C CA . LEU A 1 412 ? 61.069 46.943 49.190 1.00 80.81 409 LEU A CA 1
ATOM 3023 C C . LEU A 1 412 ? 61.418 48.386 48.837 1.00 76.62 409 LEU A C 1
ATOM 3024 O O . LEU A 1 412 ? 61.461 49.255 49.734 1.00 73.14 409 LEU A O 1
ATOM 3029 N N . PHE A 1 413 ? 61.651 48.653 47.543 1.00 75.17 410 PHE A N 1
ATOM 3030 C CA . PHE A 1 413 ? 61.895 50.032 47.156 1.00 76.34 410 PHE A CA 1
ATOM 3031 C C . PHE A 1 413 ? 61.404 50.435 45.785 1.00 78.93 410 PHE A C 1
ATOM 3032 O O . PHE A 1 413 ? 61.230 49.604 44.867 1.00 80.15 410 PHE A O 1
ATOM 3040 N N . ALA A 1 414 ? 61.184 51.746 45.676 1.00 78.49 411 ALA A N 1
ATOM 3041 C CA . ALA A 1 414 ? 60.662 52.363 44.462 1.00 82.94 411 ALA A CA 1
ATOM 3042 C C . ALA A 1 414 ? 61.326 53.718 44.304 1.00 82.51 411 ALA A C 1
ATOM 3043 O O . ALA A 1 414 ? 61.398 54.497 45.251 1.00 83.82 411 ALA A O 1
ATOM 3045 N N . GLU A 1 415 ? 61.826 53.975 43.105 1.00 82.26 412 GLU A N 1
ATOM 3046 C CA . GLU A 1 415 ? 62.638 55.143 42.834 1.00 81.16 412 GLU A CA 1
ATOM 3047 C C . GLU A 1 415 ? 62.262 55.631 41.467 1.00 80.01 412 GLU A C 1
ATOM 3048 O O . GLU A 1 415 ? 62.010 54.821 40.590 1.00 84.89 412 GLU A O 1
ATOM 3054 N N . ASP A 1 416 ? 62.263 56.936 41.262 1.00 78.24 413 ASP A N 1
ATOM 3055 C CA . ASP A 1 416 ? 61.978 57.441 39.925 1.00 82.57 413 ASP A CA 1
ATOM 3056 C C . ASP A 1 416 ? 62.804 58.666 39.625 1.00 81.39 413 ASP A C 1
ATOM 3057 O O . ASP A 1 416 ? 62.844 59.638 40.401 1.00 79.87 413 ASP A O 1
ATOM 3062 N N . ASN A 1 417 ? 63.497 58.589 38.500 1.00 81.20 414 ASN A N 1
ATOM 3063 C CA . ASN A 1 417 ? 64.299 59.704 38.026 1.00 80.98 414 ASN A CA 1
ATOM 3064 C C . ASN A 1 417 ? 63.597 60.479 36.896 1.00 80.25 414 ASN A C 1
ATOM 3065 O O . ASN A 1 417 ? 63.472 59.988 35.787 1.00 79.43 414 ASN A O 1
ATOM 3070 N N . ILE A 1 418 ? 63.199 61.707 37.218 1.00 80.63 415 ILE A N 1
ATOM 3071 C CA . ILE A 1 418 ? 62.258 62.476 36.449 1.00 87.63 415 ILE A CA 1
ATOM 3072 C C . ILE A 1 418 ? 62.971 63.726 35.901 1.00 89.51 415 ILE A C 1
ATOM 3073 O O . ILE A 1 418 ? 63.446 64.587 36.661 1.00 82.61 415 ILE A O 1
ATOM 3078 N N . GLU A 1 419 ? 63.067 63.800 34.574 1.00 90.75 416 GLU A N 1
ATOM 3079 C CA . GLU A 1 419 ? 63.492 65.027 33.908 1.00 94.50 416 GLU A CA 1
ATOM 3080 C C . GLU A 1 419 ? 62.310 65.980 33.864 1.00 99.32 416 GLU A C 1
ATOM 3081 O O . GLU A 1 419 ? 61.487 65.914 32.964 1.00 106.74 416 GLU A O 1
ATOM 3087 N N . LEU A 1 420 ? 62.219 66.849 34.862 1.00 101.29 417 LEU A N 1
ATOM 3088 C CA . LEU A 1 420 ? 61.180 67.876 34.916 1.00 104.98 417 LEU A CA 1
ATOM 3089 C C . LEU A 1 420 ? 61.204 68.735 33.656 1.00 105.89 417 LEU A C 1
ATOM 3090 O O . LEU A 1 420 ? 60.165 69.055 33.101 1.00 102.96 417 LEU A O 1
ATOM 3095 N N . MET A 1 421 ? 62.408 69.103 33.233 1.00 105.18 418 MET A N 1
ATOM 3096 C CA . MET A 1 421 ? 62.661 69.727 31.936 1.00 109.73 418 MET A CA 1
ATOM 3097 C C . MET A 1 421 ? 64.172 69.796 31.723 1.00 102.77 418 MET A C 1
ATOM 3098 O O . MET A 1 421 ? 64.926 69.750 32.688 1.00 102.40 418 MET A O 1
ATOM 3103 N N . PRO A 1 422 ? 64.621 69.953 30.467 1.00 101.72 419 PRO A N 1
ATOM 3104 C CA . PRO A 1 422 ? 66.063 70.045 30.230 1.00 96.64 419 PRO A CA 1
ATOM 3105 C C . PRO A 1 422 ? 66.818 70.818 31.325 1.00 92.99 419 PRO A C 1
ATOM 3106 O O . PRO A 1 422 ? 66.456 71.936 31.681 1.00 90.71 419 PRO A O 1
ATOM 3110 N N . GLY A 1 423 ? 67.814 70.169 31.915 1.00 94.20 420 GLY A N 1
ATOM 3111 C CA . GLY A 1 423 ? 68.629 70.789 32.961 1.00 92.27 420 GLY A CA 1
ATOM 3112 C C . GLY A 1 423 ? 68.113 70.620 34.376 1.00 87.55 420 GLY A C 1
ATOM 3113 O O . GLY A 1 423 ? 68.813 70.962 35.327 1.00 89.76 420 GLY A O 1
ATOM 3114 N N . THR A 1 424 ? 66.895 70.096 34.524 1.00 87.19 421 THR A N 1
ATOM 3115 C CA . THR A 1 424 ? 66.343 69.775 35.850 1.00 88.29 421 THR A CA 1
ATOM 3116 C C . THR A 1 424 ? 65.929 68.293 36.019 1.00 88.05 421 THR A C 1
ATOM 3117 O O . THR A 1 424 ? 65.078 67.794 35.270 1.00 91.65 421 THR A O 1
ATOM 3121 N N . MET A 1 425 ? 66.496 67.620 37.023 1.00 82.05 422 MET A N 1
ATOM 3122 C CA . MET A 1 425 ? 66.134 66.235 37.366 1.00 82.49 422 MET A CA 1
ATOM 3123 C C . MET A 1 425 ? 65.617 66.145 38.805 1.00 81.72 422 MET A C 1
ATOM 3124 O O . MET A 1 425 ? 66.265 66.665 39.701 1.00 78.54 422 MET A O 1
ATOM 3129 N N . LEU A 1 426 ? 64.468 65.488 39.023 1.00 84.20 423 LEU A N 1
ATOM 3130 C CA . LEU A 1 426 ? 63.989 65.119 40.375 1.00 85.19 423 LEU A CA 1
ATOM 3131 C C . LEU A 1 426 ? 64.006 63.627 40.594 1.00 83.51 423 LEU A C 1
ATOM 3132 O O . LEU A 1 426 ? 63.447 62.856 39.813 1.00 82.67 423 LEU A O 1
ATOM 3137 N N . THR A 1 427 ? 64.595 63.223 41.705 1.00 78.65 424 THR A N 1
ATOM 3138 C CA . THR A 1 427 ? 64.774 61.814 41.966 1.00 75.56 424 THR A CA 1
ATOM 3139 C C . THR A 1 427 ? 64.250 61.458 43.350 1.00 73.72 424 THR A C 1
ATOM 3140 O O . THR A 1 427 ? 65.018 61.377 44.293 1.00 65.68 424 THR A O 1
ATOM 3144 N N . PRO A 1 428 ? 62.920 61.277 43.467 1.00 77.96 425 PRO A N 1
ATOM 3145 C CA . PRO A 1 428 ? 62.294 60.668 44.642 1.00 76.15 425 PRO A CA 1
ATOM 3146 C C . PRO A 1 428 ? 62.603 59.182 44.741 1.00 76.10 425 PRO A C 1
ATOM 3147 O O . PRO A 1 428 ? 62.744 58.515 43.717 1.00 79.86 425 PRO A O 1
ATOM 3151 N N . GLY A 1 429 ? 62.668 58.667 45.966 1.00 74.93 426 GLY A N 1
ATOM 3152 C CA . GLY A 1 429 ? 62.645 57.226 46.213 1.00 74.18 426 GLY A CA 1
ATOM 3153 C C . GLY A 1 429 ? 62.054 56.889 47.572 1.00 73.17 426 GLY A C 1
ATOM 3154 O O . GLY A 1 429 ? 62.137 57.675 48.519 1.00 72.83 426 GLY A O 1
ATOM 3155 N N . LEU A 1 430 ? 61.453 55.717 47.695 1.00 72.39 427 LEU A N 1
ATOM 3156 C CA . LEU A 1 430 ? 61.089 55.251 49.020 1.00 73.43 427 LEU A CA 1
ATOM 3157 C C . LEU A 1 430 ? 61.662 53.872 49.238 1.00 72.82 427 LEU A C 1
ATOM 3158 O O . LEU A 1 430 ? 61.473 52.988 48.404 1.00 76.65 427 LEU A O 1
ATOM 3163 N N . ARG A 1 431 ? 62.353 53.683 50.352 1.00 71.15 428 ARG A N 1
ATOM 3164 C CA . ARG A 1 431 ? 62.643 52.328 50.825 1.00 74.98 428 ARG A CA 1
ATOM 3165 C C . ARG A 1 431 ? 61.845 51.966 52.082 1.00 76.88 428 ARG A C 1
ATOM 3166 O O . ARG A 1 431 ? 61.693 52.783 53.040 1.00 73.24 428 ARG A O 1
ATOM 3174 N N . TRP A 1 432 ? 61.338 50.729 52.054 1.00 79.00 429 TRP A N 1
ATOM 3175 C CA . TRP A 1 432 ? 60.783 50.094 53.234 1.00 76.85 429 TRP A CA 1
ATOM 3176 C C . TRP A 1 432 ? 61.594 48.865 53.620 1.00 71.30 429 TRP A C 1
ATOM 3177 O O . TRP A 1 432 ? 61.946 48.041 52.749 1.00 72.31 429 TRP A O 1
ATOM 3188 N N . ASP A 1 433 ? 61.868 48.743 54.942 1.00 70.85 430 ASP A N 1
ATOM 3189 C CA . ASP A 1 433 ? 62.618 47.586 55.449 1.00 71.75 430 ASP A CA 1
ATOM 3190 C C . ASP A 1 433 ? 61.890 46.945 56.618 1.00 72.31 430 ASP A C 1
ATOM 3191 O O . ASP A 1 433 ? 61.427 47.635 57.529 1.00 74.83 430 ASP A O 1
ATOM 3196 N N . HIS A 1 434 ? 61.834 45.619 56.621 1.00 73.64 431 HIS A N 1
ATOM 3197 C CA . HIS A 1 434 ? 61.304 44.912 57.782 1.00 75.42 431 HIS A CA 1
ATOM 3198 C C . HIS A 1 434 ? 62.401 44.089 58.419 1.00 71.66 431 HIS A C 1
ATOM 3199 O O . HIS A 1 434 ? 62.857 43.098 57.851 1.00 70.51 431 HIS A O 1
ATOM 3206 N N . HIS A 1 435 ? 62.794 44.497 59.617 1.00 69.98 432 HIS A N 1
ATOM 3207 C CA . HIS A 1 435 ? 63.776 43.766 60.431 1.00 68.59 432 HIS A CA 1
ATOM 3208 C C . HIS A 1 435 ? 62.995 42.851 61.406 1.00 72.36 432 HIS A C 1
ATOM 3209 O O . HIS A 1 435 ? 62.206 43.332 62.237 1.00 73.00 432 HIS A O 1
ATOM 3216 N N . ASP A 1 436 ? 63.185 41.535 61.280 1.00 70.22 433 ASP A N 1
ATOM 3217 C CA . ASP A 1 436 ? 62.431 40.563 62.080 1.00 74.78 433 ASP A CA 1
ATOM 3218 C C . ASP A 1 436 ? 62.580 40.625 63.613 1.00 71.34 433 ASP A C 1
ATOM 3219 O O . ASP A 1 436 ? 61.995 39.810 64.291 1.00 78.89 433 ASP A O 1
ATOM 3224 N N . ILE A 1 437 ? 63.326 41.580 64.168 1.00 67.21 434 ILE A N 1
ATOM 3225 C CA . ILE A 1 437 ? 63.236 41.880 65.610 1.00 70.94 434 ILE A CA 1
ATOM 3226 C C . ILE A 1 437 ? 62.821 43.313 65.913 1.00 67.99 434 ILE A C 1
ATOM 3227 O O . ILE A 1 437 ? 62.025 43.571 66.819 1.00 76.31 434 ILE A O 1
ATOM 3232 N N . VAL A 1 438 ? 63.408 44.242 65.185 1.00 64.27 435 VAL A N 1
ATOM 3233 C CA . VAL A 1 438 ? 63.270 45.661 65.451 1.00 65.96 435 VAL A CA 1
ATOM 3234 C C . VAL A 1 438 ? 61.999 46.209 64.800 1.00 71.41 435 VAL A C 1
ATOM 3235 O O . VAL A 1 438 ? 61.443 47.210 65.255 1.00 72.66 435 VAL A O 1
ATOM 3239 N N . GLY A 1 439 ? 61.566 45.553 63.726 1.00 68.80 436 GLY A N 1
ATOM 3240 C CA . GLY A 1 439 ? 60.379 45.952 62.992 1.00 78.35 436 GLY A CA 1
ATOM 3241 C C . GLY A 1 439 ? 60.669 46.776 61.752 1.00 77.46 436 GLY A C 1
ATOM 3242 O O . GLY A 1 439 ? 61.712 46.621 61.125 1.00 67.77 436 GLY A O 1
ATOM 3243 N N . ASP A 1 440 ? 59.711 47.625 61.385 1.00 78.79 437 ASP A N 1
ATOM 3244 C CA . ASP A 1 440 ? 59.708 48.250 60.089 1.00 76.67 437 ASP A CA 1
ATOM 3245 C C . ASP A 1 440 ? 60.518 49.518 60.122 1.00 73.06 437 ASP A C 1
ATOM 3246 O O . ASP A 1 440 ? 60.537 50.197 61.147 1.00 72.31 437 ASP A O 1
ATOM 3251 N N . ASN A 1 441 ? 61.124 49.846 58.974 1.00 68.87 438 ASN A N 1
ATOM 3252 C CA . ASN A 1 441 ? 61.696 51.161 58.713 1.00 67.48 438 ASN A CA 1
ATOM 3253 C C . ASN A 1 441 ? 61.225 51.781 57.392 1.00 66.62 438 ASN A C 1
ATOM 3254 O O . ASN A 1 441 ? 61.012 51.093 56.365 1.00 68.84 438 ASN A O 1
ATOM 3259 N N . TRP A 1 442 ? 61.082 53.103 57.428 1.00 66.87 439 TRP A N 1
ATOM 3260 C CA . TRP A 1 442 ? 60.831 53.875 56.210 1.00 71.57 439 TRP A CA 1
ATOM 3261 C C . TRP A 1 442 ? 61.938 54.895 55.902 1.00 69.77 439 TRP A C 1
ATOM 3262 O O . TRP A 1 442 ? 62.222 55.786 56.712 1.00 68.36 439 TRP A O 1
ATOM 3273 N N . SER A 1 443 ? 62.544 54.766 54.721 1.00 69.32 440 SER A N 1
ATOM 3274 C CA . SER A 1 443 ? 63.642 55.651 54.308 1.00 66.59 440 SER A CA 1
ATOM 3275 C C . SER A 1 443 ? 63.204 56.423 53.049 1.00 69.91 440 SER A C 1
ATOM 3276 O O . SER A 1 443 ? 63.444 55.975 51.920 1.00 67.31 440 SER A O 1
ATOM 3279 N N . PRO A 1 444 ? 62.554 57.583 53.243 1.00 69.39 441 PRO A N 1
ATOM 3280 C CA . PRO A 1 444 ? 62.275 58.443 52.110 1.00 72.24 441 PRO A CA 1
ATOM 3281 C C . PRO A 1 444 ? 63.535 59.108 51.616 1.00 66.18 441 PRO A C 1
ATOM 3282 O O . PRO A 1 444 ? 64.426 59.358 52.403 1.00 64.82 441 PRO A O 1
ATOM 3286 N N . SER A 1 445 ? 63.552 59.438 50.329 1.00 72.55 442 SER A N 1
ATOM 3287 C CA . SER A 1 445 ? 64.725 59.932 49.602 1.00 68.93 442 SER A CA 1
ATOM 3288 C C . SER A 1 445 ? 64.267 60.963 48.579 1.00 71.72 442 SER A C 1
ATOM 3289 O O . SER A 1 445 ? 63.334 60.693 47.842 1.00 73.84 442 SER A O 1
ATOM 3292 N N . LEU A 1 446 ? 64.921 62.124 48.530 1.00 71.49 443 LEU A N 1
ATOM 3293 C CA . LEU A 1 446 ? 64.813 63.049 47.406 1.00 70.89 443 LEU A CA 1
ATOM 3294 C C . LEU A 1 446 ? 66.131 63.761 47.083 1.00 67.80 443 LEU A C 1
ATOM 3295 O O . LEU A 1 446 ? 66.673 64.492 47.911 1.00 64.31 443 LEU A O 1
ATOM 3300 N N . ASN A 1 447 ? 66.608 63.596 45.853 1.00 67.29 444 ASN A N 1
ATOM 3301 C CA . ASN A 1 447 ? 67.762 64.348 45.361 1.00 65.23 444 ASN A CA 1
ATOM 3302 C C . ASN A 1 447 ? 67.410 64.969 44.020 1.00 68.95 444 ASN A C 1
ATOM 3303 O O . ASN A 1 447 ? 66.643 64.386 43.234 1.00 69.99 444 ASN A O 1
ATOM 3308 N N . LEU A 1 448 ? 67.991 66.141 43.760 1.00 67.38 445 LEU A N 1
ATOM 3309 C CA . LEU A 1 448 ? 67.694 66.889 42.559 1.00 71.49 445 LEU A CA 1
ATOM 3310 C C . LEU A 1 448 ? 68.887 67.701 42.063 1.00 71.21 445 LEU A C 1
ATOM 3311 O O . LEU A 1 448 ? 69.788 68.068 42.840 1.00 68.00 445 LEU A O 1
ATOM 3316 N N . SER A 1 449 ? 68.875 67.990 40.763 1.00 68.99 446 SER A N 1
ATOM 3317 C CA . SER A 1 449 ? 69.856 68.888 40.146 1.00 69.74 446 SER A CA 1
ATOM 3318 C C . SER A 1 449 ? 69.149 69.934 39.294 1.00 72.06 446 SER A C 1
ATOM 3319 O O . SER A 1 449 ? 68.157 69.627 38.619 1.00 77.37 446 SER A O 1
ATOM 3322 N N . HIS A 1 450 ? 69.657 71.164 39.325 1.00 69.90 447 HIS A N 1
ATOM 3323 C CA . HIS A 1 450 ? 69.088 72.258 38.547 1.00 72.03 447 HIS A CA 1
ATOM 3324 C C . HIS A 1 450 ? 70.177 73.089 37.856 1.00 69.88 447 HIS A C 1
ATOM 3325 O O . HIS A 1 450 ? 71.052 73.647 38.510 1.00 68.27 447 HIS A O 1
ATOM 3332 N N . ALA A 1 451 ? 70.103 73.182 36.531 1.00 69.71 448 ALA A N 1
ATOM 3333 C CA . ALA A 1 451 ? 71.033 74.000 35.755 1.00 69.87 448 ALA A CA 1
ATOM 3334 C C . ALA A 1 451 ? 70.621 75.465 35.874 1.00 71.54 448 ALA A C 1
ATOM 3335 O O . ALA A 1 451 ? 69.532 75.834 35.458 1.00 73.02 448 ALA A O 1
ATOM 3337 N N . LEU A 1 452 ? 71.478 76.283 36.480 1.00 71.40 449 LEU A N 1
ATOM 3338 C CA . LEU A 1 452 ? 71.256 77.709 36.554 1.00 72.12 449 LEU A CA 1
ATOM 3339 C C . LEU A 1 452 ? 71.791 78.369 35.318 1.00 72.54 449 LEU A C 1
ATOM 3340 O O . LEU A 1 452 ? 71.155 79.272 34.793 1.00 76.44 449 LEU A O 1
ATOM 3345 N N . THR A 1 453 ? 72.965 77.964 34.856 1.00 69.61 450 THR A N 1
ATOM 3346 C CA . THR A 1 453 ? 73.438 78.405 33.518 1.00 70.81 450 THR A CA 1
ATOM 3347 C C . THR A 1 453 ? 74.064 77.173 32.892 1.00 72.29 450 THR A C 1
ATOM 3348 O O . THR A 1 453 ? 74.052 76.108 33.516 1.00 68.89 450 THR A O 1
ATOM 3352 N N . GLU A 1 454 ? 74.610 77.292 31.690 1.00 72.89 451 GLU A N 1
ATOM 3353 C CA . GLU A 1 454 ? 75.308 76.160 31.083 1.00 75.30 451 GLU A CA 1
ATOM 3354 C C . GLU A 1 454 ? 76.547 75.801 31.905 1.00 71.64 451 GLU A C 1
ATOM 3355 O O . GLU A 1 454 ? 77.101 74.746 31.745 1.00 67.84 451 GLU A O 1
ATOM 3361 N N . ARG A 1 455 ? 76.973 76.679 32.803 1.00 70.76 452 ARG A N 1
ATOM 3362 C CA . ARG A 1 455 ? 78.178 76.429 33.572 1.00 67.34 452 ARG A CA 1
ATOM 3363 C C . ARG A 1 455 ? 77.972 76.166 35.058 1.00 67.08 452 ARG A C 1
ATOM 3364 O O . ARG A 1 455 ? 78.918 75.838 35.745 1.00 65.02 452 ARG A O 1
ATOM 3372 N N . VAL A 1 456 ? 76.781 76.404 35.589 1.00 69.92 453 VAL A N 1
ATOM 3373 C CA . VAL A 1 456 ? 76.609 76.378 37.040 1.00 67.82 453 VAL A CA 1
ATOM 3374 C C . VAL A 1 456 ? 75.385 75.558 37.346 1.00 68.67 453 VAL A C 1
ATOM 3375 O O . VAL A 1 456 ? 74.341 75.722 36.711 1.00 68.18 453 VAL A O 1
ATOM 3379 N N . THR A 1 457 ? 75.527 74.675 38.319 1.00 64.32 454 THR A N 1
ATOM 3380 C CA . THR A 1 457 ? 74.467 73.782 38.701 1.00 65.54 454 THR A CA 1
ATOM 3381 C C . THR A 1 457 ? 74.241 73.884 40.188 1.00 64.08 454 THR A C 1
ATOM 3382 O O . THR A 1 457 ? 75.162 74.151 40.963 1.00 63.23 454 THR A O 1
ATOM 3386 N N . LEU A 1 458 ? 72.988 73.726 40.576 1.00 66.32 455 LEU A N 1
ATOM 3387 C CA . LEU A 1 458 ? 72.605 73.762 41.970 1.00 68.25 455 LEU A CA 1
ATOM 3388 C C . LEU A 1 458 ? 71.961 72.428 42.238 1.00 69.28 455 LEU A C 1
ATOM 3389 O O . LEU A 1 458 ? 71.090 71.976 41.485 1.00 72.07 455 LEU A O 1
ATOM 3394 N N . LYS A 1 459 ? 72.419 71.786 43.305 1.00 67.28 456 LYS A N 1
ATOM 3395 C CA . LYS A 1 459 ? 71.983 70.449 43.633 1.00 63.91 456 LYS A CA 1
ATOM 3396 C C . LYS A 1 459 ? 71.666 70.399 45.102 1.00 64.78 456 LYS A C 1
ATOM 3397 O O . LYS A 1 459 ? 72.312 71.061 45.911 1.00 64.99 456 LYS A O 1
ATOM 3403 N N . ALA A 1 460 ? 70.664 69.605 45.447 1.00 65.44 457 ALA A N 1
ATOM 3404 C CA . ALA A 1 460 ? 70.270 69.459 46.836 1.00 62.03 457 ALA A CA 1
ATOM 3405 C C . ALA A 1 460 ? 69.775 68.041 47.024 1.00 62.39 457 ALA A C 1
ATOM 3406 O O . ALA A 1 460 ? 69.405 67.356 46.054 1.00 57.55 457 ALA A O 1
ATOM 3408 N N . GLY A 1 461 ? 69.821 67.597 48.283 1.00 62.60 458 GLY A N 1
ATOM 3409 C CA . GLY A 1 461 ? 69.342 66.277 48.676 1.00 61.26 458 GLY A CA 1
ATOM 3410 C C . GLY A 1 461 ? 68.906 66.233 50.132 1.00 61.13 458 GLY A C 1
ATOM 3411 O O . GLY A 1 461 ? 69.407 66.979 50.987 1.00 59.42 458 GLY A O 1
ATOM 3412 N N . ILE A 1 462 ? 67.928 65.383 50.409 1.00 61.55 459 ILE A N 1
ATOM 3413 C CA . ILE A 1 462 ? 67.582 65.074 51.775 1.00 61.49 459 ILE A CA 1
ATOM 3414 C C . ILE A 1 462 ? 66.983 63.687 51.800 1.00 61.08 459 ILE A C 1
ATOM 3415 O O . ILE A 1 462 ? 66.201 63.327 50.924 1.00 64.13 459 ILE A O 1
ATOM 3420 N N . ALA A 1 463 ? 67.375 62.897 52.790 1.00 58.95 460 ALA A N 1
ATOM 3421 C CA . ALA A 1 463 ? 66.895 61.523 52.917 1.00 59.49 460 ALA A CA 1
ATOM 3422 C C . ALA A 1 463 ? 67.040 61.033 54.357 1.00 60.08 460 ALA A C 1
ATOM 3423 O O . ALA A 1 463 ? 67.790 61.604 55.153 1.00 58.75 460 ALA A O 1
ATOM 3425 N N . ARG A 1 464 ? 66.333 59.954 54.668 1.00 61.96 461 ARG A N 1
ATOM 3426 C CA . ARG A 1 464 ? 66.505 59.260 55.945 1.00 64.90 461 ARG A CA 1
ATOM 3427 C C . ARG A 1 464 ? 67.177 57.890 55.776 1.00 64.23 461 ARG A C 1
ATOM 3428 O O . ARG A 1 464 ? 66.538 56.909 55.357 1.00 63.64 461 ARG A O 1
ATOM 3436 N N . ALA A 1 465 ? 68.463 57.831 56.129 1.00 57.69 462 ALA A N 1
ATOM 3437 C CA . ALA A 1 465 ? 69.189 56.567 56.168 1.00 54.85 462 ALA A CA 1
ATOM 3438 C C . ALA A 1 465 ? 68.795 55.748 57.381 1.00 54.87 462 ALA A C 1
ATOM 3439 O O . ALA A 1 465 ? 68.099 56.218 58.282 1.00 57.52 462 ALA A O 1
ATOM 3441 N N . TYR A 1 466 ? 69.242 54.504 57.375 1.00 52.68 463 TYR A N 1
ATOM 3442 C CA . TYR A 1 466 ? 68.734 53.472 58.268 1.00 55.54 463 TYR A CA 1
ATOM 3443 C C . TYR A 1 466 ? 69.971 52.706 58.714 1.00 55.04 463 TYR A C 1
ATOM 3444 O O . TYR A 1 466 ? 70.850 52.437 57.903 1.00 50.44 463 TYR A O 1
ATOM 3453 N N . LYS A 1 467 ? 70.059 52.381 59.997 1.00 53.58 464 LYS A N 1
ATOM 3454 C CA . LYS A 1 467 ? 71.000 51.349 60.421 1.00 50.81 464 LYS A CA 1
ATOM 3455 C C . LYS A 1 467 ? 70.428 50.512 61.556 1.00 54.30 464 LYS A C 1
ATOM 3456 O O . LYS A 1 467 ? 70.144 51.043 62.617 1.00 49.88 464 LYS A O 1
ATOM 3462 N N . ALA A 1 468 ? 70.241 49.212 61.306 1.00 54.38 465 ALA A N 1
ATOM 3463 C CA . ALA A 1 468 ? 69.794 48.279 62.332 1.00 54.58 465 ALA A CA 1
ATOM 3464 C C . ALA A 1 468 ? 70.842 48.140 63.426 1.00 55.71 465 ALA A C 1
ATOM 3465 O O . ALA A 1 468 ? 72.036 48.415 63.210 1.00 51.02 465 ALA A O 1
ATOM 3467 N N . PRO A 1 469 ? 70.397 47.779 64.635 1.00 54.90 466 PRO A N 1
ATOM 3468 C CA . PRO A 1 469 ? 71.374 47.503 65.687 1.00 49.95 466 PRO A CA 1
ATOM 3469 C C . PRO A 1 469 ? 72.315 46.390 65.244 1.00 45.93 466 PRO A C 1
ATOM 3470 O O . PRO A 1 469 ? 71.892 45.477 64.522 1.00 45.92 466 PRO A O 1
ATOM 3474 N N . ASN A 1 470 ? 73.568 46.415 65.658 1.00 43.79 467 ASN A N 1
ATOM 3475 C CA . ASN A 1 470 ? 74.382 45.224 65.403 1.00 46.75 467 ASN A CA 1
ATOM 3476 C C . ASN A 1 470 ? 74.048 44.072 66.374 1.00 48.66 467 ASN A C 1
ATOM 3477 O O . ASN A 1 470 ? 73.318 44.283 67.350 1.00 45.20 467 ASN A O 1
ATOM 3482 N N . LEU A 1 471 ? 74.511 42.856 66.066 1.00 46.28 468 LEU A N 1
ATOM 3483 C CA . LEU A 1 471 ? 74.021 41.671 66.767 1.00 48.20 468 LEU A CA 1
ATOM 3484 C C . LEU A 1 471 ? 74.580 41.548 68.187 1.00 47.41 468 LEU A C 1
ATOM 3485 O O . LEU A 1 471 ? 74.080 40.765 68.984 1.00 47.73 468 LEU A O 1
ATOM 3490 N N . TYR A 1 472 ? 75.646 42.283 68.485 1.00 45.21 469 TYR A N 1
ATOM 3491 C CA . TYR A 1 472 ? 76.105 42.384 69.861 1.00 46.30 469 TYR A CA 1
ATOM 3492 C C . TYR A 1 472 ? 75.126 43.245 70.624 1.00 46.46 469 TYR A C 1
ATOM 3493 O O . TYR A 1 472 ? 74.649 42.831 71.663 1.00 45.35 469 TYR A O 1
ATOM 3502 N N . GLN A 1 473 ? 74.785 44.414 70.084 1.00 49.70 470 GLN A N 1
ATOM 3503 C CA . GLN A 1 473 ? 73.959 45.404 70.811 1.00 49.34 470 GLN A CA 1
ATOM 3504 C C . GLN A 1 473 ? 72.561 44.852 71.063 1.00 49.06 470 GLN A C 1
ATOM 3505 O O . GLN A 1 473 ? 71.942 45.185 72.061 1.00 50.83 470 GLN A O 1
ATOM 3511 N N . LEU A 1 474 ? 72.105 43.980 70.159 1.00 48.65 471 LEU A N 1
ATOM 3512 C CA . LEU A 1 474 ? 70.778 43.380 70.187 1.00 51.18 471 LEU A CA 1
ATOM 3513 C C . LEU A 1 474 ? 70.599 42.177 71.106 1.00 53.27 471 LEU A C 1
ATOM 3514 O O . LEU A 1 474 ? 69.466 41.792 71.391 1.00 54.85 471 LEU A O 1
ATOM 3519 N N . ASN A 1 475 ? 71.694 41.575 71.562 1.00 48.65 472 ASN A N 1
ATOM 3520 C CA . ASN A 1 475 ? 71.657 40.249 72.164 1.00 52.43 472 ASN A CA 1
ATOM 3521 C C . ASN A 1 475 ? 71.614 40.306 73.691 1.00 52.14 472 ASN A C 1
ATOM 3522 O O . ASN A 1 475 ? 72.563 40.789 74.320 1.00 49.35 472 ASN A O 1
ATOM 3527 N N . PRO A 1 476 ? 70.496 39.866 74.290 1.00 54.46 473 PRO A N 1
ATOM 3528 C CA . PRO A 1 476 ? 70.424 39.865 75.762 1.00 58.25 473 PRO A CA 1
ATOM 3529 C C . PRO A 1 476 ? 71.443 38.949 76.439 1.00 53.81 473 PRO A C 1
ATOM 3530 O O . PRO A 1 476 ? 71.598 39.006 77.650 1.00 61.51 473 PRO A O 1
ATOM 3534 N N . ASP A 1 477 ? 72.057 38.044 75.698 1.00 55.26 474 ASP A N 1
ATOM 3535 C CA . ASP A 1 477 ? 73.057 37.180 76.277 1.00 55.99 474 ASP A CA 1
ATOM 3536 C C . ASP A 1 477 ? 74.435 37.831 76.255 1.00 55.16 474 ASP A C 1
ATOM 3537 O O . ASP A 1 477 ? 75.340 37.372 76.981 1.00 55.03 474 ASP A O 1
ATOM 3542 N N . TYR A 1 478 ? 74.582 38.930 75.491 1.00 49.88 475 TYR A N 1
ATOM 3543 C CA . TYR A 1 478 ? 75.814 39.731 75.495 1.00 45.89 475 TYR A CA 1
ATOM 3544 C C . TYR A 1 478 ? 75.926 40.667 76.700 1.00 47.96 475 TYR A C 1
ATOM 3545 O O . TYR A 1 478 ? 75.179 41.639 76.869 1.00 52.36 475 TYR A O 1
ATOM 3554 N N . LEU A 1 479 ? 76.888 40.366 77.554 1.00 49.06 476 LEU A N 1
ATOM 3555 C CA . LEU A 1 479 ? 76.964 40.935 78.886 1.00 44.82 476 LEU A CA 1
ATOM 3556 C C . LEU A 1 479 ? 78.385 41.303 79.153 1.00 45.40 476 LEU A C 1
ATOM 3557 O O . LEU A 1 479 ? 79.279 40.459 79.039 1.00 44.72 476 LEU A O 1
ATOM 3562 N N . LEU A 1 480 ? 78.588 42.530 79.608 1.00 47.36 477 LEU A N 1
ATOM 3563 C CA . LEU A 1 480 ? 79.895 42.986 80.010 1.00 45.41 477 LEU A CA 1
ATOM 3564 C C . LEU A 1 480 ? 79.823 43.458 81.444 1.00 51.05 477 LEU A C 1
ATOM 3565 O O . LEU A 1 480 ? 78.738 43.776 81.953 1.00 49.34 477 LEU A O 1
ATOM 3570 N N . TYR A 1 481 ? 80.971 43.510 82.110 1.00 47.16 478 TYR A N 1
ATOM 3571 C CA . TYR A 1 481 ? 80.952 43.763 83.547 1.00 50.07 478 TYR A CA 1
ATOM 3572 C C . TYR A 1 481 ? 82.101 44.636 83.905 1.00 46.88 478 TYR A C 1
ATOM 3573 O O . TYR A 1 481 ? 83.143 44.557 83.285 1.00 44.93 478 TYR A O 1
ATOM 3582 N N . SER A 1 482 ? 81.896 45.476 84.912 1.00 50.88 479 SER A N 1
ATOM 3583 C CA . SER A 1 482 ? 82.919 46.393 85.377 1.00 50.53 479 SER A CA 1
ATOM 3584 C C . SER A 1 482 ? 82.813 46.517 86.887 1.00 57.59 479 SER A C 1
ATOM 3585 O O . SER A 1 482 ? 81.735 46.404 87.468 1.00 56.22 479 SER A O 1
ATOM 3588 N N . ARG A 1 483 ? 83.946 46.765 87.519 1.00 58.54 480 ARG A N 1
ATOM 3589 C CA . ARG A 1 483 ? 83.986 46.878 88.958 1.00 62.95 480 ARG A CA 1
ATOM 3590 C C . ARG A 1 483 ? 83.645 48.279 89.389 1.00 63.20 480 ARG A C 1
ATOM 3591 O O . ARG A 1 483 ? 83.399 48.509 90.583 1.00 63.36 480 ARG A O 1
ATOM 3599 N N . GLY A 1 484 ? 83.625 49.206 88.432 1.00 58.12 481 GLY A N 1
ATOM 3600 C CA . GLY A 1 484 ? 83.423 50.603 88.773 1.00 65.36 481 GLY A CA 1
ATOM 3601 C C . GLY A 1 484 ? 83.903 51.593 87.727 1.00 66.26 481 GLY A C 1
ATOM 3602 O O . GLY A 1 484 ? 83.174 52.515 87.401 1.00 72.28 481 GLY A O 1
ATOM 3603 N N . GLN A 1 485 ? 85.141 51.442 87.257 1.00 64.46 482 GLN A N 1
ATOM 3604 C CA . GLN A 1 485 ? 85.750 52.405 86.318 1.00 70.35 482 GLN A CA 1
ATOM 3605 C C . GLN A 1 485 ? 84.851 52.728 85.105 1.00 64.94 482 GLN A C 1
ATOM 3606 O O . GLN A 1 485 ? 84.838 53.844 84.589 1.00 64.63 482 GLN A O 1
ATOM 3612 N N . GLY A 1 486 ? 84.154 51.720 84.609 1.00 62.63 483 GLY A N 1
ATOM 3613 C CA . GLY A 1 486 ? 83.451 51.854 83.358 1.00 54.90 483 GLY A CA 1
ATOM 3614 C C . GLY A 1 486 ? 82.018 52.356 83.497 1.00 58.14 483 GLY A C 1
ATOM 3615 O O . GLY A 1 486 ? 81.357 52.579 82.489 1.00 60.20 483 GLY A O 1
ATOM 3616 N N . CYS A 1 487 ? 81.541 52.570 84.729 1.00 60.19 484 CYS A N 1
ATOM 3617 C CA . CYS A 1 487 ? 80.110 52.743 84.994 1.00 61.64 484 CYS A CA 1
ATOM 3618 C C . CYS A 1 487 ? 79.722 54.223 84.965 1.00 63.93 484 CYS A C 1
ATOM 3619 O O . CYS A 1 487 ? 80.291 55.040 85.686 1.00 64.15 484 CYS A O 1
ATOM 3622 N N . TYR A 1 488 ? 78.765 54.555 84.101 1.00 62.51 485 TYR A N 1
ATOM 3623 C CA . TYR A 1 488 ? 78.310 55.931 83.933 1.00 62.18 485 TYR A CA 1
ATOM 3624 C C . TYR A 1 488 ? 77.459 56.409 85.111 1.00 65.40 485 TYR A C 1
ATOM 3625 O O . TYR A 1 488 ? 76.478 55.766 85.489 1.00 63.88 485 TYR A O 1
ATOM 3634 N N . GLY A 1 489 ? 77.848 57.551 85.669 1.00 67.92 486 GLY A N 1
ATOM 3635 C CA . GLY A 1 489 ? 77.094 58.204 86.728 1.00 70.73 486 GLY A CA 1
ATOM 3636 C C . GLY A 1 489 ? 77.291 57.572 88.077 1.00 73.79 486 GLY A C 1
ATOM 3637 O O . GLY A 1 489 ? 76.553 57.870 89.013 1.00 75.00 486 GLY A O 1
ATOM 3638 N N . GLN A 1 490 ? 78.290 56.709 88.206 1.00 73.98 487 GLN A N 1
ATOM 3639 C CA . GLN A 1 490 ? 78.604 56.141 89.527 1.00 75.81 487 GLN A CA 1
ATOM 3640 C C . GLN A 1 490 ? 79.960 55.458 89.516 1.00 73.18 487 GLN A C 1
ATOM 3641 O O . GLN A 1 490 ? 80.536 55.209 88.445 1.00 66.72 487 GLN A O 1
ATOM 3647 N N . SER A 1 491 ? 80.434 55.112 90.709 1.00 72.05 488 SER A N 1
ATOM 3648 C CA . SER A 1 491 ? 81.713 54.445 90.852 1.00 73.83 488 SER A CA 1
ATOM 3649 C C . SER A 1 491 ? 81.648 52.993 91.355 1.00 73.83 488 SER A C 1
ATOM 3650 O O . SER A 1 491 ? 82.698 52.345 91.482 1.00 81.56 488 SER A O 1
ATOM 3653 N N . THR A 1 492 ? 80.450 52.470 91.649 1.00 72.77 489 THR A N 1
ATOM 3654 C CA . THR A 1 492 ? 80.328 51.057 92.028 1.00 68.49 489 THR A CA 1
ATOM 3655 C C . THR A 1 492 ? 80.049 50.159 90.804 1.00 63.31 489 THR A C 1
ATOM 3656 O O . THR A 1 492 ? 79.882 50.647 89.685 1.00 61.12 489 THR A O 1
ATOM 3660 N N . SER A 1 493 ? 79.998 48.847 91.022 1.00 59.54 490 SER A N 1
ATOM 3661 C CA . SER A 1 493 ? 80.140 47.894 89.942 1.00 60.23 490 SER A CA 1
ATOM 3662 C C . SER A 1 493 ? 78.883 47.808 89.068 1.00 60.42 490 SER A C 1
ATOM 3663 O O . SER A 1 493 ? 77.777 48.055 89.529 1.00 64.47 490 SER A O 1
ATOM 3666 N N . CYS A 1 494 ? 79.042 47.463 87.800 1.00 58.42 491 CYS A N 1
ATOM 3667 C CA . CYS A 1 494 ? 77.888 47.382 86.942 1.00 55.90 491 CYS A CA 1
ATOM 3668 C C . CYS A 1 494 ? 78.053 46.347 85.881 1.00 56.36 491 CYS A C 1
ATOM 3669 O O . CYS A 1 494 ? 79.173 45.847 85.637 1.00 52.50 491 CYS A O 1
ATOM 3672 N N . TYR A 1 495 ? 76.915 46.060 85.239 1.00 55.43 492 TYR A N 1
ATOM 3673 C CA . TYR A 1 495 ? 76.823 45.238 84.048 1.00 52.58 492 TYR A CA 1
ATOM 3674 C C . TYR A 1 495 ? 76.301 46.079 82.869 1.00 56.37 492 TYR A C 1
ATOM 3675 O O . TYR A 1 495 ? 75.542 47.024 83.077 1.00 57.37 492 TYR A O 1
ATOM 3684 N N . LEU A 1 496 ? 76.707 45.733 81.644 1.00 52.19 493 LEU A N 1
ATOM 3685 C CA . LEU A 1 496 ? 76.130 46.304 80.419 1.00 48.50 493 LEU A CA 1
ATOM 3686 C C . LEU A 1 496 ? 75.542 45.152 79.643 1.00 50.33 493 LEU A C 1
ATOM 3687 O O . LEU A 1 496 ? 76.263 44.224 79.267 1.00 47.22 493 LEU A O 1
ATOM 3692 N N . ARG A 1 497 ? 74.230 45.211 79.403 1.00 50.01 494 ARG A N 1
ATOM 3693 C CA . ARG A 1 497 ? 73.539 44.114 78.765 1.00 53.23 494 ARG A CA 1
ATOM 3694 C C . ARG A 1 497 ? 72.955 44.518 77.413 1.00 55.07 494 ARG A C 1
ATOM 3695 O O . ARG A 1 497 ? 72.350 45.573 77.291 1.00 59.85 494 ARG A O 1
ATOM 3703 N N . GLY A 1 498 ? 73.139 43.654 76.421 1.00 52.94 495 GLY A N 1
ATOM 3704 C CA . GLY A 1 498 ? 72.415 43.713 75.155 1.00 53.14 495 GLY A CA 1
ATOM 3705 C C . GLY A 1 498 ? 70.921 43.816 75.334 1.00 55.04 495 GLY A C 1
ATOM 3706 O O . GLY A 1 498 ? 70.407 43.410 76.349 1.00 53.74 495 GLY A O 1
ATOM 3707 N N . ASN A 1 499 ? 70.237 44.360 74.328 1.00 56.09 496 ASN A N 1
ATOM 3708 C CA . ASN A 1 499 ? 68.864 44.888 74.462 1.00 56.02 496 ASN A CA 1
ATOM 3709 C C . ASN A 1 499 ? 68.119 44.659 73.151 1.00 58.09 496 ASN A C 1
ATOM 3710 O O . ASN A 1 499 ? 68.358 45.336 72.136 1.00 57.60 496 ASN A O 1
ATOM 3715 N N . ASP A 1 500 ? 67.220 43.701 73.142 1.00 61.53 497 ASP A N 1
ATOM 3716 C CA . ASP A 1 500 ? 66.651 43.300 71.888 1.00 64.46 497 ASP A CA 1
ATOM 3717 C C . ASP A 1 500 ? 65.341 44.040 71.612 1.00 67.33 497 ASP A C 1
ATOM 3718 O O . ASP A 1 500 ? 64.631 43.714 70.659 1.00 67.59 497 ASP A O 1
ATOM 3723 N N . GLY A 1 501 ? 65.077 45.068 72.420 1.00 67.39 498 GLY A N 1
ATOM 3724 C CA . GLY A 1 501 ? 64.036 46.039 72.149 1.00 70.06 498 GLY A CA 1
ATOM 3725 C C . GLY A 1 501 ? 64.565 47.372 71.652 1.00 65.61 498 GLY A C 1
ATOM 3726 O O . GLY A 1 501 ? 63.824 48.343 71.605 1.00 67.60 498 GLY A O 1
ATOM 3727 N N . LEU A 1 502 ? 65.837 47.446 71.281 1.00 63.07 499 LEU A N 1
ATOM 3728 C CA . LEU A 1 502 ? 66.382 48.695 70.735 1.00 61.46 499 LEU A CA 1
ATOM 3729 C C . LEU A 1 502 ? 65.553 49.169 69.527 1.00 62.52 499 LEU A C 1
ATOM 3730 O O . LEU A 1 502 ? 64.988 48.370 68.788 1.00 68.42 499 LEU A O 1
ATOM 3735 N N . LYS A 1 503 ? 65.479 50.471 69.329 1.00 63.34 500 LYS A N 1
ATOM 3736 C CA . LYS A 1 503 ? 65.181 51.005 68.004 1.00 65.45 500 LYS A CA 1
ATOM 3737 C C . LYS A 1 503 ? 66.379 50.959 67.059 1.00 58.87 500 LYS A C 1
ATOM 3738 O O . LYS A 1 503 ? 67.550 50.912 67.452 1.00 58.78 500 LYS A O 1
ATOM 3744 N N . ALA A 1 504 ? 66.045 50.953 65.788 1.00 59.08 501 ALA A N 1
ATOM 3745 C CA . ALA A 1 504 ? 66.984 51.192 64.715 1.00 59.40 501 ALA A CA 1
ATOM 3746 C C . ALA A 1 504 ? 67.522 52.627 64.803 1.00 54.89 501 ALA A C 1
ATOM 3747 O O . ALA A 1 504 ? 66.904 53.470 65.412 1.00 60.21 501 ALA A O 1
ATOM 3749 N N . GLU A 1 505 ? 68.707 52.875 64.276 1.00 53.06 502 GLU A N 1
ATOM 3750 C CA . GLU A 1 505 ? 69.214 54.245 64.127 1.00 55.25 502 GLU A CA 1
ATOM 3751 C C . GLU A 1 505 ? 68.713 54.792 62.798 1.00 53.54 502 GLU A C 1
ATOM 3752 O O . GLU A 1 505 ? 68.657 54.079 61.812 1.00 56.48 502 GLU A O 1
ATOM 3758 N N . THR A 1 506 ? 68.370 56.065 62.766 1.00 53.38 503 THR A N 1
ATOM 3759 C CA . THR A 1 506 ? 68.031 56.711 61.520 1.00 55.08 503 THR A CA 1
ATOM 3760 C C . THR A 1 506 ? 68.771 58.065 61.461 1.00 59.01 503 THR A C 1
ATOM 3761 O O . THR A 1 506 ? 69.232 58.562 62.488 1.00 58.14 503 THR A O 1
ATOM 3765 N N . SER A 1 507 ? 68.963 58.624 60.260 1.00 57.18 504 SER A N 1
ATOM 3766 C CA . SER A 1 507 ? 69.669 59.900 60.140 1.00 53.87 504 SER A CA 1
ATOM 3767 C C . SER A 1 507 ? 69.085 60.684 58.967 1.00 55.06 504 SER A C 1
ATOM 3768 O O . SER A 1 507 ? 69.056 60.211 57.822 1.00 53.46 504 SER A O 1
ATOM 3771 N N . VAL A 1 508 ? 68.540 61.852 59.266 1.00 54.77 505 VAL A N 1
ATOM 3772 C CA . VAL A 1 508 ? 68.055 62.711 58.212 1.00 56.71 505 VAL A CA 1
ATOM 3773 C C . VAL A 1 508 ? 69.245 63.501 57.719 1.00 52.25 505 VAL A C 1
ATOM 3774 O O . VAL A 1 508 ? 69.731 64.400 58.399 1.00 50.44 505 VAL A O 1
ATOM 3778 N N . ASN A 1 509 ? 69.704 63.132 56.533 1.00 52.19 506 ASN A N 1
ATOM 3779 C CA . ASN A 1 509 ? 70.924 63.670 55.958 1.00 53.87 506 ASN A CA 1
ATOM 3780 C C . ASN A 1 509 ? 70.614 64.554 54.760 1.00 56.55 506 ASN A C 1
ATOM 3781 O O . ASN A 1 509 ? 69.972 64.112 53.804 1.00 55.70 506 ASN A O 1
ATOM 3786 N N . LYS A 1 510 ? 71.069 65.802 54.822 1.00 56.80 507 LYS A N 1
ATOM 3787 C CA . LYS A 1 510 ? 70.828 66.771 53.757 1.00 58.08 507 LYS A CA 1
ATOM 3788 C C . LYS A 1 510 ? 72.114 67.444 53.247 1.00 57.30 507 LYS A C 1
ATOM 3789 O O . LYS A 1 510 ? 73.119 67.559 53.970 1.00 55.89 507 LYS A O 1
ATOM 3795 N N . GLU A 1 511 ? 72.080 67.879 51.992 1.00 54.81 508 GLU A N 1
ATOM 3796 C CA . GLU A 1 511 ? 73.172 68.664 51.432 1.00 53.50 508 GLU A CA 1
ATOM 3797 C C . GLU A 1 511 ? 72.632 69.683 50.430 1.00 58.70 508 GLU A C 1
ATOM 3798 O O . GLU A 1 511 ? 71.624 69.424 49.747 1.00 58.00 508 GLU A O 1
ATOM 3804 N N . LEU A 1 512 ? 73.295 70.840 50.370 1.00 59.41 509 LEU A N 1
ATOM 3805 C CA . LEU A 1 512 ? 73.072 71.816 49.311 1.00 64.63 509 LEU A CA 1
ATOM 3806 C C . LEU A 1 512 ? 74.411 72.205 48.683 1.00 63.35 509 LEU A C 1
ATOM 3807 O O . LEU A 1 512 ? 75.349 72.608 49.380 1.00 59.22 509 LEU A O 1
ATOM 3812 N N . GLY A 1 513 ? 74.480 72.076 47.362 1.00 61.32 510 GLY A N 1
ATOM 3813 C CA . GLY A 1 513 ? 75.721 72.242 46.610 1.00 58.96 510 GLY A CA 1
ATOM 3814 C C . GLY A 1 513 ? 75.554 73.106 45.370 1.00 60.30 510 GLY A C 1
ATOM 3815 O O . GLY A 1 513 ? 74.597 72.967 44.599 1.00 59.58 510 GLY A O 1
ATOM 3816 N N . ILE A 1 514 ? 76.499 74.003 45.161 1.00 60.97 511 ILE A N 1
ATOM 3817 C CA . ILE A 1 514 ? 76.552 74.720 43.904 1.00 64.14 511 ILE A CA 1
ATOM 3818 C C . ILE A 1 514 ? 77.956 74.576 43.345 1.00 59.35 511 ILE A C 1
ATOM 3819 O O . ILE A 1 514 ? 78.933 74.573 44.080 1.00 61.44 511 ILE A O 1
ATOM 3824 N N . GLU A 1 515 ? 78.047 74.473 42.033 1.00 60.07 512 GLU A N 1
ATOM 3825 C CA . GLU A 1 515 ? 79.297 74.110 41.379 1.00 59.57 512 GLU A CA 1
ATOM 3826 C C . GLU A 1 515 ? 79.381 74.761 40.007 1.00 58.87 512 GLU A C 1
ATOM 3827 O O . GLU A 1 515 ? 78.477 74.634 39.196 1.00 55.12 512 GLU A O 1
ATOM 3833 N N . TYR A 1 516 ? 80.451 75.523 39.806 1.00 57.78 513 TYR A N 1
ATOM 3834 C CA . TYR A 1 516 ? 80.843 76.015 38.518 1.00 59.00 513 TYR A CA 1
ATOM 3835 C C . TYR A 1 516 ? 81.677 74.971 37.816 1.00 61.90 513 TYR A C 1
ATOM 3836 O O . TYR A 1 516 ? 82.606 74.420 38.396 1.00 63.74 513 TYR A O 1
ATOM 3845 N N . SER A 1 517 ? 81.370 74.721 36.559 1.00 59.75 514 SER A N 1
ATOM 3846 C CA . SER A 1 517 ? 82.115 73.753 35.813 1.00 65.29 514 SER A CA 1
ATOM 3847 C C . SER A 1 517 ? 82.228 74.028 34.335 1.00 65.65 514 SER A C 1
ATOM 3848 O O . SER A 1 517 ? 81.223 74.046 33.653 1.00 72.26 514 SER A O 1
ATOM 3851 N N . HIS A 1 518 ? 83.449 74.201 33.840 1.00 67.54 515 HIS A N 1
ATOM 3852 C CA . HIS A 1 518 ? 83.667 74.529 32.443 1.00 74.05 515 HIS A CA 1
ATOM 3853 C C . HIS A 1 518 ? 85.136 74.402 32.044 1.00 85.12 515 HIS A C 1
ATOM 3854 O O . HIS A 1 518 ? 85.997 74.975 32.709 1.00 86.23 515 HIS A O 1
ATOM 3861 N N . ASP A 1 519 ? 85.422 73.708 30.935 1.00 98.01 516 ASP A N 1
ATOM 3862 C CA . ASP A 1 519 ? 86.784 73.678 30.360 1.00 101.88 516 ASP A CA 1
ATOM 3863 C C . ASP A 1 519 ? 87.780 72.964 31.302 1.00 97.99 516 ASP A C 1
ATOM 3864 O O . ASP A 1 519 ? 88.938 73.360 31.401 1.00 105.30 516 ASP A O 1
ATOM 3869 N N . GLY A 1 520 ? 87.326 71.932 32.000 1.00 87.04 517 GLY A N 1
ATOM 3870 C CA . GLY A 1 520 ? 88.087 71.356 33.130 1.00 91.98 517 GLY A CA 1
ATOM 3871 C C . GLY A 1 520 ? 88.393 72.267 34.337 1.00 83.64 517 GLY A C 1
ATOM 3872 O O . GLY A 1 520 ? 89.124 71.877 35.253 1.00 81.61 517 GLY A O 1
ATOM 3873 N N . LEU A 1 521 ? 87.825 73.465 34.372 1.00 75.74 518 LEU A N 1
ATOM 3874 C CA . LEU A 1 521 ? 87.841 74.286 35.608 1.00 73.31 518 LEU A CA 1
ATOM 3875 C C . LEU A 1 521 ? 86.644 73.944 36.464 1.00 64.93 518 LEU A C 1
ATOM 3876 O O . LEU A 1 521 ? 85.518 74.021 35.999 1.00 63.92 518 LEU A O 1
ATOM 3881 N N . VAL A 1 522 ? 86.879 73.574 37.715 1.00 63.01 519 VAL A N 1
ATOM 3882 C CA . VAL A 1 522 ? 85.780 73.213 38.605 1.00 62.34 519 VAL A CA 1
ATOM 3883 C C . VAL A 1 522 ? 85.930 74.016 39.897 1.00 64.07 519 VAL A C 1
ATOM 3884 O O . VAL A 1 522 ? 87.019 74.077 40.471 1.00 69.09 519 VAL A O 1
ATOM 3888 N N . ALA A 1 523 ? 84.856 74.687 40.311 1.00 61.88 520 ALA A N 1
ATOM 3889 C CA . ALA A 1 523 ? 84.806 75.374 41.617 1.00 61.15 520 ALA A CA 1
ATOM 3890 C C . ALA A 1 523 ? 83.453 75.061 42.219 1.00 62.26 520 ALA A C 1
ATOM 3891 O O . ALA A 1 523 ? 82.435 75.206 41.548 1.00 65.80 520 ALA A O 1
ATOM 3893 N N . GLY A 1 524 ? 83.437 74.573 43.450 1.00 59.42 521 GLY A N 1
ATOM 3894 C CA . GLY A 1 524 ? 82.220 74.047 44.030 1.00 56.94 521 GLY A CA 1
ATOM 3895 C C . GLY A 1 524 ? 82.215 74.162 45.533 1.00 56.00 521 GLY A C 1
ATOM 3896 O O . GLY A 1 524 ? 83.255 74.092 46.177 1.00 55.20 521 GLY A O 1
ATOM 3897 N N . LEU A 1 525 ? 81.031 74.314 46.103 1.00 57.98 522 LEU A N 1
ATOM 3898 C CA . LEU A 1 525 ? 80.883 74.390 47.551 1.00 55.80 522 LEU A CA 1
ATOM 3899 C C . LEU A 1 525 ? 79.574 73.729 47.967 1.00 55.43 522 LEU A C 1
ATOM 3900 O O . LEU A 1 525 ? 78.533 73.878 47.320 1.00 53.32 522 LEU A O 1
ATOM 3905 N N . THR A 1 526 ? 79.662 72.928 49.020 1.00 54.73 523 THR A N 1
ATOM 3906 C CA . THR A 1 526 ? 78.573 72.090 49.485 1.00 50.10 523 THR A CA 1
ATOM 3907 C C . THR A 1 526 ? 78.454 72.252 50.979 1.00 51.56 523 THR A C 1
ATOM 3908 O O . THR A 1 526 ? 79.450 72.297 51.680 1.00 52.36 523 THR A O 1
ATOM 3912 N N . TYR A 1 527 ? 77.232 72.353 51.468 1.00 53.09 524 TYR A N 1
ATOM 3913 C CA . TYR A 1 527 ? 76.993 72.338 52.899 1.00 53.00 524 TYR A CA 1
ATOM 3914 C C . TYR A 1 527 ? 76.250 71.058 53.190 1.00 53.77 524 TYR A C 1
ATOM 3915 O O . TYR A 1 527 ? 75.406 70.643 52.377 1.00 53.99 524 TYR A O 1
ATOM 3924 N N . PHE A 1 528 ? 76.589 70.402 54.302 1.00 51.65 525 PHE A N 1
ATOM 3925 C CA . PHE A 1 528 ? 75.887 69.178 54.710 1.00 52.16 525 PHE A CA 1
ATOM 3926 C C . PHE A 1 528 ? 75.501 69.208 56.186 1.00 52.47 525 PHE A C 1
ATOM 3927 O O . PHE A 1 528 ? 76.171 69.825 57.020 1.00 52.45 525 PHE A O 1
ATOM 3935 N N . ARG A 1 529 ? 74.423 68.509 56.502 1.00 53.95 526 ARG A N 1
ATOM 3936 C CA . ARG A 1 529 ? 74.041 68.291 57.896 1.00 56.39 526 ARG A CA 1
ATOM 3937 C C . ARG A 1 529 ? 73.270 66.976 58.038 1.00 58.63 526 ARG A C 1
ATOM 3938 O O . ARG A 1 529 ? 72.410 66.616 57.188 1.00 54.87 526 ARG A O 1
ATOM 3946 N N . ASN A 1 530 ? 73.596 66.253 59.109 1.00 54.29 527 ASN A N 1
ATOM 3947 C CA . ASN A 1 530 ? 72.946 64.991 59.427 1.00 53.93 527 ASN A CA 1
ATOM 3948 C C . ASN A 1 530 ? 72.312 65.109 60.794 1.00 54.49 527 ASN A C 1
ATOM 3949 O O . ASN A 1 530 ? 73.006 65.420 61.785 1.00 52.70 527 ASN A O 1
ATOM 3954 N N . ASP A 1 531 ? 71.003 64.894 60.857 1.00 54.25 528 ASP A N 1
ATOM 3955 C CA . ASP A 1 531 ? 70.333 64.797 62.149 1.00 56.14 528 ASP A CA 1
ATOM 3956 C C . ASP A 1 531 ? 70.125 63.331 62.524 1.00 56.32 528 ASP A C 1
ATOM 3957 O O . ASP A 1 531 ? 69.273 62.620 61.984 1.00 56.35 528 ASP A O 1
ATOM 3962 N N . TYR A 1 532 ? 71.044 62.860 63.353 1.00 54.80 529 TYR A N 1
ATOM 3963 C CA . TYR A 1 532 ? 71.322 61.448 63.535 1.00 53.47 529 TYR A CA 1
ATOM 3964 C C . TYR A 1 532 ? 70.478 61.076 64.763 1.00 57.35 529 TYR A C 1
ATOM 3965 O O . TYR A 1 532 ? 70.635 61.647 65.846 1.00 57.18 529 TYR A O 1
ATOM 3974 N N . LYS A 1 533 ? 69.524 60.173 64.542 1.00 58.00 530 LYS A N 1
ATOM 3975 C CA . LYS A 1 533 ? 68.507 59.807 65.526 1.00 59.07 530 LYS A CA 1
ATOM 3976 C C . LYS A 1 533 ? 68.737 58.390 66.119 1.00 58.88 530 LYS A C 1
ATOM 3977 O O . LYS A 1 533 ? 68.937 57.394 65.400 1.00 54.39 530 LYS A O 1
ATOM 3983 N N . ASN A 1 534 ? 68.704 58.298 67.439 1.00 57.49 531 ASN A N 1
ATOM 3984 C CA . ASN A 1 534 ? 68.691 56.990 68.086 1.00 61.11 531 ASN A CA 1
ATOM 3985 C C . ASN A 1 534 ? 69.964 56.166 67.884 1.00 55.29 531 ASN A C 1
ATOM 3986 O O . ASN A 1 534 ? 69.912 54.933 67.815 1.00 52.76 531 ASN A O 1
ATOM 3991 N N . LYS A 1 535 ? 71.087 56.861 67.778 1.00 52.26 532 LYS A N 1
ATOM 3992 C CA . LYS A 1 535 ? 72.389 56.221 67.798 1.00 52.67 532 LYS A CA 1
ATOM 3993 C C . LYS A 1 535 ? 72.502 55.296 69.004 1.00 50.44 532 LYS A C 1
ATOM 3994 O O . LYS A 1 535 ? 72.127 55.666 70.108 1.00 54.80 532 LYS A O 1
ATOM 4000 N N . ILE A 1 536 ? 72.986 54.083 68.776 1.00 47.12 533 ILE A N 1
ATOM 4001 C CA . ILE A 1 536 ? 72.996 53.077 69.820 1.00 49.23 533 ILE A CA 1
ATOM 4002 C C . ILE A 1 536 ? 74.315 53.125 70.564 1.00 47.80 533 ILE A C 1
ATOM 4003 O O . ILE A 1 536 ? 75.366 53.099 69.961 1.00 44.58 533 ILE A O 1
ATOM 4008 N N . GLU A 1 537 ? 74.224 53.166 71.886 1.00 53.48 534 GLU A N 1
ATOM 4009 C CA . GLU A 1 537 ? 75.366 53.427 72.779 1.00 52.17 534 GLU A CA 1
ATOM 4010 C C . GLU A 1 537 ? 75.106 52.789 74.148 1.00 47.34 534 GLU A C 1
ATOM 4011 O O . GLU A 1 537 ? 73.987 52.506 74.504 1.00 47.74 534 GLU A O 1
ATOM 4017 N N . SER A 1 538 ? 76.163 52.637 74.934 1.00 51.38 535 SER A N 1
ATOM 4018 C CA . SER A 1 538 ? 76.052 52.098 76.265 1.00 47.30 535 SER A CA 1
ATOM 4019 C C . SER A 1 538 ? 75.247 53.046 77.152 1.00 49.30 535 SER A C 1
ATOM 4020 O O . SER A 1 538 ? 75.428 54.257 77.128 1.00 49.47 535 SER A O 1
ATOM 4023 N N . GLY A 1 539 ? 74.297 52.496 77.893 1.00 50.51 536 GLY A N 1
ATOM 4024 C CA . GLY A 1 539 ? 73.369 53.326 78.610 1.00 56.24 536 GLY A CA 1
ATOM 4025 C C . GLY A 1 539 ? 73.998 54.206 79.676 1.00 59.74 536 GLY A C 1
ATOM 4026 O O . GLY A 1 539 ? 75.079 53.915 80.195 1.00 60.65 536 GLY A O 1
ATOM 4027 N N . LEU A 1 540 ? 73.271 55.264 80.024 1.00 63.93 537 LEU A N 1
ATOM 4028 C CA . LEU A 1 540 ? 73.703 56.253 81.002 1.00 67.11 537 LEU A CA 1
ATOM 4029 C C . LEU A 1 540 ? 73.099 56.073 82.384 1.00 67.91 537 LEU A C 1
ATOM 4030 O O . LEU A 1 540 ? 73.652 56.596 83.343 1.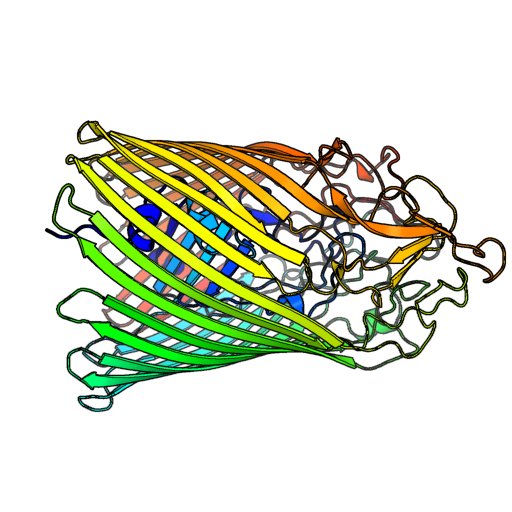00 71.13 537 LEU A O 1
ATOM 4035 N N . SER A 1 541 ? 71.961 55.383 82.496 1.00 69.00 538 SER A N 1
ATOM 4036 C CA . SER A 1 541 ? 71.363 55.084 83.807 1.00 71.17 538 SER A CA 1
ATOM 4037 C C . SER A 1 541 ? 71.077 53.607 83.960 1.00 69.80 538 SER A C 1
ATOM 4038 O O . SER A 1 541 ? 70.691 52.946 82.998 1.00 68.36 538 SER A O 1
ATOM 4041 N N . PRO A 1 542 ? 71.236 53.087 85.185 1.00 72.39 539 PRO A N 1
ATOM 4042 C CA . PRO A 1 542 ? 70.753 51.745 85.478 1.00 73.64 539 PRO A CA 1
ATOM 4043 C C . PRO A 1 542 ? 69.255 51.604 85.168 1.00 76.98 539 PRO A C 1
ATOM 4044 O O . PRO A 1 542 ? 68.469 52.512 85.461 1.00 81.11 539 PRO A O 1
ATOM 4048 N N . VAL A 1 543 ? 68.878 50.462 84.599 1.00 73.91 540 VAL A N 1
ATOM 4049 C CA . VAL A 1 543 ? 67.483 50.109 84.436 1.00 78.79 540 VAL A CA 1
ATOM 4050 C C . VAL A 1 543 ? 67.061 49.155 85.538 1.00 81.35 540 VAL A C 1
ATOM 4051 O O . VAL A 1 543 ? 65.885 48.840 85.648 1.00 86.22 540 VAL A O 1
ATOM 4055 N N . ASP A 1 544 ? 68.010 48.749 86.387 1.00 81.93 541 ASP A N 1
ATOM 4056 C CA . ASP A 1 544 ? 67.807 47.665 87.361 1.00 81.31 541 ASP A CA 1
ATOM 4057 C C . ASP A 1 544 ? 69.104 47.360 88.144 1.00 79.12 541 ASP A C 1
ATOM 4058 O O . ASP A 1 544 ? 70.178 47.920 87.866 1.00 75.77 541 ASP A O 1
ATOM 4063 N N . HIS A 1 545 ? 69.001 46.437 89.101 1.00 79.30 542 HIS A N 1
ATOM 4064 C CA . HIS A 1 545 ? 70.156 45.963 89.869 1.00 77.41 542 HIS A CA 1
ATOM 4065 C C . HIS A 1 545 ? 70.175 44.442 89.980 1.00 75.99 542 HIS A C 1
ATOM 4066 O O . HIS A 1 545 ? 69.152 43.817 90.251 1.00 79.05 542 HIS A O 1
ATOM 4073 N N . ALA A 1 546 ? 71.346 43.849 89.792 1.00 68.54 543 ALA A N 1
ATOM 4074 C CA . ALA A 1 546 ? 71.480 42.413 89.914 1.00 69.43 543 ALA A CA 1
ATOM 4075 C C . ALA A 1 546 ? 71.380 42.068 91.402 1.00 70.65 543 ALA A C 1
ATOM 4076 O O . ALA A 1 546 ? 71.219 42.954 92.230 1.00 72.03 543 ALA A O 1
ATOM 4078 N N . SER A 1 547 ? 71.471 40.802 91.763 1.00 71.74 544 SER A N 1
ATOM 4079 C CA . SER A 1 547 ? 71.400 40.482 93.182 1.00 79.90 544 SER A CA 1
ATOM 4080 C C . SER A 1 547 ? 72.323 39.341 93.636 1.00 75.87 544 SER A C 1
ATOM 4081 O O . SER A 1 547 ? 72.494 38.340 92.934 1.00 73.51 544 SER A O 1
ATOM 4084 N N . GLY A 1 548 ? 72.929 39.519 94.810 1.00 76.06 545 GLY A N 1
ATOM 4085 C CA . GLY A 1 548 ? 74.078 38.715 95.229 1.00 76.19 545 GLY A CA 1
ATOM 4086 C C . GLY A 1 548 ? 75.390 39.120 94.549 1.00 75.05 545 GLY A C 1
ATOM 4087 O O . GLY A 1 548 ? 75.537 40.235 94.038 1.00 76.72 545 GLY A O 1
ATOM 4088 N N . GLY A 1 549 ? 76.350 38.202 94.543 1.00 72.45 546 GLY A N 1
ATOM 4089 C CA . GLY A 1 549 ? 77.722 38.529 94.199 1.00 73.55 546 GLY A CA 1
ATOM 4090 C C . GLY A 1 549 ? 78.626 38.561 95.424 1.00 73.68 546 GLY A C 1
ATOM 4091 O O . GLY A 1 549 ? 78.314 37.966 96.433 1.00 68.07 546 GLY A O 1
ATOM 4092 N N . LYS A 1 550 ? 79.759 39.258 95.307 1.00 75.96 547 LYS A N 1
ATOM 4093 C CA . LYS A 1 550 ? 80.845 39.180 96.286 1.00 79.02 547 LYS A CA 1
ATOM 4094 C C . LYS A 1 550 ? 81.272 40.559 96.730 1.00 76.27 547 LYS A C 1
ATOM 4095 O O . LYS A 1 550 ? 81.588 41.417 95.900 1.00 74.88 547 LYS A O 1
ATOM 4101 N N . GLY A 1 551 ? 81.331 40.744 98.037 1.00 75.84 548 GLY A N 1
ATOM 4102 C CA . GLY A 1 551 ? 81.886 41.943 98.636 1.00 78.72 548 GLY A CA 1
ATOM 4103 C C . GLY A 1 551 ? 81.162 43.197 98.094 1.00 79.71 548 GLY A C 1
ATOM 4104 O O . GLY A 1 551 ? 79.945 43.185 97.833 1.00 86.33 548 GLY A O 1
ATOM 4105 N N . ASP A 1 552 ? 81.941 44.284 98.078 1.00 79.53 549 ASP A N 1
ATOM 4106 C CA . ASP A 1 552 ? 81.451 45.589 97.661 1.00 80.79 549 ASP A CA 1
ATOM 4107 C C . ASP A 1 552 ? 80.817 45.553 96.260 1.00 78.27 549 ASP A C 1
ATOM 4108 O O . ASP A 1 552 ? 79.938 46.355 95.962 1.00 78.11 549 ASP A O 1
ATOM 4113 N N . TYR A 1 553 ? 81.248 44.605 95.430 1.00 71.68 550 TYR A N 1
ATOM 4114 C CA . TYR A 1 553 ? 80.753 44.483 94.067 1.00 72.57 550 TYR A CA 1
ATOM 4115 C C . TYR A 1 553 ? 79.344 43.896 93.937 1.00 71.27 550 TYR A C 1
ATOM 4116 O O . TYR A 1 553 ? 78.789 43.934 92.833 1.00 69.70 550 TYR A O 1
ATOM 4125 N N . ALA A 1 554 ? 78.792 43.322 95.013 1.00 68.30 551 ALA A N 1
ATOM 4126 C CA . ALA A 1 554 ? 77.516 42.621 94.933 1.00 69.65 551 ALA A CA 1
ATOM 4127 C C . ALA A 1 554 ? 76.413 43.598 94.462 1.00 72.08 551 ALA A C 1
ATOM 4128 O O . ALA A 1 554 ? 76.502 44.834 94.647 1.00 80.13 551 ALA A O 1
ATOM 4130 N N . ASN A 1 555 ? 75.357 43.029 93.883 1.00 71.66 552 ASN A N 1
ATOM 4131 C CA . ASN A 1 555 ? 74.169 43.816 93.468 1.00 75.50 552 ASN A CA 1
ATOM 4132 C C . ASN A 1 555 ? 74.527 44.929 92.496 1.00 72.56 552 ASN A C 1
ATOM 4133 O O . ASN A 1 555 ? 74.045 46.066 92.620 1.00 73.17 552 ASN A O 1
ATOM 4138 N N . ALA A 1 556 ? 75.367 44.581 91.526 1.00 68.46 553 ALA A N 1
ATOM 4139 C CA . ALA A 1 556 ? 75.794 45.514 90.501 1.00 67.13 553 ALA A CA 1
ATOM 4140 C C . ALA A 1 556 ? 74.568 46.155 89.831 1.00 69.78 553 ALA A C 1
ATOM 4141 O O . ALA A 1 556 ? 73.549 45.488 89.608 1.00 68.77 553 ALA A O 1
ATOM 4143 N N . ALA A 1 557 ? 74.681 47.443 89.502 1.00 69.90 554 ALA A N 1
ATOM 4144 C CA . ALA A 1 557 ? 73.758 48.092 88.561 1.00 69.38 554 ALA A CA 1
ATOM 4145 C C . ALA A 1 557 ? 73.757 47.421 87.173 1.00 65.03 554 ALA A C 1
ATOM 4146 O O . ALA A 1 557 ? 74.784 46.982 86.677 1.00 63.01 554 ALA A O 1
ATOM 4148 N N . ILE A 1 558 ? 72.575 47.304 86.575 1.00 67.77 555 ILE A N 1
ATOM 4149 C CA . ILE A 1 558 ? 72.438 46.726 85.254 1.00 65.36 555 ILE A CA 1
ATOM 4150 C C . ILE A 1 558 ? 72.109 47.846 84.277 1.00 63.04 555 ILE A C 1
ATOM 4151 O O . ILE A 1 558 ? 71.001 48.372 84.310 1.00 64.22 555 ILE A O 1
ATOM 4156 N N . TYR A 1 559 ? 73.066 48.215 83.432 1.00 59.75 556 TYR A N 1
ATOM 4157 C CA . TYR A 1 559 ? 72.801 49.128 82.297 1.00 59.59 556 TYR A CA 1
ATOM 4158 C C . TYR A 1 559 ? 72.476 48.338 81.036 1.00 61.67 556 TYR A C 1
ATOM 4159 O O . TYR A 1 559 ? 72.833 47.166 80.946 1.00 62.49 556 TYR A O 1
ATOM 4168 N N . GLN A 1 560 ? 71.834 48.992 80.052 1.00 61.26 557 GLN A N 1
ATOM 4169 C CA . GLN A 1 560 ? 71.533 48.379 78.757 1.00 55.38 557 GLN A CA 1
ATOM 4170 C C . GLN A 1 560 ? 72.157 49.210 77.661 1.00 54.32 557 GLN A C 1
ATOM 4171 O O . GLN A 1 560 ? 72.363 50.402 77.836 1.00 53.87 557 GLN A O 1
ATOM 4177 N N . TRP A 1 561 ? 72.447 48.574 76.529 1.00 51.12 558 TRP A N 1
ATOM 4178 C CA . TRP A 1 561 ? 72.518 49.284 75.254 1.00 54.00 558 TRP A CA 1
ATOM 4179 C C . TRP A 1 561 ? 71.205 50.041 74.982 1.00 55.46 558 TRP A C 1
ATOM 4180 O O . TRP A 1 561 ? 70.102 49.482 75.119 1.00 54.38 558 TRP A O 1
ATOM 4191 N N . GLU A 1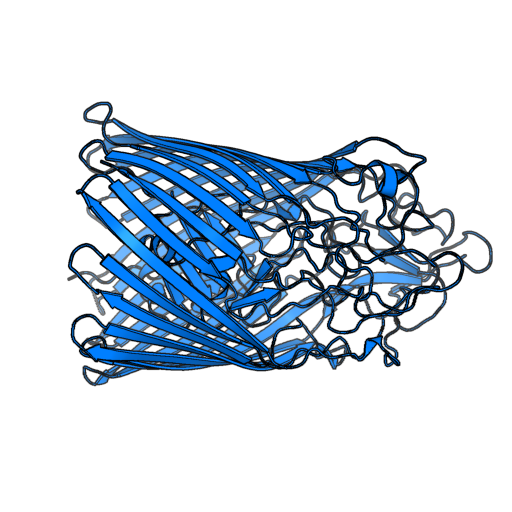 562 ? 71.369 51.321 74.644 1.00 55.25 559 GLU A N 1
ATOM 4192 C CA . GLU A 1 562 ? 70.289 52.318 74.592 1.00 56.36 559 GLU A CA 1
ATOM 4193 C C . GLU A 1 562 ? 70.408 53.209 73.357 1.00 53.12 559 GLU A C 1
ATOM 4194 O O . GLU A 1 562 ? 71.502 53.434 72.830 1.00 52.20 559 GLU A O 1
ATOM 4200 N N . ASN A 1 563 ? 69.265 53.629 72.857 1.00 54.27 560 ASN A N 1
ATOM 4201 C CA . ASN A 1 563 ? 69.132 54.661 71.813 1.00 57.34 560 ASN A CA 1
ATOM 4202 C C . ASN A 1 563 ? 69.365 56.098 72.331 1.00 56.55 560 ASN A C 1
ATOM 4203 O O . ASN A 1 563 ? 68.607 56.587 73.118 1.00 60.38 560 ASN A O 1
ATOM 4208 N N . VAL A 1 564 ? 70.397 56.773 71.868 1.00 57.83 561 VAL A N 1
ATOM 4209 C CA . VAL A 1 564 ? 70.545 58.215 72.086 1.00 62.12 561 VAL A CA 1
ATOM 4210 C C . VAL A 1 564 ? 69.575 59.021 71.209 1.00 63.52 561 VAL A C 1
ATOM 4211 O O . VAL A 1 564 ? 69.625 58.898 69.978 1.00 61.01 561 VAL A O 1
ATOM 4215 N N . PRO A 1 565 ? 68.734 59.887 71.814 1.00 65.33 562 PRO A N 1
ATOM 4216 C CA . PRO A 1 565 ? 67.771 60.612 70.958 1.00 71.41 562 PRO A CA 1
ATOM 4217 C C . PRO A 1 565 ? 68.367 61.399 69.773 1.00 71.07 562 PRO A C 1
ATOM 4218 O O . PRO A 1 565 ? 67.936 61.201 68.630 1.00 70.67 562 PRO A O 1
ATOM 4222 N N . LYS A 1 566 ? 69.342 62.266 70.014 1.00 70.75 563 LYS A N 1
ATOM 4223 C CA . LYS A 1 566 ? 69.805 63.152 68.933 1.00 72.74 563 LYS A CA 1
ATOM 4224 C C . LYS A 1 566 ? 71.303 63.295 68.933 1.00 64.96 563 LYS A C 1
ATOM 4225 O O . LYS A 1 566 ? 71.901 63.487 69.983 1.00 64.04 563 LYS A O 1
ATOM 4231 N N . ALA A 1 567 ? 71.889 63.190 67.748 1.00 62.05 564 ALA A N 1
ATOM 4232 C CA . ALA A 1 567 ? 73.238 63.694 67.481 1.00 62.99 564 ALA A CA 1
ATOM 4233 C C . ALA A 1 567 ? 73.234 64.425 66.148 1.00 60.09 564 ALA A C 1
ATOM 4234 O O . ALA A 1 567 ? 72.321 64.209 65.344 1.00 59.83 564 ALA A O 1
ATOM 4236 N N . VAL A 1 568 ? 74.248 65.268 65.925 1.00 58.19 565 VAL A N 1
ATOM 4237 C CA . VAL A 1 568 ? 74.410 66.033 64.679 1.00 57.80 565 VAL A CA 1
ATOM 4238 C C . VAL A 1 568 ? 75.863 66.098 64.193 1.00 56.55 565 VAL A C 1
ATOM 4239 O O . VAL A 1 568 ? 76.775 66.378 64.980 1.00 57.11 565 VAL A O 1
ATOM 4243 N N . VAL A 1 569 ? 76.074 65.890 62.898 1.00 50.35 566 VAL A N 1
ATOM 4244 C CA . VAL A 1 569 ? 77.246 66.430 62.229 1.00 52.62 566 VAL A CA 1
ATOM 4245 C C . VAL A 1 569 ? 76.867 67.492 61.200 1.00 52.60 566 VAL A C 1
ATOM 4246 O O . VAL A 1 569 ? 75.792 67.477 60.622 1.00 56.74 566 VAL A O 1
ATOM 4250 N N . GLU A 1 570 ? 77.785 68.410 60.965 1.00 53.94 567 GLU A N 1
ATOM 4251 C CA . GLU A 1 570 ? 77.562 69.453 60.023 1.00 54.23 567 GLU A CA 1
ATOM 4252 C C . GLU A 1 570 ? 78.886 70.001 59.499 1.00 51.16 567 GLU A C 1
ATOM 4253 O O . GLU A 1 570 ? 79.837 70.168 60.241 1.00 49.63 567 GLU A O 1
ATOM 4259 N N . GLY A 1 571 ? 78.956 70.308 58.218 1.00 49.50 568 GLY A N 1
ATOM 4260 C CA . GLY A 1 571 ? 80.099 71.082 57.744 1.00 52.03 568 GLY A CA 1
ATOM 4261 C C . GLY A 1 571 ? 80.049 71.403 56.268 1.00 50.21 568 GLY A C 1
ATOM 4262 O O . GLY A 1 571 ? 78.975 71.467 55.667 1.00 50.10 568 GLY A O 1
ATOM 4263 N N . LEU A 1 572 ? 81.222 71.638 55.702 1.00 51.96 569 LEU A N 1
ATOM 4264 C CA . LEU A 1 572 ? 81.335 72.130 54.329 1.00 53.10 569 LEU A CA 1
ATOM 4265 C C . LEU A 1 572 ? 82.357 71.295 53.591 1.00 53.83 569 LEU A C 1
ATOM 4266 O O . LEU A 1 572 ? 83.371 70.888 54.181 1.00 51.01 569 LEU A O 1
ATOM 4271 N N . GLU A 1 573 ? 82.083 71.049 52.310 1.00 50.16 570 GLU A N 1
ATOM 4272 C CA . GLU A 1 573 ? 83.067 70.493 51.411 1.00 51.58 570 GLU A CA 1
ATOM 4273 C C . GLU A 1 573 ? 83.246 71.486 50.276 1.00 53.77 570 GLU A C 1
ATOM 4274 O O . GLU A 1 573 ? 82.282 71.983 49.753 1.00 53.78 570 GLU A O 1
ATOM 4280 N N . GLY A 1 574 ? 84.488 71.742 49.899 1.00 54.01 571 GLY A N 1
ATOM 4281 C CA . GLY A 1 574 ? 84.813 72.595 48.791 1.00 55.79 571 GLY A CA 1
ATOM 4282 C C . GLY A 1 574 ? 85.713 71.898 47.792 1.00 56.54 571 GLY A C 1
ATOM 4283 O O . GLY A 1 574 ? 86.507 71.049 48.171 1.00 56.67 571 GLY A O 1
ATOM 4284 N N . THR A 1 575 ? 85.596 72.274 46.519 1.00 54.25 572 THR A N 1
ATOM 4285 C CA . THR A 1 575 ? 86.506 71.805 45.503 1.00 56.42 572 THR A CA 1
ATOM 4286 C C . THR A 1 575 ? 87.008 72.884 44.512 1.00 60.47 572 THR A C 1
ATOM 4287 O O . THR A 1 575 ? 86.262 73.755 44.063 1.00 58.71 572 THR A O 1
ATOM 4291 N N . LEU A 1 576 ? 88.294 72.847 44.187 1.00 57.32 573 LEU A N 1
ATOM 4292 C CA . LEU A 1 576 ? 88.829 73.777 43.230 1.00 60.22 573 LEU A CA 1
ATOM 4293 C C . LEU A 1 576 ? 89.871 73.116 42.337 1.00 57.36 573 LEU A C 1
ATOM 4294 O O . LEU A 1 576 ? 90.969 72.760 42.765 1.00 58.55 573 LEU A O 1
ATOM 4299 N N . THR A 1 577 ? 89.528 72.990 41.080 1.00 54.33 574 THR A N 1
ATOM 4300 C CA . THR A 1 577 ? 90.420 72.373 40.124 1.00 59.21 574 THR A CA 1
ATOM 4301 C C . THR A 1 577 ? 90.739 73.374 39.054 1.00 59.37 574 THR A C 1
ATOM 4302 O O . THR A 1 577 ? 89.840 73.795 38.359 1.00 57.45 574 THR A O 1
ATOM 4306 N N . LEU A 1 578 ? 92.016 73.745 38.932 1.00 50.68 575 LEU A N 1
ATOM 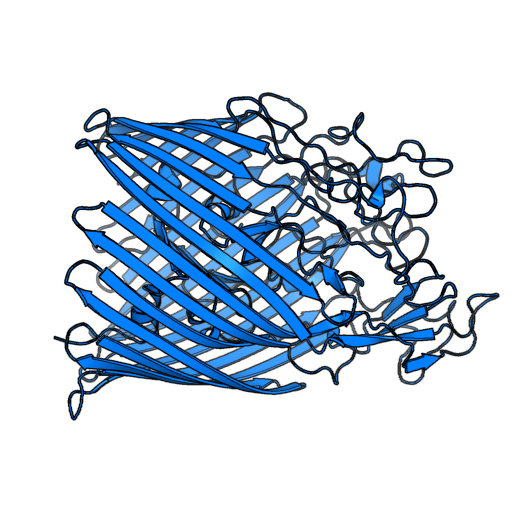4307 C CA . LEU A 1 578 ? 92.475 74.710 37.922 1.00 51.01 575 LEU A CA 1
ATOM 4308 C C . LEU A 1 578 ? 93.405 74.119 36.855 1.00 50.34 575 LEU A C 1
ATOM 4309 O O . LEU A 1 578 ? 94.396 73.473 37.165 1.00 48.43 575 LEU A O 1
ATOM 4314 N N . PRO A 1 579 ? 93.110 74.387 35.577 1.00 53.59 576 PRO A N 1
ATOM 4315 C CA . PRO A 1 579 ? 94.047 74.019 34.515 1.00 54.44 576 PRO A CA 1
ATOM 4316 C C . PRO A 1 579 ? 95.093 75.097 34.305 1.00 52.37 576 PRO A C 1
ATOM 4317 O O . PRO A 1 579 ? 94.840 76.071 33.620 1.00 56.17 576 PRO A O 1
ATOM 4321 N N . LEU A 1 580 ? 96.246 74.926 34.933 1.00 51.80 577 LEU A N 1
ATOM 4322 C CA . LEU A 1 580 ? 97.271 75.936 34.966 1.00 54.85 577 LEU A CA 1
ATOM 4323 C C . LEU A 1 580 ? 97.881 76.147 33.579 1.00 61.51 577 LEU A C 1
ATOM 4324 O O . LEU A 1 580 ? 98.333 77.259 33.243 1.00 61.19 577 LEU A O 1
ATOM 4329 N N . ALA A 1 581 ? 97.871 75.065 32.795 1.00 64.08 578 ALA A N 1
ATOM 4330 C CA . ALA A 1 581 ? 98.448 75.004 31.441 1.00 64.14 578 ALA A CA 1
ATOM 4331 C C . ALA A 1 581 ? 98.105 73.632 30.856 1.00 66.81 578 ALA A C 1
ATOM 4332 O O . ALA A 1 581 ? 97.599 72.731 31.560 1.00 61.89 578 ALA A O 1
ATOM 4334 N N . ASP A 1 582 ? 98.420 73.447 29.585 1.00 68.82 579 ASP A N 1
ATOM 4335 C CA . ASP A 1 582 ? 97.953 72.263 28.892 1.00 75.38 579 ASP A CA 1
ATOM 4336 C C . ASP A 1 582 ? 98.256 70.968 29.625 1.00 72.10 579 ASP A C 1
ATOM 4337 O O . ASP A 1 582 ? 97.341 70.178 29.939 1.00 73.04 579 ASP A O 1
ATOM 4342 N N . GLY A 1 583 ? 99.506 70.723 29.960 1.00 67.90 580 GLY A N 1
ATOM 4343 C CA . GLY A 1 583 ? 99.730 69.450 30.680 1.00 69.91 580 GLY A CA 1
ATOM 4344 C C . GLY A 1 583 ? 99.709 69.520 32.197 1.00 63.23 580 GLY A C 1
ATOM 4345 O O . GLY A 1 583 ? 100.442 68.790 32.827 1.00 63.38 580 GLY A O 1
ATOM 4346 N N . LEU A 1 584 ? 98.947 70.432 32.796 1.00 61.33 581 LEU A N 1
ATOM 4347 C CA . LEU A 1 584 ? 99.197 70.812 34.192 1.00 61.13 581 LEU A CA 1
ATOM 4348 C C . LEU A 1 584 ? 97.941 71.227 34.937 1.00 60.07 581 LEU A C 1
ATOM 4349 O O . LEU A 1 584 ? 97.345 72.276 34.670 1.00 57.13 581 LEU A O 1
ATOM 4354 N N . LYS A 1 585 ? 97.574 70.396 35.901 1.00 55.83 582 LYS A N 1
ATOM 4355 C CA . LYS A 1 585 ? 96.271 70.463 36.549 1.00 57.08 582 LYS A CA 1
ATOM 4356 C C . LYS A 1 585 ? 96.444 70.501 38.097 1.00 52.05 582 LYS A C 1
ATOM 4357 O O . LYS A 1 585 ? 97.221 69.739 38.671 1.00 53.78 582 LYS A O 1
ATOM 4363 N N . TRP A 1 586 ? 95.794 71.461 38.738 1.00 50.69 583 TRP A N 1
ATOM 4364 C CA . TRP A 1 586 ? 95.953 71.692 40.161 1.00 52.60 583 TRP A CA 1
ATOM 4365 C C . TRP A 1 586 ? 94.594 71.471 40.806 1.00 50.18 583 TRP A C 1
ATOM 4366 O O . TRP A 1 586 ? 93.659 72.238 40.579 1.00 53.05 583 TRP A O 1
ATOM 4377 N N . SER A 1 587 ? 94.490 70.378 41.557 1.00 48.74 584 SER A N 1
ATOM 4378 C CA . SER A 1 587 ? 93.228 69.958 42.173 1.00 51.96 584 SER A CA 1
ATOM 4379 C C . SER A 1 587 ? 93.291 70.138 43.691 1.00 47.99 584 SER A C 1
ATOM 4380 O O . SER A 1 587 ? 94.287 69.815 44.356 1.00 48.63 584 SER A O 1
ATOM 4383 N N . ASN A 1 588 ? 92.200 70.605 44.238 1.00 47.23 585 ASN A N 1
ATOM 4384 C CA . ASN A 1 588 ? 92.131 70.846 45.660 1.00 52.14 585 ASN A CA 1
ATOM 4385 C C . ASN A 1 588 ? 90.762 70.460 46.146 1.00 54.30 585 ASN A C 1
ATOM 4386 O O . ASN A 1 588 ? 89.754 70.720 45.483 1.00 48.75 585 ASN A O 1
ATOM 4391 N N . ASN A 1 589 ? 90.702 69.853 47.323 1.00 53.30 586 ASN A N 1
ATOM 4392 C CA . ASN A 1 589 ? 89.422 69.829 48.010 1.00 48.83 586 ASN A CA 1
ATOM 4393 C C . ASN A 1 589 ? 89.610 70.139 49.489 1.00 48.29 586 ASN A C 1
ATOM 4394 O O . ASN A 1 589 ? 90.703 69.984 50.031 1.00 50.92 586 ASN A O 1
ATOM 4399 N N . LEU A 1 590 ? 88.546 70.648 50.101 1.00 48.77 587 LEU A N 1
ATOM 4400 C CA . LEU A 1 590 ? 88.594 71.148 51.460 1.00 49.13 587 LEU A CA 1
ATOM 4401 C C . LEU A 1 590 ? 87.367 70.651 52.201 1.00 50.76 587 LEU A C 1
ATOM 4402 O O . LEU A 1 590 ? 86.223 70.768 51.739 1.00 48.89 587 LEU A O 1
ATOM 4407 N N . THR A 1 591 ? 87.585 70.117 53.383 1.00 49.01 588 THR A N 1
ATOM 4408 C CA . THR A 1 591 ? 86.445 69.805 54.223 1.00 47.47 588 THR A CA 1
ATOM 4409 C C . THR A 1 591 ? 86.579 70.561 55.538 1.00 45.36 588 THR A C 1
ATOM 4410 O O . THR A 1 591 ? 87.680 70.665 56.098 1.00 46.03 588 THR A O 1
ATOM 4414 N N . TYR A 1 592 ? 85.477 71.141 55.988 1.00 45.09 589 TYR A N 1
ATOM 4415 C CA . TYR A 1 592 ? 85.480 71.883 57.274 1.00 48.58 589 TYR A CA 1
ATOM 4416 C C . TYR A 1 592 ? 84.384 71.329 58.152 1.00 49.29 589 TYR A C 1
ATOM 4417 O O . TYR A 1 592 ? 83.222 71.341 57.766 1.00 49.92 589 TYR A O 1
ATOM 4426 N N . MET A 1 593 ? 84.754 70.781 59.308 1.00 50.79 590 MET A N 1
ATOM 4427 C CA . MET A 1 593 ? 83.752 70.209 60.207 1.00 50.49 590 MET A CA 1
ATOM 4428 C C . MET A 1 593 ? 83.223 71.287 61.127 1.00 55.21 590 MET A C 1
ATOM 4429 O O . MET A 1 593 ? 83.981 71.868 61.876 1.00 56.13 590 MET A O 1
ATOM 4434 N N . LEU A 1 594 ? 81.925 71.558 61.058 1.00 57.59 591 LEU A N 1
ATOM 4435 C CA . LEU A 1 594 ? 81.307 72.549 61.935 1.00 63.17 591 LEU A CA 1
ATOM 4436 C C . LEU A 1 594 ? 80.871 71.964 63.255 1.00 67.06 591 LEU A C 1
ATOM 4437 O O . LEU A 1 594 ? 81.057 72.595 64.274 1.00 68.61 591 LEU A O 1
ATOM 4442 N N . GLN A 1 595 ? 80.272 70.775 63.223 1.00 67.41 592 GLN A N 1
ATOM 4443 C CA . GLN A 1 595 ? 79.870 70.064 64.434 1.00 67.96 592 GLN A CA 1
ATOM 4444 C C . GLN A 1 595 ? 80.009 68.574 64.255 1.00 67.45 592 GLN A C 1
ATOM 4445 O O . GLN A 1 595 ? 79.822 68.053 63.144 1.00 59.51 592 GLN A O 1
ATOM 4451 N N . SER A 1 596 ? 80.269 67.908 65.379 1.00 71.88 593 SER A N 1
ATOM 4452 C CA . SER A 1 596 ? 80.087 66.465 65.543 1.00 72.79 593 SER A CA 1
ATOM 4453 C C . SER A 1 596 ? 79.802 66.244 67.029 1.00 79.17 593 SER A C 1
ATOM 4454 O O . SER A 1 596 ? 80.739 66.135 67.822 1.00 85.69 593 SER A O 1
ATOM 4457 N N . LYS A 1 597 ? 78.518 66.228 67.394 1.00 73.01 594 LYS A N 1
ATOM 4458 C CA . LYS A 1 597 ? 78.090 66.223 68.793 1.00 74.13 594 LYS A CA 1
ATOM 4459 C C . LYS A 1 597 ? 76.984 65.227 69.108 1.00 69.11 594 LYS A C 1
ATOM 4460 O O . LYS A 1 597 ? 75.950 65.181 68.431 1.00 66.29 594 LYS A O 1
ATOM 4466 N N . ASN A 1 598 ? 77.228 64.443 70.159 1.00 65.47 595 ASN A N 1
ATOM 4467 C CA . ASN A 1 598 ? 76.203 63.655 70.810 1.00 65.08 595 ASN A CA 1
ATOM 4468 C C . ASN A 1 598 ? 75.433 64.595 71.755 1.00 67.81 595 ASN A C 1
ATOM 4469 O O . ASN A 1 598 ? 75.985 65.112 72.721 1.00 65.85 595 ASN A O 1
ATOM 4474 N N . LYS A 1 599 ? 74.162 64.826 71.453 1.00 68.91 596 LYS A N 1
ATOM 4475 C CA . LYS A 1 599 ? 73.435 65.897 72.102 1.00 77.45 596 LYS A CA 1
ATOM 4476 C C . LYS A 1 599 ? 72.884 65.479 73.463 1.00 79.36 596 LYS A C 1
ATOM 4477 O O . LYS A 1 599 ? 72.387 66.310 74.202 1.00 80.90 596 LYS A O 1
ATOM 4483 N N . GLU A 1 600 ? 73.004 64.198 73.794 1.00 77.72 597 GLU A N 1
ATOM 4484 C CA . GLU A 1 600 ? 72.715 63.733 75.128 1.00 81.35 597 GLU A CA 1
ATOM 4485 C C . GLU A 1 600 ? 73.912 63.918 76.054 1.00 85.97 597 GLU A C 1
ATOM 4486 O O . GLU A 1 600 ? 73.758 64.465 77.132 1.00 90.82 597 GLU A O 1
ATOM 4492 N N . THR A 1 601 ? 75.099 63.471 75.649 1.00 78.71 598 THR A N 1
ATOM 4493 C CA . THR A 1 601 ? 76.273 63.516 76.542 1.00 79.32 598 THR A CA 1
ATOM 4494 C C . THR A 1 601 ? 77.029 64.834 76.395 1.00 79.90 598 THR A C 1
ATOM 4495 O O . THR A 1 601 ? 77.961 65.110 77.142 1.00 77.74 598 THR A O 1
ATOM 4499 N N . GLY A 1 602 ? 76.607 65.656 75.438 1.00 82.83 599 GLY A N 1
ATOM 4500 C CA . GLY A 1 602 ? 77.383 66.825 75.027 1.00 79.98 599 GLY A CA 1
ATOM 4501 C C . GLY A 1 602 ? 78.789 66.534 74.500 1.00 74.99 599 GLY A C 1
ATOM 4502 O O . GLY A 1 602 ? 79.571 67.447 74.277 1.00 77.14 599 GLY A O 1
ATOM 4503 N N . ASP A 1 603 ? 79.125 65.275 74.271 1.00 70.77 600 ASP A N 1
ATOM 4504 C CA . ASP A 1 603 ? 80.481 64.937 73.852 1.00 67.58 600 ASP A CA 1
ATOM 4505 C C . ASP A 1 603 ? 80.593 64.698 72.324 1.00 63.06 600 ASP A C 1
ATOM 4506 O O . ASP A 1 603 ? 79.601 64.734 71.562 1.00 62.68 600 ASP A O 1
ATOM 4511 N N . VAL A 1 604 ? 81.815 64.486 71.881 1.00 59.02 601 VAL A N 1
ATOM 4512 C CA . VAL A 1 604 ? 82.087 64.392 70.456 1.00 62.10 601 VAL A CA 1
ATOM 4513 C C . VAL A 1 604 ? 81.595 63.061 69.944 1.00 61.86 601 VAL A C 1
ATOM 4514 O O . VAL A 1 604 ? 81.581 62.081 70.679 1.00 63.36 601 VAL A O 1
ATOM 4518 N N . LEU A 1 605 ? 81.162 63.029 68.692 1.00 60.50 602 LEU A N 1
ATOM 4519 C CA . LEU A 1 605 ? 80.649 61.810 68.131 1.00 60.61 602 LEU A CA 1
ATOM 4520 C C . LEU A 1 605 ? 81.803 61.007 67.527 1.00 61.41 602 LEU A C 1
ATOM 4521 O O . LEU A 1 605 ? 81.965 59.851 67.867 1.00 64.16 602 LEU A O 1
ATOM 4526 N N . SER A 1 606 ? 82.579 61.613 66.628 1.00 57.27 603 SER A N 1
ATOM 4527 C CA . SER A 1 606 ? 83.769 60.995 66.049 1.00 50.19 603 SER A CA 1
ATOM 4528 C C . SER A 1 606 ? 84.877 62.046 66.046 1.00 51.19 603 SER A C 1
ATOM 4529 O O . SER A 1 606 ? 84.634 63.198 65.691 1.00 57.51 603 SER A O 1
ATOM 4532 N N . VAL A 1 607 ? 86.080 61.679 66.486 1.00 47.95 604 VAL A N 1
ATOM 4533 C CA . VAL A 1 607 ? 87.188 62.627 66.542 1.00 50.94 604 VAL A CA 1
ATOM 4534 C C . VAL A 1 607 ? 87.823 62.674 65.160 1.00 50.77 604 VAL A C 1
ATOM 4535 O O . VAL A 1 607 ? 88.443 61.700 64.731 1.00 49.54 604 VAL A O 1
ATOM 4539 N N . THR A 1 608 ? 87.603 63.788 64.464 1.00 49.71 605 THR A N 1
ATOM 4540 C CA . THR A 1 608 ? 88.216 64.044 63.182 1.00 46.53 605 THR A CA 1
ATOM 4541 C C . THR A 1 608 ? 88.970 65.358 63.220 1.00 51.90 605 THR A C 1
ATOM 4542 O O . THR A 1 608 ? 88.681 66.221 64.048 1.00 50.88 605 THR A O 1
ATOM 4546 N N . PRO A 1 609 ? 89.908 65.553 62.284 1.00 48.22 606 PRO A N 1
ATOM 4547 C CA . PRO A 1 609 ? 90.488 66.906 62.186 1.00 46.06 606 PRO A CA 1
ATOM 4548 C C . PRO A 1 609 ? 89.438 67.958 61.908 1.00 45.09 606 PRO A C 1
ATOM 4549 O O . PRO A 1 609 ? 88.451 67.667 61.242 1.00 39.79 606 PRO A O 1
ATOM 4553 N N . ARG A 1 610 ? 89.650 69.181 62.405 1.00 48.74 607 ARG A N 1
ATOM 4554 C CA . ARG A 1 610 ? 88.672 70.254 62.232 1.00 48.10 607 ARG A CA 1
ATOM 4555 C C . ARG A 1 610 ? 88.511 70.565 60.736 1.00 45.71 607 ARG A C 1
ATOM 4556 O O . ARG A 1 610 ? 87.428 70.952 60.273 1.00 45.63 607 ARG A O 1
ATOM 4564 N N . TYR A 1 611 ? 89.589 70.420 59.979 1.00 43.64 608 TYR A N 1
ATOM 4565 C CA . TYR A 1 611 ? 89.509 70.618 58.535 1.00 47.12 608 TYR A CA 1
ATOM 4566 C C . TYR A 1 611 ? 90.490 69.707 57.870 1.00 44.53 608 TYR A C 1
ATOM 4567 O O . TYR A 1 611 ? 91.461 69.284 58.478 1.00 42.52 608 TYR A O 1
ATOM 4576 N N . THR A 1 612 ? 90.247 69.417 56.601 1.00 46.10 609 THR A N 1
ATOM 4577 C CA . THR A 1 612 ? 91.198 68.675 55.815 1.00 40.50 609 THR A CA 1
ATOM 4578 C C . THR A 1 612 ? 91.206 69.282 54.407 1.00 43.38 609 THR A C 1
ATOM 4579 O O . THR A 1 612 ? 90.162 69.367 53.723 1.00 40.52 609 THR A O 1
ATOM 4583 N N . LEU A 1 613 ? 92.407 69.678 53.988 1.00 43.73 610 LEU A N 1
ATOM 4584 C CA . LEU A 1 613 ? 92.646 70.265 52.678 1.00 45.41 610 LEU A CA 1
ATOM 4585 C C . LEU A 1 613 ? 93.616 69.375 51.906 1.00 43.38 610 LEU A C 1
ATOM 4586 O O . LEU A 1 613 ? 94.774 69.237 52.287 1.00 42.81 610 LEU A O 1
ATOM 4591 N N . ASN A 1 614 ? 93.138 68.786 50.818 1.00 42.13 611 ASN A N 1
ATOM 4592 C CA . ASN A 1 614 ? 93.983 67.940 49.969 1.00 41.56 611 ASN A CA 1
ATOM 4593 C C . ASN A 1 614 ? 94.265 68.681 48.674 1.00 42.08 611 ASN A C 1
ATOM 4594 O O . ASN A 1 614 ? 93.355 69.149 47.989 1.00 45.00 611 ASN A O 1
ATOM 4599 N N . SER A 1 615 ? 95.533 68.800 48.350 1.00 44.55 612 SER A N 1
ATOM 4600 C CA . SER A 1 615 ? 95.937 69.502 47.169 1.00 43.80 612 SER A CA 1
ATOM 4601 C C . SER A 1 615 ? 96.852 68.587 46.335 1.00 48.85 612 SER A C 1
ATOM 4602 O O . SER A 1 615 ? 97.707 67.859 46.871 1.00 44.28 612 SER A O 1
ATOM 4605 N N . MET A 1 616 ? 96.660 68.626 45.020 1.00 49.38 613 MET A N 1
ATOM 4606 C CA . MET A 1 616 ? 97.488 67.841 44.092 1.00 54.68 613 MET A CA 1
ATOM 4607 C C . MET A 1 616 ? 97.874 68.612 42.830 1.00 49.95 613 MET A C 1
ATOM 4608 O O . MET A 1 616 ? 97.038 69.208 42.147 1.00 52.09 613 MET A O 1
ATOM 4613 N N . LEU A 1 617 ? 99.153 68.613 42.526 1.00 50.50 614 LEU A N 1
ATOM 4614 C CA . LEU A 1 617 ? 99.602 69.145 41.254 1.00 53.00 614 LEU A CA 1
ATOM 4615 C C . LEU A 1 617 ? 99.993 67.982 40.340 1.00 56.47 614 LEU A C 1
ATOM 4616 O O . LEU A 1 617 ? 100.913 67.224 40.651 1.00 54.48 614 LEU A O 1
ATOM 4621 N N . ASP A 1 618 ? 99.289 67.870 39.212 1.00 59.22 615 ASP A N 1
ATOM 4622 C CA . ASP A 1 618 ? 99.500 66.802 38.236 1.00 57.67 615 ASP A CA 1
ATOM 4623 C C . ASP A 1 618 ? 100.057 67.354 36.923 1.00 55.98 615 ASP A C 1
ATOM 4624 O O . ASP A 1 618 ? 99.373 68.102 36.250 1.00 54.93 615 ASP A O 1
ATOM 4629 N N . TRP A 1 619 ? 101.274 66.940 36.565 1.00 53.95 616 TRP A N 1
ATOM 4630 C CA . TRP A 1 619 ? 101.997 67.420 35.381 1.00 57.57 616 TRP A CA 1
ATOM 4631 C C . TRP A 1 619 ? 102.235 66.272 34.401 1.00 58.68 616 TRP A C 1
ATOM 4632 O O . TRP A 1 619 ? 103.005 65.337 34.684 1.00 58.48 616 TRP A O 1
ATOM 4643 N N . GLN A 1 620 ? 101.610 66.348 33.238 1.00 58.71 617 GLN A N 1
ATOM 4644 C CA . GLN A 1 620 ? 101.990 65.480 32.120 1.00 62.03 617 GLN A CA 1
ATOM 4645 C C . GLN A 1 620 ? 103.283 65.981 31.458 1.00 64.57 617 GLN A C 1
ATOM 4646 O O . GLN A 1 620 ? 103.235 66.657 30.438 1.00 69.17 617 GLN A O 1
ATOM 4652 N N . ALA A 1 621 ? 104.432 65.666 32.049 1.00 63.92 618 ALA A N 1
ATOM 4653 C CA . ALA A 1 621 ? 105.699 66.222 31.612 1.00 68.90 618 ALA A CA 1
ATOM 4654 C C . ALA A 1 621 ? 106.047 65.814 30.165 1.00 75.91 618 ALA A C 1
ATOM 4655 O O . ALA A 1 621 ? 106.477 66.644 29.359 1.00 75.76 618 ALA A O 1
ATOM 4657 N N . THR A 1 622 ? 105.875 64.541 29.829 1.00 77.25 619 THR A N 1
ATOM 4658 C CA . THR A 1 622 ? 105.907 64.134 28.419 1.00 78.16 619 THR A CA 1
ATOM 4659 C C . THR A 1 622 ? 104.715 63.235 28.113 1.00 78.50 619 THR A C 1
ATOM 4660 O O . THR A 1 622 ? 103.859 62.967 28.972 1.00 72.35 619 THR A O 1
ATOM 4664 N N . ASP A 1 623 ? 104.647 62.779 26.876 1.00 77.42 620 ASP A N 1
ATOM 4665 C CA . ASP A 1 623 ? 103.701 61.730 26.541 1.00 79.59 620 ASP A CA 1
ATOM 4666 C C . ASP A 1 623 ? 103.875 60.504 27.439 1.00 76.92 620 ASP A C 1
ATOM 4667 O O . ASP A 1 623 ? 102.897 59.849 27.779 1.00 75.47 620 ASP A O 1
ATOM 4672 N N . ASP A 1 624 ? 105.108 60.226 27.851 1.00 75.95 621 ASP A N 1
ATOM 4673 C CA . ASP A 1 624 ? 105.413 58.995 28.540 1.00 81.08 621 ASP A CA 1
ATOM 4674 C C . ASP A 1 624 ? 105.563 59.198 30.041 1.00 79.95 621 ASP A C 1
ATOM 4675 O O . ASP A 1 624 ? 105.529 58.229 30.796 1.00 83.65 621 ASP A O 1
ATOM 4680 N N . LEU A 1 625 ? 105.695 60.453 30.470 1.00 75.26 622 LEU A N 1
ATOM 4681 C CA . LEU A 1 625 ? 106.087 60.742 31.829 1.00 73.03 622 LEU A CA 1
ATOM 4682 C C . LEU A 1 625 ? 105.088 61.666 32.505 1.00 69.88 622 LEU A C 1
ATOM 4683 O O . LEU A 1 625 ? 104.710 62.716 31.966 1.00 64.85 622 LEU A O 1
ATOM 4688 N N . SER A 1 626 ? 104.692 61.262 33.705 1.00 68.05 623 SER A N 1
ATOM 4689 C CA . SER A 1 626 ? 103.649 61.927 34.482 1.00 67.03 623 SER A CA 1
ATOM 4690 C C . SER A 1 626 ? 104.251 62.139 35.865 1.00 64.85 623 SER A C 1
ATOM 4691 O O . SER A 1 626 ? 104.771 61.184 36.448 1.00 66.34 623 SER A O 1
ATOM 4694 N N . LEU A 1 627 ? 104.190 63.362 36.384 1.00 61.12 624 LEU A N 1
ATOM 4695 C CA . LEU A 1 627 ? 104.661 63.669 37.738 1.00 62.25 624 LEU A CA 1
ATOM 4696 C C . LEU A 1 627 ? 103.574 64.333 38.577 1.00 60.13 624 LEU A C 1
ATOM 4697 O O . LEU A 1 627 ? 102.749 65.099 38.060 1.00 56.84 624 LEU A O 1
ATOM 4702 N N . GLN A 1 628 ? 103.587 64.021 39.878 1.00 61.60 625 GLN A N 1
ATOM 4703 C CA . GLN A 1 628 ? 102.570 64.494 40.815 1.00 59.32 625 GLN A CA 1
ATOM 4704 C C . GLN A 1 628 ? 103.222 65.051 42.073 1.00 59.66 625 GLN A C 1
ATOM 4705 O O . GLN A 1 628 ? 104.178 64.485 42.597 1.00 62.41 625 GLN A O 1
ATOM 4711 N N . ALA A 1 629 ? 102.705 66.160 42.568 1.00 55.15 626 ALA A N 1
ATOM 4712 C CA . ALA A 1 629 ? 10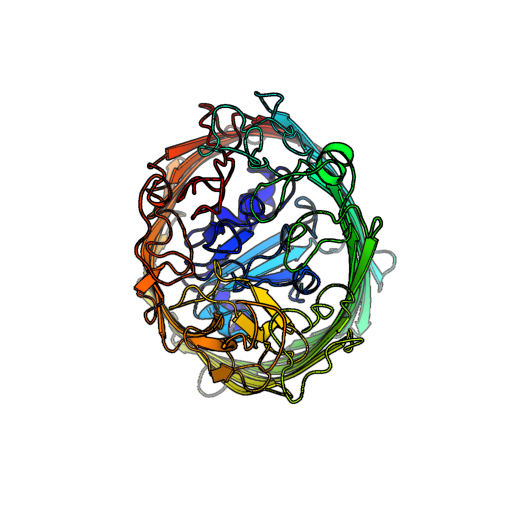3.000 66.550 43.936 1.00 57.05 626 ALA A CA 1
ATOM 4713 C C . ALA A 1 629 ? 101.689 66.701 44.675 1.00 54.28 626 ALA A C 1
ATOM 4714 O O . ALA A 1 629 ? 100.667 67.094 44.090 1.00 56.51 626 ALA A O 1
ATOM 4716 N N . THR A 1 630 ? 101.711 66.309 45.946 1.00 51.04 627 THR A N 1
ATOM 4717 C CA . THR A 1 630 ? 100.544 66.404 46.810 1.00 48.14 627 THR A CA 1
ATOM 4718 C C . THR A 1 630 ? 100.896 67.045 48.124 1.00 47.99 627 THR A C 1
ATOM 4719 O O . THR A 1 630 ? 101.981 66.852 48.671 1.00 48.16 627 THR A O 1
ATOM 4723 N N . VAL A 1 631 ? 99.928 67.742 48.676 1.00 48.34 628 VAL A N 1
ATOM 4724 C CA . VAL A 1 631 ? 99.994 68.111 50.068 1.00 52.18 628 VAL A CA 1
ATOM 4725 C C . VAL A 1 631 ? 98.636 67.955 50.682 1.00 47.86 628 VAL A C 1
ATOM 4726 O O . VAL A 1 631 ? 97.622 68.381 50.102 1.00 48.93 628 VAL A O 1
ATOM 4730 N N . THR A 1 632 ? 98.629 67.404 51.883 1.00 45.21 629 THR A N 1
ATOM 4731 C CA . THR A 1 632 ? 97.441 67.437 52.719 1.00 47.97 629 THR A CA 1
ATOM 4732 C C . THR A 1 632 ? 97.705 68.159 54.047 1.00 47.25 629 THR A C 1
ATOM 4733 O O . THR A 1 632 ? 98.684 67.845 54.745 1.00 46.62 629 THR A O 1
ATOM 4737 N N . TRP A 1 633 ? 96.821 69.111 54.361 1.00 45.64 630 TRP A N 1
ATOM 4738 C CA . TRP A 1 633 ? 96.788 69.823 55.642 1.00 48.91 630 TRP A CA 1
ATOM 4739 C C . TRP A 1 633 ? 95.620 69.330 56.512 1.00 45.97 630 TRP A C 1
ATOM 4740 O O . TRP A 1 633 ? 94.471 69.365 56.095 1.00 45.46 630 TRP A O 1
ATOM 4751 N N . TYR A 1 634 ? 95.924 68.890 57.730 1.00 44.75 631 TYR A N 1
ATOM 4752 C CA . TYR A 1 634 ? 94.884 68.585 58.711 1.00 45.05 631 TYR A CA 1
ATOM 4753 C C . TYR A 1 634 ? 94.862 69.636 59.823 1.00 50.85 631 TYR A C 1
ATOM 4754 O O . TYR A 1 634 ? 95.912 70.072 60.303 1.00 50.20 631 TYR A O 1
ATOM 4763 N N . GLY A 1 635 ? 93.656 70.021 60.224 1.00 46.76 632 GLY A N 1
ATOM 4764 C CA . GLY A 1 635 ? 93.454 70.828 61.405 1.00 47.01 632 GLY A CA 1
ATOM 4765 C C . GLY A 1 635 ? 93.539 70.076 62.726 1.00 46.62 632 GLY A C 1
ATOM 4766 O O . GLY A 1 635 ? 93.915 68.894 62.810 1.00 48.66 632 GLY A O 1
ATOM 4767 N N . LYS A 1 636 ? 93.166 70.796 63.763 1.00 48.68 633 LYS A N 1
ATOM 4768 C CA . LYS A 1 636 ? 93.361 70.404 65.152 1.00 53.08 633 LYS A CA 1
ATOM 4769 C C . LYS A 1 636 ? 92.461 69.206 65.419 1.00 48.19 633 LYS A C 1
ATOM 4770 O O . LYS A 1 636 ? 91.408 69.069 64.804 1.00 48.59 633 LYS A O 1
ATOM 4776 N N . GLN A 1 637 ? 92.905 68.300 66.272 1.00 47.37 634 GLN A N 1
ATOM 4777 C CA . GLN A 1 637 ? 92.040 67.238 66.772 1.00 46.44 634 GLN A CA 1
ATOM 4778 C C . GLN A 1 637 ? 91.855 67.310 68.314 1.00 49.50 634 GLN A C 1
ATOM 4779 O O . GLN A 1 637 ? 92.824 67.442 69.049 1.00 48.38 634 GLN A O 1
ATOM 4785 N N . LYS A 1 638 ? 90.608 67.222 68.777 1.00 51.56 635 LYS A N 1
ATOM 4786 C CA . LYS A 1 638 ? 90.264 67.342 70.198 1.00 55.67 635 LYS A CA 1
ATOM 4787 C C . LYS A 1 638 ? 89.579 66.071 70.679 1.00 52.36 635 LYS A C 1
ATOM 4788 O O . LYS A 1 638 ? 88.664 65.557 70.035 1.00 49.50 635 LYS A O 1
ATOM 4794 N N . PRO A 1 639 ? 89.993 65.580 71.848 1.00 53.91 636 PRO A N 1
ATOM 4795 C CA . PRO A 1 639 ? 89.413 64.369 72.397 1.00 52.04 636 PRO A CA 1
ATOM 4796 C C . PRO A 1 639 ? 88.071 64.578 73.134 1.00 50.08 636 PRO A C 1
ATOM 4797 O O . PRO A 1 639 ? 87.552 65.694 73.240 1.00 49.86 636 PRO A O 1
ATOM 4801 N N . LYS A 1 640 ? 87.495 63.469 73.562 1.00 52.39 637 LYS A N 1
ATOM 4802 C CA . LYS A 1 640 ? 86.355 63.424 74.472 1.00 54.79 637 LYS A CA 1
ATOM 4803 C C . LYS A 1 640 ? 86.544 64.357 75.666 1.00 54.22 637 LYS A C 1
ATOM 4804 O O . LYS A 1 640 ? 87.613 64.366 76.270 1.00 51.86 637 LYS A O 1
ATOM 4810 N N . LYS A 1 641 ? 85.502 65.104 76.018 1.00 56.13 638 LYS A N 1
ATOM 4811 C CA . LYS A 1 641 ? 85.534 65.960 77.227 1.00 64.76 638 LYS A CA 1
ATOM 4812 C C . LYS A 1 641 ? 85.363 65.182 78.539 1.00 63.52 638 LYS A C 1
ATOM 4813 O O . LYS A 1 641 ? 85.824 65.614 79.599 1.00 68.01 638 LYS A O 1
ATOM 4819 N N . TYR A 1 642 ? 84.598 64.099 78.477 1.00 60.48 639 TYR A N 1
ATOM 4820 C CA . TYR A 1 642 ? 84.172 63.371 79.661 1.00 62.19 639 TYR A CA 1
ATOM 4821 C C . TYR A 1 642 ? 84.712 61.934 79.652 1.00 58.93 639 TYR A C 1
ATOM 4822 O O . TYR A 1 642 ? 84.937 61.341 78.583 1.00 54.23 639 TYR A O 1
ATOM 4831 N N . ASP A 1 643 ? 84.901 61.389 80.850 1.00 55.58 640 ASP A N 1
ATOM 4832 C CA . ASP A 1 643 ? 85.313 60.006 81.016 1.00 54.65 640 ASP A CA 1
ATOM 4833 C C . ASP A 1 643 ? 84.124 59.058 81.057 1.00 55.43 640 ASP A C 1
ATOM 4834 O O . ASP A 1 643 ? 82.976 59.474 80.864 1.00 55.09 640 ASP A O 1
ATOM 4839 N N . TYR A 1 644 ? 84.398 57.780 81.306 1.00 54.05 641 TYR A N 1
ATOM 4840 C CA . TYR A 1 644 ? 83.354 56.782 81.262 1.00 56.73 641 TYR A CA 1
ATOM 4841 C C . TYR A 1 644 ? 82.274 57.060 82.308 1.00 57.84 641 TYR A C 1
ATOM 4842 O O . TYR A 1 644 ? 81.137 56.607 82.150 1.00 59.54 641 TYR A O 1
ATOM 4851 N N . HIS A 1 645 ? 82.626 57.779 83.372 1.00 59.54 642 HIS A N 1
ATOM 4852 C CA . HIS A 1 645 ? 81.641 58.159 84.417 1.00 64.07 642 HIS A CA 1
ATOM 4853 C C . HIS A 1 645 ? 80.732 59.309 84.011 1.00 67.28 642 HIS A C 1
ATOM 4854 O O . HIS A 1 645 ? 79.703 59.542 84.663 1.00 71.72 642 HIS A O 1
ATOM 4861 N N . GLY A 1 646 ? 81.132 60.056 82.983 1.00 64.90 643 GLY A N 1
ATOM 4862 C CA . GLY A 1 646 ? 80.467 61.312 82.628 1.00 66.24 643 GLY A CA 1
ATOM 4863 C C . GLY A 1 646 ? 81.064 62.536 83.311 1.00 66.58 643 GLY A C 1
ATOM 4864 O O . GLY A 1 646 ? 80.526 63.636 83.197 1.00 64.62 643 GLY A O 1
ATOM 4865 N N . ASP A 1 647 ? 82.181 62.349 84.016 1.00 66.57 644 ASP A N 1
ATOM 4866 C CA . ASP A 1 647 ? 82.878 63.462 84.660 1.00 67.78 644 ASP A CA 1
ATOM 4867 C C . ASP A 1 647 ? 83.844 64.091 83.679 1.00 67.79 644 ASP A C 1
ATOM 4868 O O . ASP A 1 647 ? 84.411 63.399 82.830 1.00 63.91 644 ASP A O 1
ATOM 4873 N N . ARG A 1 648 ? 84.076 65.387 83.862 1.00 69.58 645 ARG A N 1
ATOM 4874 C CA . ARG A 1 648 ? 85.085 66.135 83.135 1.00 68.30 645 ARG A CA 1
ATOM 4875 C C . ARG A 1 648 ? 86.451 65.480 83.273 1.00 66.48 645 ARG A C 1
ATOM 4876 O O . ARG A 1 648 ? 86.954 65.272 84.350 1.00 68.71 645 ARG A O 1
ATOM 4884 N N . VAL A 1 649 ? 87.023 65.138 82.132 1.00 68.20 646 VAL A N 1
ATOM 4885 C CA . VAL A 1 649 ? 88.408 64.708 81.994 1.00 67.03 646 VAL A CA 1
ATOM 4886 C C . VAL A 1 649 ? 89.368 65.829 82.440 1.00 68.73 646 VAL A C 1
ATOM 4887 O O . VAL A 1 649 ? 89.099 67.027 82.240 1.00 65.08 646 VAL A O 1
ATOM 4891 N N . THR A 1 650 ? 90.476 65.425 83.059 1.00 70.95 647 THR A N 1
ATOM 4892 C CA . THR A 1 650 ? 91.556 66.338 83.456 1.00 71.81 647 THR A CA 1
ATOM 4893 C C . THR A 1 650 ? 92.891 65.768 83.003 1.00 70.34 647 THR A C 1
ATOM 4894 O O . THR A 1 650 ? 92.986 64.583 82.635 1.00 66.98 647 THR A O 1
ATOM 4898 N N . GLY A 1 651 ? 93.913 66.626 83.030 1.00 73.15 648 GLY A N 1
ATOM 4899 C CA . GLY A 1 651 ? 95.292 66.236 82.762 1.00 70.46 648 GLY A CA 1
ATOM 4900 C C . GLY A 1 651 ? 95.501 65.982 81.288 1.00 67.88 648 GLY A C 1
ATOM 4901 O O . GLY A 1 651 ? 94.813 66.548 80.441 1.00 67.60 648 GLY A O 1
ATOM 4902 N N . SER A 1 652 ? 96.438 65.092 80.990 1.00 65.63 649 SER A N 1
ATOM 4903 C CA . SER A 1 652 ? 96.850 64.785 79.636 1.00 64.65 649 SER A CA 1
ATOM 4904 C C . SER A 1 652 ? 95.723 64.118 78.782 1.00 62.14 649 SER A C 1
ATOM 4905 O O . SER A 1 652 ? 95.828 64.001 77.569 1.00 61.26 649 SER A O 1
ATOM 4908 N N . ALA A 1 653 ? 94.650 63.678 79.432 1.00 61.42 650 ALA A N 1
ATOM 4909 C CA . ALA A 1 653 ? 93.482 63.207 78.734 1.00 60.94 650 ALA A CA 1
ATOM 4910 C C . ALA A 1 653 ? 92.799 64.327 77.934 1.00 58.59 650 ALA A C 1
ATOM 4911 O O . ALA A 1 653 ? 91.967 64.027 77.083 1.00 53.47 650 ALA A O 1
ATOM 4913 N N . ASN A 1 654 ? 93.199 65.584 78.177 1.00 61.21 651 ASN A N 1
ATOM 4914 C CA . ASN A 1 654 ? 92.729 66.765 77.422 1.00 62.93 651 ASN A CA 1
ATOM 4915 C C . ASN A 1 654 ? 93.580 67.109 76.194 1.00 59.44 651 ASN A C 1
ATOM 4916 O O . ASN A 1 654 ? 93.254 68.022 75.447 1.00 56.61 651 ASN A O 1
ATOM 4921 N N . ASP A 1 655 ? 94.696 66.413 76.032 1.00 57.55 652 ASP A N 1
ATOM 4922 C CA . ASP A 1 655 ? 95.674 66.747 75.017 1.00 57.99 652 ASP A CA 1
ATOM 4923 C C . ASP A 1 655 ? 95.087 66.724 73.621 1.00 53.72 652 ASP A C 1
ATOM 4924 O O . ASP A 1 655 ? 94.373 65.797 73.249 1.00 51.69 652 ASP A O 1
ATOM 4929 N N . GLN A 1 656 ? 95.442 67.728 72.847 1.00 56.00 653 GLN A N 1
ATOM 4930 C CA . GLN A 1 656 ? 94.960 67.884 71.500 1.00 58.59 653 GLN A CA 1
ATOM 4931 C C . GLN A 1 656 ? 96.130 67.736 70.558 1.00 58.03 653 GLN A C 1
ATOM 4932 O O . GLN A 1 656 ? 97.246 68.034 70.919 1.00 60.70 653 GLN A O 1
ATOM 4938 N N . LEU A 1 657 ? 95.865 67.278 69.353 1.00 57.04 654 LEU A N 1
ATOM 4939 C CA . LEU A 1 657 ? 96.849 67.333 68.284 1.00 57.06 654 LEU A CA 1
ATOM 4940 C C . LEU A 1 657 ? 96.756 68.662 67.565 1.00 55.28 654 LEU A C 1
ATOM 4941 O O . LEU A 1 657 ? 95.679 69.143 67.199 1.00 56.22 654 LEU A O 1
ATOM 4946 N N . SER A 1 658 ? 97.915 69.247 67.353 1.00 54.72 655 SER A N 1
ATOM 4947 C CA . SER A 1 658 ? 98.015 70.446 66.552 1.00 56.11 655 SER A CA 1
ATOM 4948 C C . SER A 1 658 ? 97.834 70.161 65.057 1.00 53.57 655 SER A C 1
ATOM 4949 O O . SER A 1 658 ? 97.992 69.041 64.621 1.00 49.61 655 SER A O 1
ATOM 4952 N N . PRO A 1 659 ? 97.508 71.196 64.276 1.00 56.94 656 PRO A N 1
ATOM 4953 C CA . PRO A 1 659 ? 97.484 71.097 62.825 1.00 56.01 656 PRO A CA 1
ATOM 4954 C C . PRO A 1 659 ? 98.808 70.603 62.252 1.00 53.68 656 PRO A C 1
ATOM 4955 O O . PRO A 1 659 ? 99.861 70.914 62.798 1.00 54.18 656 PRO A O 1
ATOM 4959 N N . TYR A 1 660 ? 98.755 69.841 61.166 1.00 51.79 657 TYR A N 1
ATOM 4960 C CA . TYR A 1 660 ? 99.974 69.437 60.469 1.00 50.35 657 TYR A CA 1
ATOM 4961 C C . TYR A 1 660 ? 99.733 69.109 59.015 1.00 47.38 657 TYR A C 1
ATOM 4962 O O . TYR A 1 660 ? 98.588 68.941 58.588 1.00 47.04 657 TYR A O 1
ATOM 4971 N N . ALA A 1 661 ? 100.816 69.018 58.255 1.00 46.53 658 ALA A N 1
ATOM 4972 C CA . ALA A 1 661 ? 100.731 68.756 56.827 1.00 48.61 658 ALA A CA 1
ATOM 4973 C C . ALA A 1 661 ? 101.568 67.544 56.454 1.00 51.73 658 ALA A C 1
ATOM 4974 O O . ALA A 1 661 ? 102.524 67.189 57.170 1.00 52.32 658 ALA A O 1
ATOM 4976 N N . ILE A 1 662 ? 101.155 66.879 55.370 1.00 51.03 659 ILE A N 1
ATOM 4977 C CA . ILE A 1 662 ? 101.882 65.740 54.804 1.00 50.97 659 ILE A CA 1
ATOM 4978 C C . ILE A 1 662 ? 102.045 65.959 53.298 1.00 52.18 659 ILE A C 1
ATOM 4979 O O . ILE A 1 662 ? 101.055 66.124 52.589 1.00 54.30 659 ILE A O 1
ATOM 4984 N N . ALA A 1 663 ? 103.277 65.929 52.800 1.00 52.27 660 ALA A N 1
ATOM 4985 C CA . ALA A 1 663 ? 103.515 66.165 51.372 1.00 51.97 660 ALA A CA 1
ATOM 4986 C C . ALA A 1 663 ? 104.099 64.929 50.715 1.00 56.19 660 ALA A C 1
ATOM 4987 O O . ALA A 1 663 ? 104.765 64.121 51.375 1.00 53.69 660 ALA A O 1
ATOM 4989 N N . GLY A 1 664 ? 103.840 64.776 49.411 1.00 58.41 661 GLY A N 1
ATOM 4990 C CA . GLY A 1 664 ? 104.460 63.699 48.624 1.00 57.63 661 GLY A CA 1
ATOM 4991 C C . GLY A 1 664 ? 104.763 64.085 47.185 1.00 56.38 661 GLY A C 1
ATOM 4992 O O . GLY A 1 664 ? 104.292 65.103 46.680 1.00 56.00 661 GLY A O 1
ATOM 4993 N N . LEU A 1 665 ? 105.523 63.219 46.529 1.00 59.51 662 LEU A N 1
ATOM 4994 C CA . LEU A 1 665 ? 105.956 63.405 45.156 1.00 60.62 662 LEU A CA 1
ATOM 4995 C C . LEU A 1 665 ? 106.022 62.035 44.540 1.00 60.43 662 LEU A C 1
ATOM 4996 O O . LEU A 1 665 ? 106.474 61.105 45.192 1.00 64.67 662 LEU A O 1
ATOM 5001 N N . GLY A 1 666 ? 105.600 61.883 43.293 1.00 56.97 663 GLY A N 1
ATOM 5002 C CA . GLY A 1 666 ? 105.810 60.603 42.618 1.00 58.28 663 GLY A CA 1
ATOM 5003 C C . GLY A 1 666 ? 105.617 60.737 41.134 1.00 60.24 663 GLY A C 1
ATOM 5004 O O . GLY A 1 666 ? 105.267 61.801 40.643 1.00 60.26 663 GLY A O 1
ATOM 5005 N N . GLY A 1 667 ? 105.844 59.654 40.406 1.00 63.47 664 GLY A N 1
ATOM 5006 C CA . GLY A 1 667 ? 105.668 59.696 38.971 1.00 66.78 664 GLY A CA 1
ATOM 5007 C C . GLY A 1 667 ? 105.379 58.351 38.346 1.00 69.46 664 GLY A C 1
ATOM 5008 O O . GLY A 1 667 ? 105.494 57.303 38.991 1.00 66.92 664 GLY A O 1
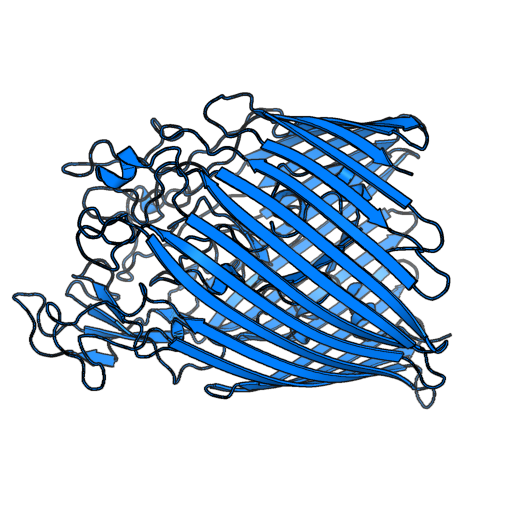ATOM 5009 N N . THR A 1 668 ? 105.009 58.389 37.070 1.00 68.69 665 THR A N 1
ATOM 5010 C CA . THR A 1 668 ? 104.838 57.170 36.297 1.00 73.12 665 THR A CA 1
ATOM 5011 C C . THR A 1 668 ? 105.570 57.355 34.981 1.00 73.93 665 THR A C 1
ATOM 5012 O O . THR A 1 668 ? 105.459 58.410 34.314 1.00 71.42 665 THR A O 1
ATOM 5016 N N . TYR A 1 669 ? 106.298 56.325 34.577 1.00 78.79 666 TYR A N 1
ATOM 5017 C CA . TYR A 1 669 ? 106.978 56.372 33.280 1.00 81.67 666 TYR A CA 1
ATOM 5018 C C . TYR A 1 669 ? 106.454 55.208 32.443 1.00 85.19 666 TYR A C 1
ATOM 5019 O O . TYR A 1 669 ? 106.561 54.054 32.857 1.00 81.78 666 TYR A O 1
ATOM 5028 N N . ARG A 1 670 ? 105.852 55.514 31.297 1.00 85.44 667 ARG A N 1
ATOM 5029 C CA . ARG A 1 670 ? 105.375 54.495 30.351 1.00 91.04 667 ARG A CA 1
ATOM 5030 C C . ARG A 1 670 ? 106.514 54.045 29.454 1.00 95.28 667 ARG A C 1
ATOM 5031 O O . ARG A 1 670 ? 106.883 54.769 28.561 1.00 93.04 667 ARG A O 1
ATOM 5039 N N . LEU A 1 671 ? 107.081 52.864 29.703 1.00 100.45 668 LEU A N 1
ATOM 5040 C CA . LEU A 1 671 ? 108.118 52.305 28.817 1.00 103.14 668 LEU A CA 1
ATOM 5041 C C . LEU A 1 671 ? 107.523 51.785 27.514 1.00 103.57 668 LEU A C 1
ATOM 5042 O O . LEU A 1 671 ? 108.206 51.758 26.515 1.00 109.45 668 LEU A O 1
ATOM 5047 N N . SER A 1 672 ? 106.265 51.356 27.518 1.00 100.08 669 SER A N 1
ATOM 5048 C CA . SER A 1 672 ? 105.614 50.869 26.292 1.00 100.26 669 SER A CA 1
ATOM 5049 C C . SER A 1 672 ? 104.129 50.689 26.564 1.00 97.47 669 SER A C 1
ATOM 5050 O O . SER A 1 672 ? 103.682 50.858 27.683 1.00 94.15 669 SER A O 1
ATOM 5053 N N . LYS A 1 673 ? 103.369 50.314 25.545 1.00 103.06 670 LYS A N 1
ATOM 5054 C CA . LYS A 1 673 ? 101.976 49.898 25.737 1.00 104.68 670 LYS A CA 1
ATOM 5055 C C . LYS A 1 673 ? 101.855 48.850 26.854 1.00 100.10 670 LYS A C 1
ATOM 5056 O O . LYS A 1 673 ? 100.796 48.724 27.477 1.00 97.80 670 LYS A O 1
ATOM 5062 N N . ASN A 1 674 ? 102.939 48.099 27.089 1.00 98.82 671 ASN A N 1
ATOM 5063 C CA . ASN A 1 674 ? 102.907 46.922 27.949 1.00 96.80 671 ASN A CA 1
ATOM 5064 C C . ASN A 1 674 ? 103.557 47.065 29.315 1.00 93.54 671 ASN A C 1
ATOM 5065 O O . ASN A 1 674 ? 103.347 46.210 30.168 1.00 96.58 671 ASN A O 1
ATOM 5070 N N . LEU A 1 675 ? 104.357 48.104 29.526 1.00 90.46 672 LEU A N 1
ATOM 5071 C CA . LEU A 1 675 ? 105.092 48.241 30.775 1.00 85.82 672 LEU A CA 1
ATOM 5072 C C . LEU A 1 675 ? 105.108 49.669 31.263 1.00 84.44 672 LEU A C 1
ATOM 5073 O O . LEU A 1 675 ? 105.481 50.590 30.523 1.00 86.58 672 LEU A O 1
ATOM 5078 N N . SER A 1 676 ? 104.683 49.846 32.512 1.00 80.67 673 SER A N 1
ATOM 5079 C CA . SER A 1 676 ? 104.793 51.127 33.186 1.00 79.89 673 SER A CA 1
ATOM 5080 C C . SER A 1 676 ? 105.463 50.987 34.540 1.00 76.94 673 SER A C 1
ATOM 5081 O O . SER A 1 676 ? 105.262 50.001 35.263 1.00 76.54 673 SER A O 1
ATOM 5084 N N . LEU A 1 677 ? 106.305 51.952 34.876 1.00 73.97 674 LEU A N 1
ATOM 5085 C CA . LEU A 1 677 ? 106.791 52.009 36.224 1.00 78.99 674 LEU A CA 1
ATOM 5086 C C . LEU A 1 677 ? 106.488 53.317 36.965 1.00 74.99 674 LEU A C 1
ATOM 5087 O O . LEU A 1 677 ? 106.255 54.377 36.368 1.00 75.73 674 LEU A O 1
ATOM 5092 N N . GLY A 1 678 ? 106.436 53.184 38.280 1.00 72.02 675 GLY A N 1
ATOM 5093 C CA . GLY A 1 678 ? 106.041 54.259 39.175 1.00 71.07 675 GLY A CA 1
ATOM 5094 C C . GLY A 1 678 ? 107.083 54.316 40.269 1.00 69.14 675 GLY A C 1
ATOM 5095 O O . GLY A 1 678 ? 107.710 53.298 40.603 1.00 69.17 675 GLY A O 1
ATOM 5096 N N . ALA A 1 679 ? 107.316 55.511 40.784 1.00 65.24 676 ALA A N 1
ATOM 5097 C CA . ALA A 1 679 ? 108.107 55.659 41.990 1.00 68.65 676 ALA A CA 1
ATOM 5098 C C . ALA A 1 679 ? 107.747 56.970 42.657 1.00 67.43 676 ALA A C 1
ATOM 5099 O O . ALA A 1 679 ? 107.190 57.880 42.022 1.00 68.31 676 ALA A O 1
ATOM 5101 N N . GLY A 1 680 ? 108.081 57.085 43.933 1.00 65.59 677 GLY A N 1
ATOM 5102 C CA . GLY A 1 680 ? 107.827 58.334 44.629 1.00 66.51 677 GLY A CA 1
ATOM 5103 C C . GLY A 1 680 ? 108.146 58.261 46.096 1.00 66.92 677 GLY A C 1
ATOM 5104 O O . GLY A 1 680 ? 108.773 57.306 46.557 1.00 69.93 677 GLY A O 1
ATOM 5105 N N . VAL A 1 681 ? 107.715 59.297 46.810 1.00 65.89 678 VAL A N 1
ATOM 5106 C CA . VAL A 1 681 ? 107.907 59.420 48.246 1.00 65.91 678 VAL A CA 1
ATOM 5107 C C . VAL A 1 681 ? 106.648 60.027 48.883 1.00 61.29 678 VAL A C 1
ATOM 5108 O O . VAL A 1 681 ? 106.135 61.058 48.430 1.00 63.65 678 VAL A O 1
ATOM 5112 N N . ASP A 1 682 ? 106.140 59.341 49.903 1.00 61.88 679 ASP A N 1
ATOM 5113 C CA . ASP A 1 682 ? 105.048 59.824 50.745 1.00 60.63 679 ASP A CA 1
ATOM 5114 C C . ASP A 1 682 ? 105.632 60.421 52.014 1.00 60.83 679 ASP A C 1
ATOM 5115 O O . ASP A 1 682 ? 106.619 59.909 52.560 1.00 62.49 679 ASP A O 1
ATOM 5120 N N . ASN A 1 683 ? 105.001 61.489 52.486 1.00 59.99 680 ASN A N 1
ATOM 5121 C CA . ASN A 1 683 ? 105.475 62.253 53.639 1.00 59.87 680 ASN A CA 1
ATOM 5122 C C . ASN A 1 683 ? 106.921 62.701 53.470 1.00 62.76 680 ASN A C 1
ATOM 5123 O O . ASN A 1 683 ? 107.823 62.220 54.142 1.00 62.60 680 ASN A O 1
ATOM 5128 N N . LEU A 1 684 ? 107.089 63.682 52.605 1.00 64.93 681 LEU A N 1
ATOM 5129 C CA . LEU A 1 684 ? 108.375 64.104 52.090 1.00 68.75 681 LEU A CA 1
ATOM 5130 C C . LEU A 1 684 ? 109.211 64.785 53.172 1.00 70.28 681 LEU A C 1
ATOM 5131 O O . LEU A 1 684 ? 110.421 64.617 53.205 1.00 74.27 681 LEU A O 1
ATOM 5136 N N . PHE A 1 685 ? 108.571 65.541 54.059 1.00 71.44 682 PHE A N 1
ATOM 5137 C CA . PHE A 1 685 ? 109.279 66.266 55.122 1.00 71.63 682 PHE A CA 1
ATOM 5138 C C . PHE A 1 685 ? 109.241 65.493 56.451 1.00 70.54 682 PHE A C 1
ATOM 5139 O O . PHE A 1 685 ? 109.515 66.046 57.514 1.00 72.79 682 PHE A O 1
ATOM 5147 N N . ASP A 1 686 ? 108.891 64.216 56.378 1.00 66.15 683 ASP A N 1
ATOM 5148 C CA . ASP A 1 686 ? 109.054 63.271 57.500 1.00 67.31 683 ASP A CA 1
ATOM 5149 C C . ASP A 1 686 ? 108.331 63.675 58.776 1.00 64.77 683 ASP A C 1
ATOM 5150 O O . ASP A 1 686 ? 108.857 63.529 59.873 1.00 64.79 683 ASP A O 1
ATOM 5155 N N . LYS A 1 687 ? 107.099 64.131 58.630 1.00 62.29 684 LYS A N 1
ATOM 5156 C CA . LYS A 1 687 ? 106.323 64.572 59.768 1.00 61.68 684 LYS A CA 1
ATOM 5157 C C . LYS A 1 687 ? 105.619 63.405 60.483 1.00 58.40 684 LYS A C 1
ATOM 5158 O O . LYS A 1 687 ? 104.725 62.746 59.923 1.00 53.42 684 LYS A O 1
ATOM 5164 N N . ARG A 1 688 ? 106.064 63.103 61.705 1.00 57.21 685 ARG A N 1
ATOM 5165 C CA . ARG A 1 688 ? 105.600 61.912 62.409 1.00 56.18 685 ARG A CA 1
ATOM 5166 C C . ARG A 1 688 ? 104.829 62.215 63.681 1.00 55.75 685 ARG A C 1
ATOM 5167 O O . ARG A 1 688 ? 105.099 63.198 64.363 1.00 60.44 685 ARG A O 1
ATOM 5175 N N . LEU A 1 689 ? 103.838 61.365 63.958 1.00 54.79 686 LEU A N 1
ATOM 5176 C CA . LEU A 1 689 ? 103.108 61.369 65.222 1.00 53.72 686 LEU A CA 1
ATOM 5177 C C . LEU A 1 689 ? 103.042 59.946 65.736 1.00 55.08 686 LEU A C 1
ATOM 5178 O O . LEU A 1 689 ? 102.964 58.993 64.951 1.00 50.83 686 LEU A O 1
ATOM 5183 N N . PHE A 1 690 ? 102.969 59.841 67.057 1.00 55.78 687 PHE A N 1
ATOM 5184 C CA . PHE A 1 690 ? 103.131 58.599 67.794 1.00 57.73 687 PHE A CA 1
ATOM 5185 C C . PHE A 1 690 ? 101.900 58.409 68.681 1.00 55.81 687 PHE A C 1
ATOM 5186 O O . PHE A 1 690 ? 101.351 59.396 69.174 1.00 52.13 687 PHE A O 1
ATOM 5194 N N . ARG A 1 691 ? 101.415 57.171 68.802 1.00 52.83 688 ARG A N 1
ATOM 5195 C CA . ARG A 1 691 ? 100.263 56.882 69.671 1.00 50.92 688 ARG A CA 1
ATOM 5196 C C . ARG A 1 691 ? 100.781 56.877 71.124 1.00 53.73 688 ARG A C 1
ATOM 5197 O O . ARG A 1 691 ? 101.681 56.108 71.444 1.00 51.67 688 ARG A O 1
ATOM 5205 N N . ALA A 1 692 ? 100.226 57.730 71.987 1.00 54.35 689 ALA A N 1
ATOM 5206 C CA . ALA A 1 692 ? 100.625 57.795 73.408 1.00 52.37 689 ALA A CA 1
ATOM 5207 C C . ALA A 1 692 ? 99.744 56.954 74.333 1.00 49.76 689 ALA A C 1
ATOM 5208 O O . ALA A 1 692 ? 100.100 56.645 75.498 1.00 52.02 689 ALA A O 1
ATOM 5210 N N . GLY A 1 693 ? 98.575 56.575 73.828 1.00 46.92 690 GLY A N 1
ATOM 5211 C CA . GLY A 1 693 ? 97.635 55.790 74.626 1.00 48.24 690 GLY A CA 1
ATOM 5212 C C . GLY A 1 693 ? 96.211 55.896 74.114 1.00 44.93 690 GLY A C 1
ATOM 5213 O O . GLY A 1 693 ? 95.986 56.208 72.962 1.00 40.17 690 GLY A O 1
ATOM 5214 N N . ASN A 1 694 ? 95.263 55.640 74.999 1.00 44.26 691 ASN A N 1
ATOM 5215 C CA . ASN A 1 694 ? 93.840 55.823 74.730 1.00 43.87 691 ASN A CA 1
ATOM 5216 C C . ASN A 1 694 ? 93.466 57.249 75.124 1.00 45.86 691 ASN A C 1
ATOM 5217 O O . ASN A 1 694 ? 94.309 57.953 75.614 1.00 46.78 691 ASN A O 1
ATOM 5222 N N . ALA A 1 695 ? 92.217 57.671 74.909 1.00 46.00 692 ALA A N 1
ATOM 5223 C CA . ALA A 1 695 ? 91.793 59.028 75.304 1.00 50.70 692 ALA A CA 1
ATOM 5224 C C . ALA A 1 695 ? 91.859 59.307 76.805 1.00 51.22 692 ALA A C 1
ATOM 5225 O O . ALA A 1 695 ? 92.477 60.291 77.226 1.00 53.46 692 ALA A O 1
ATOM 5227 N N . GLN A 1 696 ? 91.201 58.469 77.605 1.00 50.17 693 GLN A N 1
ATOM 5228 C CA . GLN A 1 696 ? 91.285 58.597 79.068 1.00 59.00 693 GLN A CA 1
ATOM 5229 C C . GLN A 1 696 ? 92.142 57.472 79.645 1.00 58.98 693 GLN A C 1
ATOM 5230 O O . GLN A 1 696 ? 92.336 56.420 79.026 1.00 65.10 693 GLN A O 1
ATOM 5236 N N . GLY A 1 697 ? 92.609 57.685 80.853 1.00 68.94 694 GLY A N 1
ATOM 5237 C CA . GLY A 1 697 ? 93.468 56.722 81.531 1.00 74.50 694 GLY A CA 1
ATOM 5238 C C . GLY A 1 697 ? 92.732 55.663 82.327 1.00 75.04 694 GLY A C 1
ATOM 5239 O O . GLY A 1 697 ? 91.525 55.704 82.454 1.00 78.10 694 GLY A O 1
ATOM 5240 N N . VAL A 1 698 ? 93.487 54.698 82.836 1.00 72.97 695 VAL A N 1
ATOM 5241 C CA . VAL A 1 698 ? 93.015 53.740 83.813 1.00 68.57 695 VAL A CA 1
ATOM 5242 C C . VAL A 1 698 ? 94.029 53.744 84.945 1.00 69.83 695 VAL A C 1
ATOM 5243 O O . VAL A 1 698 ? 95.060 54.399 84.839 1.00 68.85 695 VAL A O 1
ATOM 5247 N N . VAL A 1 699 ? 93.742 53.006 86.014 1.00 68.71 696 VAL A N 1
ATOM 5248 C CA . VAL A 1 699 ? 94.688 52.858 87.118 1.00 71.68 696 VAL A CA 1
ATOM 5249 C C . VAL A 1 699 ? 96.105 52.522 86.610 1.00 72.48 696 VAL A C 1
ATOM 5250 O O . VAL A 1 699 ? 96.318 51.487 85.957 1.00 71.30 696 VAL A O 1
ATOM 5254 N N . GLY A 1 700 ? 97.054 53.422 86.883 1.00 73.85 697 GLY A N 1
ATOM 5255 C CA . GLY A 1 700 ? 98.450 53.240 86.474 1.00 75.05 697 GLY A CA 1
ATOM 5256 C C . GLY A 1 700 ? 98.867 53.802 85.112 1.00 69.78 697 GLY A C 1
ATOM 5257 O O . GLY A 1 700 ? 100.047 53.781 84.783 1.00 71.87 697 GLY A O 1
ATOM 5258 N N . ILE A 1 701 ? 97.928 54.300 84.315 1.00 66.37 698 ILE A N 1
ATOM 5259 C CA . ILE A 1 701 ? 98.207 54.657 82.908 1.00 65.21 698 ILE A CA 1
ATOM 5260 C C . ILE A 1 701 ? 97.390 55.881 82.509 1.00 64.37 698 ILE A C 1
ATOM 5261 O O . ILE A 1 701 ? 96.178 55.773 82.342 1.00 61.50 698 ILE A O 1
ATOM 5266 N N . ASP A 1 702 ? 98.042 57.031 82.350 1.00 64.16 699 ASP A N 1
ATOM 5267 C CA . ASP A 1 702 ? 97.342 58.260 82.005 1.00 64.15 699 ASP A CA 1
ATOM 5268 C C . ASP A 1 702 ? 96.737 58.129 80.611 1.00 62.53 699 ASP A C 1
ATOM 5269 O O . ASP A 1 702 ? 97.164 57.303 79.805 1.00 60.83 699 ASP A O 1
ATOM 5274 N N . GLY A 1 703 ? 95.752 58.974 80.335 1.00 60.77 700 GLY A N 1
ATOM 5275 C CA . GLY A 1 703 ? 95.217 59.105 79.024 1.00 56.84 700 GLY A CA 1
ATOM 5276 C C . GLY A 1 703 ? 96.130 59.931 78.152 1.00 57.50 700 GLY A C 1
ATOM 5277 O O . GLY A 1 703 ? 97.063 60.546 78.636 1.00 62.13 700 GLY A O 1
ATOM 5278 N N . ALA A 1 704 ? 95.834 59.951 76.858 1.00 55.71 701 ALA A N 1
ATOM 5279 C CA . ALA A 1 704 ? 96.627 60.695 75.879 1.00 57.15 701 ALA A CA 1
ATOM 5280 C C . ALA A 1 704 ? 95.784 61.618 75.026 1.00 53.22 701 ALA A C 1
ATOM 5281 O O . ALA A 1 704 ? 96.258 62.125 74.018 1.00 54.11 701 ALA A O 1
ATOM 5283 N N . GLY A 1 705 ? 94.510 61.770 75.353 1.00 52.52 702 GLY A N 1
ATOM 5284 C CA . GLY A 1 705 ? 93.664 62.679 74.591 1.00 52.95 702 GLY A CA 1
ATOM 5285 C C . GLY A 1 705 ? 93.557 62.208 73.158 1.00 49.88 702 GLY A C 1
ATOM 5286 O O . GLY A 1 705 ? 93.244 61.049 72.910 1.00 49.73 702 GLY A O 1
ATOM 5287 N N . ALA A 1 706 ? 93.886 63.100 72.223 1.00 50.74 703 ALA A N 1
ATOM 5288 C CA . ALA A 1 706 ? 93.740 62.847 70.788 1.00 51.49 703 ALA A CA 1
ATOM 5289 C C . ALA A 1 706 ? 94.933 62.094 70.150 1.00 50.20 703 ALA A C 1
ATOM 5290 O O . ALA A 1 706 ? 94.857 61.688 68.996 1.00 48.66 703 ALA A O 1
ATOM 5292 N N . ALA A 1 707 ? 96.008 61.913 70.920 1.00 49.95 704 ALA A N 1
ATOM 5293 C CA . ALA A 1 707 ? 97.235 61.269 70.456 1.00 48.48 704 ALA A CA 1
ATOM 5294 C C . ALA A 1 707 ? 97.125 59.754 70.440 1.00 45.52 704 ALA A C 1
ATOM 5295 O O . ALA A 1 707 ? 97.874 59.081 71.130 1.00 46.65 704 ALA A O 1
ATOM 5297 N N . THR A 1 708 ? 96.192 59.230 69.648 1.00 44.43 705 THR A N 1
ATOM 5298 C CA . THR A 1 708 ? 95.768 57.832 69.744 1.00 44.08 705 THR A CA 1
ATOM 5299 C C . THR A 1 708 ? 96.258 56.980 68.545 1.00 45.00 705 THR A C 1
ATOM 5300 O O . THR A 1 708 ? 95.855 55.812 68.379 1.00 41.54 705 THR A O 1
ATOM 5304 N N . TYR A 1 709 ? 97.052 57.579 67.660 1.00 42.94 706 TYR A N 1
ATOM 5305 C CA . TYR A 1 709 ? 97.439 56.895 66.433 1.00 42.66 706 TYR A CA 1
ATOM 5306 C C . TYR A 1 709 ? 98.850 57.261 66.017 1.00 44.01 706 TYR A C 1
ATOM 5307 O O . TYR A 1 709 ? 99.393 58.291 66.424 1.00 48.46 706 TYR A O 1
ATOM 5316 N N . ASN A 1 710 ? 99.451 56.377 65.235 1.00 44.23 707 ASN A N 1
ATOM 5317 C CA . ASN A 1 710 ? 100.695 56.687 64.523 1.00 48.74 707 ASN A CA 1
ATOM 5318 C C . ASN A 1 710 ? 100.452 57.230 63.109 1.00 47.34 707 ASN A C 1
ATOM 5319 O O . ASN A 1 710 ? 99.740 56.619 62.329 1.00 45.74 707 ASN A O 1
ATOM 5324 N N . GLU A 1 711 ? 101.099 58.354 62.801 1.00 47.66 708 GLU A N 1
ATOM 5325 C CA . GLU A 1 711 ? 101.260 58.849 61.440 1.00 49.55 708 GLU A CA 1
ATOM 5326 C C . GLU A 1 711 ? 102.660 58.475 60.959 1.00 53.61 708 GLU A C 1
ATOM 5327 O O . GLU A 1 711 ? 103.665 58.928 61.543 1.00 50.90 708 GLU A O 1
ATOM 5333 N N . PRO A 1 712 ? 102.735 57.620 59.924 1.00 53.08 709 PRO A N 1
ATOM 5334 C CA . PRO A 1 712 ? 104.049 57.118 59.496 1.00 53.17 709 PRO A CA 1
ATOM 5335 C C . PRO A 1 712 ? 104.881 58.251 58.900 1.00 53.54 709 PRO A C 1
ATOM 5336 O O . PRO A 1 712 ? 104.324 59.254 58.444 1.00 50.95 709 PRO A O 1
ATOM 5340 N N . GLY A 1 713 ? 106.204 58.087 58.926 1.00 55.39 710 GLY A N 1
ATOM 5341 C CA . GLY A 1 713 ? 107.116 59.046 58.345 1.00 56.00 710 GLY A CA 1
ATOM 5342 C C . GLY A 1 713 ? 107.392 58.850 56.863 1.00 58.13 710 GLY A C 1
ATOM 5343 O O . GLY A 1 713 ? 106.671 58.156 56.150 1.00 54.33 710 GLY A O 1
ATOM 5344 N N . ARG A 1 714 ? 108.472 59.470 56.409 1.00 62.88 711 ARG A N 1
ATOM 5345 C CA . ARG A 1 714 ? 108.852 59.445 55.004 1.00 64.52 711 ARG A CA 1
ATOM 5346 C C . ARG A 1 714 ? 108.986 57.997 54.550 1.00 63.33 711 ARG A C 1
ATOM 5347 O O . ARG A 1 714 ? 109.561 57.170 55.250 1.00 61.71 711 ARG A O 1
ATOM 5355 N N . THR A 1 715 ? 108.432 57.712 53.372 1.00 61.73 712 THR A N 1
ATOM 5356 C CA . THR A 1 715 ? 108.336 56.358 52.856 1.00 58.23 712 THR A CA 1
ATOM 5357 C C . THR A 1 715 ? 108.463 56.373 51.325 1.00 57.95 712 THR A C 1
ATOM 5358 O O . THR A 1 715 ? 107.620 56.950 50.647 1.00 59.64 712 THR A O 1
ATOM 5362 N N . PHE A 1 716 ? 109.506 55.744 50.789 1.00 59.89 713 PHE A N 1
ATOM 5363 C CA . PHE A 1 716 ? 109.749 55.718 49.353 1.00 64.12 713 PHE A CA 1
ATOM 5364 C C . PHE A 1 716 ? 109.014 54.528 48.806 1.00 63.52 713 PHE A C 1
ATOM 5365 O O . PHE A 1 716 ? 108.789 53.573 49.538 1.00 63.65 713 PHE A O 1
ATOM 5373 N N . TYR A 1 717 ? 108.666 54.560 47.520 1.00 62.23 714 TYR A N 1
ATOM 5374 C CA . TYR A 1 717 ? 107.979 53.426 46.915 1.00 59.10 714 TYR A CA 1
ATOM 5375 C C . TYR A 1 717 ? 108.318 53.248 45.435 1.00 62.27 714 TYR A C 1
ATOM 5376 O O . TYR A 1 717 ? 108.663 54.223 44.738 1.00 62.68 714 TYR A O 1
ATOM 5385 N N . THR A 1 718 ? 108.233 51.999 44.961 1.00 65.51 715 THR A N 1
ATOM 5386 C CA . THR A 1 718 ? 108.311 51.690 43.525 1.00 70.65 715 THR A CA 1
ATOM 5387 C C . THR A 1 718 ? 107.188 50.752 43.102 1.00 67.04 715 THR A C 1
ATOM 5388 O O . THR A 1 718 ? 106.675 49.988 43.894 1.00 64.34 715 THR A O 1
ATOM 5392 N N . SER A 1 719 ? 106.814 50.818 41.830 1.00 67.16 716 SER A N 1
ATOM 5393 C CA . SER A 1 719 ? 105.830 49.903 41.282 1.00 67.23 716 SER A CA 1
ATOM 5394 C C . SER A 1 719 ? 106.163 49.561 39.830 1.00 68.82 716 SER A C 1
ATOM 5395 O O . SER A 1 719 ? 106.897 50.274 39.152 1.00 74.28 716 SER A O 1
ATOM 5398 N N . LEU A 1 720 ? 105.618 48.449 39.362 1.00 72.85 717 LEU A N 1
ATOM 5399 C CA . LEU A 1 720 ? 105.713 48.090 37.962 1.00 75.66 717 LEU A CA 1
ATOM 5400 C C . LEU A 1 720 ? 104.412 47.418 37.560 1.00 73.57 717 LEU A C 1
ATOM 5401 O O . LEU A 1 720 ? 103.844 46.642 38.333 1.00 73.94 717 LEU A O 1
ATOM 5406 N N . THR A 1 721 ? 103.893 47.786 36.394 1.00 69.70 718 THR A N 1
ATOM 5407 C CA . THR A 1 721 ? 102.655 47.198 35.889 1.00 72.83 718 THR A CA 1
ATOM 5408 C C . THR A 1 721 ? 102.938 46.703 34.492 1.00 74.44 718 THR A C 1
ATOM 5409 O O . THR A 1 721 ? 103.338 47.485 33.616 1.00 78.04 718 THR A O 1
ATOM 5413 N N . ALA A 1 722 ? 102.806 45.393 34.300 1.00 75.57 719 ALA A N 1
ATOM 5414 C CA . ALA A 1 722 ? 102.855 44.817 32.963 1.00 80.62 719 ALA A CA 1
ATOM 5415 C C . ALA A 1 722 ? 101.438 44.462 32.584 1.00 83.02 719 ALA A C 1
ATOM 5416 O O . ALA A 1 722 ? 100.699 43.925 33.392 1.00 81.32 719 ALA A O 1
ATOM 5418 N N . SER A 1 723 ? 101.049 44.779 31.361 1.00 86.83 720 SER A N 1
ATOM 5419 C CA . SER A 1 723 ? 99.671 44.610 30.945 1.00 90.09 720 SER A CA 1
ATOM 5420 C C . SER A 1 723 ? 99.601 44.205 29.482 1.00 96.09 720 SER A C 1
ATOM 5421 O O . SER A 1 723 ? 100.584 44.306 28.744 1.00 98.31 720 SER A O 1
ATOM 5424 N N . PHE A 1 724 ? 98.451 43.689 29.076 1.00 96.02 721 PHE A N 1
ATOM 5425 C CA . PHE A 1 724 ? 98.153 43.541 27.664 1.00 99.10 721 PHE A CA 1
ATOM 5426 C C . PHE A 1 724 ? 96.640 43.555 27.476 1.00 99.09 721 PHE A C 1
ATOM 5427 O O . PHE A 1 724 ? 96.174 43.520 26.351 1.00 105.72 721 PHE A O 1
#

Secondary structure (DSSP, 8-state):
-PPPPHHHHGGGSTTEEEEEHHHHHHS--SSSTHHHHTTSTTEEEE-S-TT-TTTTS-EEEETTS-GGGEEEEETTEE--GGGGSPP-TTS--S---SS-SS-GGGEEEEEEEEGGGGGGG-TT-SSEEEEEEE----SS-EEEEEEEEEEESSTTS--EEEEEEEEEEESSSSEEEEEEEEEEEEPPPPTTTTTTTPPPB-GGGTT-----PPEEEEEEEEEEEEEE-STTEEEEEEEEEEEEEEE-----SSS---HHHHHHTTS--EEEEEEEEEEEEEEE-SS-EEEEEEEEEEEEEEEE-BBSSGGGBTSB-TTS-SEEEEEEEEEEEEEEEEEEE-SSSEEEEEEEEEEEEEEEE-TTTT---STTT-BBTTB-SS---SEEEEEEEEEEEEEEEEEETTEEEEEEEEEEEETTTEEEEEEEEEEEEEEETTEEEEEEEEEEEEPPPTTTT-TT-EEEESSTT-TT-SS-EEEE--TTPPPEEEEEEEEEEEEEETTEEEEEEEEEEEEEEEEEE-SS-SEE-B--SGGGSS-EEEEEEEEEEEEEEEEEEEEEEEEETTEEEEEEEEEEEEEEETTT--BSS---SEEEEEEEEE--SSSEEEEEEEEEE--B---SB-TTSPBP-GGGG--BPPEEEEEEEEEEEEETTEEEEEEEESTT---B-----SS-BTTB---TT--S-B---EEEEEEEEE-

Radius of gyration: 25.27 Å; Cα contacts (8 Å, |Δi|>4): 2201; chains: 1; bounding box: 59×50×76 Å

Nearest PDB structures (foldseek):
  5mzs-assembly1_A  TM=1.001E+00  e=0.000E+00  Pseudomonas aeruginosa PAO1
  5out-assembly1_A  TM=1.001E+00  e=0.000E+00  Pseudomonas aeruginosa PAO1
  6i2j-assembly1_A  TM=9.944E-01  e=0.000E+00  Pseudomonas aeruginosa PAO1
  6z2n-assembly1_AAA  TM=9.946E-01  e=0.000E+00  Pseudomonas aeruginosa PAO1
  6r1f-assembly1_A  TM=9.942E-01  e=0.000E+00  Pseudomonas aeruginosa PAO1

Solvent-accessible surface area: 28497 Å² total; per-residue (Å²): 185,99,14,46,31,0,51,89,36,12,29,115,13,29,0,20,16,74,1,59,28,105,59,4,56,36,68,12,0,29,10,34,0,8,65,5,0,35,10,34,19,0,5,10,28,11,16,20,12,30,4,5,4,15,3,20,16,37,10,4,0,0,0,0,3,12,3,32,5,2,23,5,8,20,37,28,20,22,5,11,0,21,33,0,4,48,14,1,32,49,9,12,3,28,8,41,9,6,6,14,9,4,7,1,30,5,1,71,85,0,4,0,3,3,0,0,3,0,1,31,31,0,59,10,0,1,0,0,0,0,9,2,22,1,68,90,35,42,93,118,57,70,6,24,83,3,48,2,26,6,100,28,88,58,196,27,10,12,28,2,73,10,104,2,85,7,68,17,0,49,114,77,158,83,49,1,38,6,47,12,5,5,109,4,66,30,55,16,1,64,146,56,12,0,51,75,82,64,11,100,22,80,64,199,38,66,75,12,34,0,4,3,67,29,0,9,114,3,127,9,101,11,28,10,74,15,112,98,81,58,143,61,48,32,43,21,81,25,50,12,81,10,55,5,0,0,13,10,6,13,29,3,13,29,2,29,35,37,118,26,5,121,129,38,52,49,102,63,8,6,53,14,50,19,32,18,103,10,62,9,57,101,1,114,72,147,106,16,30,24,46,46,26,75,9,69,1,49,0,73,2,8,16,12,21,42,12,22,21,56,75,36,56,1,3,8,23,69,142,77,74,31,122,36,48,0,18,0,81,10,47,1,31,29,20,20,51,17,46,35,71,116,172,77,113,84,30,2,42,3,73,15,37,26,81,30,30,41,96,7,52,3,57,18,1,8,86,26,49,14,91,40,0,1,63,8,109,80,12,65,24,118,152,27,59,34,70,23,35,9,72,16,86,2,86,19,43,11,19,0,31,47,62,101,119,41,13,37,49,7,50,12,75,15,59,1,77,3,65,82,36,21,88,8,127,4,63,18,68,9,60,21,74,45,84,82,187,110,33,40,56,33,31,7,79,5,80,0,1,21,7,7,12,11,5,3,6,16,41,42,0,0,5,14,16,135,6,81,8,0,62,61,50,87,87,4,0,1,0,40,1,26,75,62,8,130,13,6,13,0,58,0,84,5,93,5,80,67,75,53,68,124,50,44,37,34,15,99,13,72,0,55,0,55,4,114,17,34,1,43,16,5,45,67,49,80,79,103,3,71,39,38,118,68,142,64,29,78,2,3,6,4,46,2,58,34,5,72,138,2,0,0,22,0,59,7,12,45,75,16,47,65,86,59,163,29,44,101,104,37,24,24,73,9,81,11,74,48,18,103,4,115,89,29,40,8,43,20,10,35,17,17,106,66,9,56,11,15,43,66,30,124,89,30,75,137,66,51,8,67,6,35,16,40,8,101,14,0,92,12,106,13,39,106,62,27,18,45,22,84,132,10,112,55,44,10,53,69,93,24,82,70,20,36,30,10,7,86,13,12,32,104,119,92,53,166,65,56,37,71,5,45,17,15,47,6,52,156,35,93,53,22,42,0,13,0,11,7,31,24,34,131,21,8,64,4,3,1,4,19,23,12,3,13,38,1,63,17,95,12,66,25,73,51,33,42,129

B-factor: mean 64.2, std 17.93, range [33.18, 153.55]

InterPro domains:
  IPR000531 TonB-dependent receptor-like, beta-barrel [PF00593] (283-706)
  IPR010105 TonB-dependent siderophore receptor [TIGR01783] (55-746)
  IPR010917 TonB-dependent receptor, conserved site [PS01156] (729-746)
  IPR012910 TonB-dependent receptor, plug domain [PF07715] (54-168)
  IPR036942 TonB-dependent receptor-like, beta-barrel domain superfamily [G3DSA:2.40.170.20] (179-746)
  IPR037066 TonB-dependent receptor, plug domain superfamily [G3DSA:2.170.130.10] (35-173)
  IPR039426 TonB-dependent receptor-like [PS52016] (47-746)
  IPR039426 TonB-dependent receptor-like [PTHR30069] (12-746)
  IPR058134 Ferric enterobactin receptor PirA/FepA/PfeA [NF010048] (35-746)

Sequence (707 aa):
TVVATAQEETKQAPGVSIITAEDIAKRPPSNDLSQIIRTMPGVNLTGNSSSGQRGNNRQIDIRGMGPENTLILVDGKPVSSRNSVRYGWRGERDSRGDTNWVPADQVERIEVIRGPAAARYGNGAAGGVVNIITKQAGAETHGNLSVYSNFPQHKAEGASERMSFGLNGPLTENLSYRVYGNIAKTDSDDWDINAGHESNRTGKQAGTLPAGREGVRNKDIDGLLSWRLTPEQTLEFEAGFSRQGNIYTGDTQNTNSNNYVKQMLGHETNRMYRETYSVTHRGEWDFGSSLAYLQYEKTRNSRINEGLAGGTEGIFDPNNAGFYTATLRDLTAHGEVNLPLHLGYEQTLTLGSEWTEQKLDDPSSNTQNTEEGGSIPGLAGKNRSSSSSARIFSLFAEDNIELMPGTMLTPGLRWDHHDIVGDNWSPSLNLSHALTERVTLKAGIARAYKAPNLYQLNPDYLLYSRGQGCYGQSTSCYLRGNDGLKAETSVNKELGIEYSHDGLVAGLTYFRNDYKNKIESGLSPVDHASGGKGDYANAAIYQWENVPKAVVEGLEGTLTLPLADGLKWSNNLTYMLQSKNKETGDVLSVTPRYTLNSMLDWQATDDLSLQATVTWYGKQKPKKYDYHGDRVTGSANDQLSPYAIAGLGGTYRLSKNLSLGAGVDNLFDKRLFRAGNAQGVVGIDGAGAATYNEPGRTFYTSLTASF

Organism: Pseudomonas aeruginosa (strain ATCC 15692 / DSM 22644 / CIP 104116 / JCM 14847 / LMG 12228 / 1C / PRS 101 / PAO1) (NCBI:txid208964)